Protein AF-A0A1Y2HUX6-F1 (afdb_monomer_lite)

Foldseek 3Di:
DDDDDDDDDDDDDDDDPDDPPDDPPDDDPPPPPDPDPPDPPQALVNVLVVCVVPDDPPFAEDALVRQCCCCQAVLFLWAQERNQFIFRCPVVLVVPPLHNVVSVLRRSAYCHCQARPDPDDADPPPPQDPQLVVLLVVLRSRDHDDPVVVVVRVVRGRHGYDADPPADPLAAGLSHWFKWWFRDKDWQFFPPAPWIKIKTKIAGSRDRPHHWDFKDFQFWKKKWKDAQDPVNLVVLCVVPVVLNVVQHPSRMDMDIFDWQIGTNRMTITMAIDDDSPSVSVVVVPDDSVVSDMIIMGDGFGAHQFQPPDDDDPRGSHQLEEEEAEEQSQCSSVSSVLCVFQQAQPAWWFFCPDDDPRHGRQTKGWHDDDPDQQKTWIAGPPDPRNPPTDIDGSLRTATRNGLRHAYEYEYEYAEPSSDPCNSVLRSSCVNRVPRGHYAYEHCDYDPDDDPPRYDHDGCALVNLVVVDVVPDDQARYAYEYTDPPVSQVRNCVSSVVPHDPVSYHYPPPPPSPPDPDDPPPDDDDPWDFDFDADPVRHTHDTDTPDDPPPPPPPDDDDDDDDDDDD

Organism: NCBI:txid765915

pLDDT: mean 80.01, std 22.62, range [27.91, 98.19]

Sequence (565 aa):
MSTLNRSSLARPATSVADKVVMDPQALPGIQTSASVCSSNAETPLQLQQSHNANQNPTIPSMSWADLDTAVRSSGECWVIGPGNAIIDIRQWITTHPGGQTILLDSIGTSIVRDVFPMPSPPVMSSGISAEEWLHISASRRESEHSTQALDKMRNMVIGYIKPSPGVLPGQFDPLEYRRYALVRKETTSGPGATRATFLIGLAELYPSGAGAPAFFLPGHVIEIRMRVSKSAMRRLATSNPQTHERIPSSGWISRYYTPISGSMSRFDITVKLVTNGAMSYLLQRLSPSEYPQVQVRGPFGTPLINPERPLPCSNGCWDHVVMLCAGSGSVAALQFASWMFLNSHFPGSLHRPVGTLQPGTPVLVHRSSNEPGQVTITAPGTLHERQPIQAPLTSITPWVGNCPRLTVLCAESDYASITGRNMFDSISSAYPSQFQVHYRTDSLPPTNRIPNITLGSMTPEYIQKTLMTRCDPASTHFVMCGPKRFVDECYSVLEEIVEASNITCLPPHTYLSRPMPPFLKDGADAKLSVRMDARGMQLWFVRSGEKATMAVAANEAVKQPSALA

InterPro domains:
  IPR001199 Cytochrome b5-like heme/steroid binding domain [PS50255] (59-162)
  IPR001834 NADH:cytochrome b5 reductase-like [PTHR19370] (252-497)
  IPR008333 Flavoprotein pyridine nucleotide cytochrome reductase-like, FAD-binding domain [PF00970] (253-302)
  IPR017927 FAD-binding domain, ferredoxin reductase-type [PS51384] (175-306)
  IPR017938 Riboflavin synthase-like beta-barrel [SSF63380] (215-304)
  IPR036400 Cytochrome b5-like heme/steroid binding domain superfamily [G3DSA:3.10.120.10] (53-165)
  IPR036400 Cytochrome b5-like heme/steroid binding domain superfamily [SSF55856] (59-116)
  IPR039261 Ferredoxin-NADP reductase (FNR), nucleotide-binding domain [G3DSA:3.40.50.80] (308-503)
  IPR039261 Ferredoxin-NADP reductase (FNR), nucleotide-binding domain [SSF52343] (399-498)

Structure (mmCIF, N/CA/C/O backbone):
data_AF-A0A1Y2HUX6-F1
#
_entry.id   AF-A0A1Y2HUX6-F1
#
loop_
_atom_site.group_PDB
_atom_site.id
_atom_site.type_symbol
_atom_site.label_atom_id
_atom_site.label_alt_id
_atom_site.label_comp_id
_atom_site.label_asym_id
_atom_site.label_entity_id
_atom_site.label_seq_id
_atom_site.pdbx_PDB_ins_code
_atom_site.Cartn_x
_atom_site.Cartn_y
_atom_site.Cartn_z
_atom_site.occupancy
_atom_site.B_iso_or_equiv
_atom_site.auth_seq_id
_atom_site.auth_comp_id
_atom_site.auth_asym_id
_atom_site.auth_atom_id
_atom_site.pdbx_PDB_model_num
ATOM 1 N N . MET A 1 1 ? 48.845 17.277 35.152 1.00 36.94 1 MET A N 1
ATOM 2 C CA . MET A 1 1 ? 48.983 16.314 34.035 1.00 36.94 1 MET A CA 1
ATOM 3 C C . MET A 1 1 ? 47.730 15.445 34.031 1.00 36.94 1 MET A C 1
ATOM 5 O O . MET A 1 1 ? 47.523 14.778 35.024 1.00 36.94 1 MET A O 1
ATOM 9 N N . SER A 1 2 ? 46.791 15.433 33.089 1.00 34.56 2 SER A N 1
ATOM 10 C CA . SER A 1 2 ? 46.559 16.140 31.827 1.00 34.56 2 SER A CA 1
ATOM 11 C C . SER A 1 2 ? 45.034 16.192 31.638 1.00 34.56 2 SER A C 1
ATOM 13 O O . SER A 1 2 ? 44.382 15.151 31.571 1.00 34.56 2 SER A O 1
ATOM 15 N N . THR A 1 3 ? 44.466 17.391 31.589 1.00 33.88 3 THR A N 1
ATOM 16 C CA . THR A 1 3 ? 43.052 17.656 31.308 1.00 33.88 3 THR A CA 1
ATOM 17 C C . THR A 1 3 ? 42.855 17.769 29.795 1.00 33.88 3 THR A C 1
ATOM 19 O O . THR A 1 3 ? 43.487 18.596 29.142 1.00 33.88 3 THR A O 1
ATOM 22 N N . LEU A 1 4 ? 41.996 16.926 29.216 1.00 37.78 4 LEU A N 1
ATOM 23 C CA . LEU A 1 4 ? 41.628 16.998 27.799 1.00 37.78 4 LEU A CA 1
ATOM 24 C C . LEU A 1 4 ? 40.440 17.949 27.619 1.00 37.78 4 LEU A C 1
ATOM 26 O O . LEU A 1 4 ? 39.288 17.599 27.867 1.00 37.78 4 LEU A O 1
ATOM 30 N N . ASN A 1 5 ? 40.766 19.163 27.176 1.00 32.78 5 ASN A N 1
ATOM 31 C CA . ASN A 1 5 ? 39.848 20.164 26.641 1.00 32.78 5 ASN A CA 1
ATOM 32 C C . ASN A 1 5 ? 39.130 19.629 25.391 1.00 32.78 5 ASN A C 1
ATOM 34 O O . ASN A 1 5 ? 39.776 19.280 24.403 1.00 32.78 5 ASN A O 1
ATOM 38 N N . ARG A 1 6 ? 37.792 19.640 25.395 1.00 34.62 6 ARG A N 1
ATOM 39 C CA . ARG A 1 6 ? 36.978 19.607 24.171 1.00 34.62 6 ARG A CA 1
ATOM 40 C C . ARG A 1 6 ? 36.602 21.038 23.805 1.00 34.62 6 ARG A C 1
ATOM 42 O O . ARG A 1 6 ? 35.726 21.630 24.425 1.00 34.62 6 ARG A O 1
ATOM 49 N N . SER A 1 7 ? 37.287 21.578 22.804 1.00 31.42 7 SER A N 1
ATOM 50 C CA . SER A 1 7 ? 36.929 22.824 22.139 1.00 31.42 7 SER A CA 1
ATOM 51 C C . SER A 1 7 ? 35.695 22.622 21.257 1.00 31.42 7 SER A C 1
ATOM 53 O O . SER A 1 7 ? 35.611 21.704 20.440 1.00 31.42 7 SER A O 1
ATOM 55 N N . SER A 1 8 ? 34.717 23.499 21.448 1.00 33.12 8 SER A N 1
ATOM 56 C CA . SER A 1 8 ? 33.551 23.679 20.598 1.00 33.12 8 SER A CA 1
ATOM 57 C C . SER A 1 8 ? 33.964 24.404 19.316 1.00 33.12 8 SER A C 1
ATOM 59 O O . SER A 1 8 ? 34.274 25.592 19.319 1.00 33.12 8 SER A O 1
ATOM 61 N N . LEU A 1 9 ? 33.951 23.693 18.190 1.00 32.03 9 LEU A N 1
ATOM 62 C CA . LEU A 1 9 ? 33.993 24.319 16.870 1.00 32.03 9 LEU A CA 1
ATOM 63 C C . LEU A 1 9 ? 32.577 24.761 16.492 1.00 32.03 9 LEU A C 1
ATOM 65 O O . LEU A 1 9 ? 31.770 23.980 15.986 1.00 32.03 9 LEU A O 1
ATOM 69 N N . ALA A 1 10 ? 32.285 26.030 16.773 1.00 33.62 10 ALA A N 1
ATOM 70 C CA . ALA A 1 10 ? 31.152 26.743 16.206 1.00 33.62 10 ALA A CA 1
ATOM 71 C C . ALA A 1 10 ? 31.321 26.830 14.679 1.00 33.62 10 ALA A C 1
ATOM 73 O O . ALA A 1 10 ? 32.339 27.312 14.182 1.00 33.62 10 ALA A O 1
ATOM 74 N N . ARG A 1 11 ? 30.324 26.353 13.928 1.00 32.06 11 ARG A N 1
ATOM 75 C CA . ARG A 1 11 ? 30.203 26.625 12.490 1.00 32.06 11 ARG A CA 1
ATOM 76 C C . ARG A 1 11 ? 29.502 27.974 12.302 1.00 32.06 11 ARG A C 1
ATOM 78 O O . ARG A 1 11 ? 28.479 28.187 12.952 1.00 32.06 11 ARG A O 1
ATOM 85 N N . PRO A 1 12 ? 29.988 28.862 11.420 1.00 32.03 12 PRO A N 1
ATOM 86 C CA . PRO A 1 12 ? 29.276 30.089 11.106 1.00 32.03 12 PRO A CA 1
ATOM 87 C C . PRO A 1 12 ? 28.038 29.764 10.265 1.00 32.03 12 PRO A C 1
ATOM 89 O O . PRO A 1 12 ? 28.115 29.056 9.260 1.00 32.03 12 PRO A O 1
ATOM 92 N N . ALA A 1 13 ? 26.890 30.284 10.693 1.00 34.94 13 ALA A N 1
ATOM 93 C CA . ALA A 1 13 ? 25.686 30.343 9.884 1.00 34.94 13 ALA A CA 1
ATOM 94 C C . ALA A 1 13 ? 25.866 31.453 8.843 1.00 34.94 13 ALA A C 1
ATOM 96 O O . ALA A 1 13 ? 25.859 32.635 9.177 1.00 34.94 13 ALA A O 1
ATOM 97 N N . THR A 1 14 ? 26.040 31.085 7.580 1.00 31.27 14 THR A N 1
ATOM 98 C CA . THR A 1 14 ? 25.890 32.017 6.462 1.00 31.27 14 THR A CA 1
ATOM 99 C C . THR A 1 14 ? 24.411 32.096 6.112 1.00 31.27 14 THR A C 1
ATOM 101 O O . THR A 1 14 ? 23.870 31.184 5.487 1.00 31.27 14 THR A O 1
ATOM 104 N N . SER A 1 15 ? 23.748 33.170 6.540 1.00 35.00 15 SER A N 1
ATOM 105 C CA . SER A 1 15 ? 22.448 33.559 6.002 1.00 35.00 15 SER A CA 1
ATOM 106 C C . SER A 1 15 ? 22.667 34.280 4.673 1.00 35.00 15 SER A C 1
ATOM 108 O O . SER A 1 15 ? 23.164 35.405 4.655 1.00 35.00 15 SER A O 1
ATOM 110 N N . VAL A 1 16 ? 22.284 33.648 3.569 1.00 32.09 16 VAL A N 1
ATOM 111 C CA . VAL A 1 16 ? 22.024 34.351 2.310 1.00 32.09 16 VAL A CA 1
ATOM 112 C C . VAL A 1 16 ? 20.513 34.375 2.160 1.00 32.09 16 VAL A C 1
ATOM 114 O O . VAL A 1 16 ? 19.889 33.380 1.803 1.00 32.09 16 VAL A O 1
ATOM 117 N N . ALA A 1 17 ? 19.924 35.498 2.557 1.00 36.06 17 ALA A N 1
ATOM 118 C CA . ALA A 1 17 ? 18.530 35.811 2.313 1.00 36.06 17 ALA A CA 1
ATOM 119 C C . ALA A 1 17 ? 18.458 36.650 1.035 1.00 36.06 17 ALA A C 1
ATOM 121 O O . ALA A 1 17 ? 18.357 37.870 1.108 1.00 36.06 17 ALA A O 1
ATOM 122 N N . ASP A 1 18 ? 18.497 35.989 -0.121 1.00 30.67 18 ASP A N 1
ATOM 123 C CA . ASP A 1 18 ? 18.031 36.600 -1.362 1.00 30.67 18 ASP A CA 1
ATOM 124 C C . ASP A 1 18 ? 16.548 36.271 -1.527 1.00 30.67 18 ASP A C 1
ATOM 126 O O . ASP A 1 18 ? 16.138 35.144 -1.810 1.00 30.67 18 ASP A O 1
ATOM 130 N N . LYS A 1 19 ? 15.723 37.291 -1.278 1.00 33.31 19 LYS A N 1
ATOM 131 C CA . LYS A 1 19 ? 14.299 37.297 -1.600 1.00 33.31 19 LYS A CA 1
ATOM 132 C C . LYS A 1 19 ? 14.146 37.298 -3.120 1.00 33.31 19 LYS A C 1
ATOM 134 O O . LYS A 1 19 ? 14.181 38.355 -3.741 1.00 33.31 19 LYS A O 1
ATOM 139 N N . VAL A 1 20 ? 13.892 36.133 -3.705 1.00 31.31 20 VAL A N 1
ATOM 140 C CA . VAL A 1 20 ? 13.199 36.056 -4.995 1.00 31.31 20 VAL A CA 1
ATOM 141 C C . VAL A 1 20 ? 11.704 36.091 -4.695 1.00 31.31 20 VAL A C 1
ATOM 143 O O . VAL A 1 20 ? 11.107 35.100 -4.282 1.00 31.31 20 VAL A O 1
ATOM 146 N N . VAL A 1 21 ? 11.109 37.272 -4.846 1.00 31.97 21 VAL A N 1
ATOM 147 C CA . VAL A 1 21 ? 9.655 37.424 -4.933 1.00 31.97 21 VAL A CA 1
ATOM 148 C C . VAL A 1 21 ? 9.252 36.872 -6.299 1.00 31.97 21 VAL A C 1
ATOM 150 O O . VAL A 1 21 ? 9.531 37.498 -7.317 1.00 31.97 21 VAL A O 1
ATOM 153 N N . MET A 1 22 ? 8.661 35.677 -6.331 1.00 32.62 22 MET A N 1
ATOM 154 C CA . MET A 1 22 ? 7.995 35.174 -7.530 1.00 32.62 22 MET A CA 1
ATOM 155 C C . MET A 1 22 ? 6.564 35.701 -7.564 1.00 32.62 22 MET A C 1
ATOM 157 O O . MET A 1 22 ? 5.768 35.438 -6.664 1.00 32.62 22 MET A O 1
ATOM 161 N N . ASP A 1 23 ? 6.286 36.477 -8.605 1.00 32.28 23 ASP A N 1
ATOM 162 C CA . ASP A 1 23 ? 4.974 36.989 -8.977 1.00 32.28 23 ASP A CA 1
ATOM 163 C C . ASP A 1 23 ? 4.084 35.830 -9.484 1.00 32.28 23 ASP A C 1
ATOM 165 O O . ASP A 1 23 ? 4.462 35.155 -10.447 1.00 32.28 23 ASP A O 1
ATOM 169 N N . PRO A 1 24 ? 2.929 35.536 -8.856 1.00 31.09 24 PRO A N 1
ATOM 170 C CA . PRO A 1 24 ? 2.081 34.411 -9.243 1.00 31.09 24 PRO A CA 1
ATOM 171 C C . PRO A 1 24 ? 1.132 34.698 -10.427 1.00 31.09 24 PRO A C 1
ATOM 173 O O . PRO A 1 24 ? 0.196 33.926 -10.633 1.00 31.09 24 PRO A O 1
ATOM 176 N N . GLN A 1 25 ? 1.337 35.754 -11.229 1.00 34.47 25 GLN A N 1
ATOM 177 C CA . GLN A 1 25 ? 0.450 36.083 -12.363 1.00 34.47 25 GLN A CA 1
ATOM 178 C C . GLN A 1 25 ? 1.128 36.280 -13.732 1.00 34.47 25 GLN A C 1
ATOM 180 O O . GLN A 1 25 ? 0.755 37.165 -14.498 1.00 34.47 25 GLN A O 1
ATOM 185 N N . ALA A 1 26 ? 2.045 35.391 -14.120 1.00 32.75 26 ALA A N 1
ATOM 186 C CA . ALA A 1 26 ? 2.485 35.308 -15.516 1.00 32.75 26 ALA A CA 1
ATOM 187 C C . ALA A 1 26 ? 2.609 33.853 -15.990 1.00 32.75 26 ALA A C 1
ATOM 189 O O . ALA A 1 26 ? 3.678 33.249 -15.948 1.00 32.75 26 ALA A O 1
ATOM 190 N N . LEU A 1 27 ? 1.501 33.285 -16.475 1.00 36.09 27 LEU A N 1
ATOM 191 C CA . LEU A 1 27 ? 1.555 32.138 -17.383 1.00 36.09 27 LEU A CA 1
ATOM 192 C C . LEU A 1 27 ? 2.004 32.658 -18.759 1.00 36.09 27 LEU A C 1
ATOM 194 O O . LEU A 1 27 ? 1.289 33.480 -19.338 1.00 36.09 27 LEU A O 1
ATOM 198 N N . PRO A 1 28 ? 3.147 32.220 -19.314 1.00 33.41 28 PRO A N 1
ATOM 199 C CA . PRO A 1 28 ? 3.482 32.553 -20.687 1.00 33.41 28 PRO A CA 1
ATOM 200 C C . PRO A 1 28 ? 2.502 31.828 -21.613 1.00 33.41 28 PRO A C 1
ATOM 202 O O . PRO A 1 28 ? 2.318 30.613 -21.524 1.00 33.41 28 PRO A O 1
ATOM 205 N N . GLY A 1 29 ? 1.858 32.590 -22.498 1.00 30.89 29 GLY A N 1
ATOM 206 C CA . GLY A 1 29 ? 1.037 32.046 -23.570 1.00 30.89 29 GLY A CA 1
ATOM 207 C C . GLY A 1 29 ? 1.870 31.097 -24.425 1.00 30.89 29 GLY A C 1
ATOM 208 O O . GLY A 1 29 ? 2.763 31.526 -25.153 1.00 30.89 29 GLY A O 1
ATOM 209 N N . ILE A 1 30 ? 1.575 29.804 -24.324 1.00 32.25 30 ILE A N 1
ATOM 210 C CA . ILE A 1 30 ? 2.120 28.773 -25.200 1.00 32.25 30 ILE A CA 1
ATOM 211 C C . ILE A 1 30 ? 1.494 29.000 -26.580 1.00 32.25 30 ILE A C 1
ATOM 213 O O . ILE A 1 30 ? 0.368 28.583 -26.841 1.00 32.25 30 ILE A O 1
ATOM 217 N N . GLN A 1 31 ? 2.210 29.694 -27.464 1.00 27.91 31 GLN A N 1
ATOM 218 C CA . GLN A 1 31 ? 1.919 29.657 -28.893 1.00 27.91 31 GLN A CA 1
ATOM 219 C C . GLN A 1 31 ? 2.431 28.323 -29.443 1.00 27.91 31 GLN A C 1
ATOM 221 O O . GLN A 1 31 ? 3.628 28.130 -29.644 1.00 27.91 31 GLN A O 1
ATOM 226 N N . THR A 1 32 ? 1.515 27.383 -29.660 1.00 31.73 32 THR A N 1
ATOM 227 C CA . THR A 1 32 ? 1.776 26.132 -30.371 1.00 31.73 32 THR A CA 1
ATOM 228 C C . THR A 1 32 ? 1.828 26.397 -31.876 1.00 31.73 32 THR A C 1
ATOM 230 O O . THR A 1 32 ? 0.825 26.311 -32.582 1.00 31.73 32 THR A O 1
ATOM 233 N N . SER A 1 33 ? 3.011 26.697 -32.410 1.00 32.22 33 SER A N 1
ATOM 234 C CA . SER A 1 33 ? 3.267 26.557 -33.846 1.00 32.22 33 SER A CA 1
ATOM 235 C C . SER A 1 33 ? 3.485 25.075 -34.175 1.00 32.22 33 SER A C 1
ATOM 237 O O . SER A 1 33 ? 4.604 24.570 -34.222 1.00 32.22 33 SER A O 1
ATOM 239 N N . ALA A 1 34 ? 2.385 24.348 -34.382 1.00 31.72 34 ALA A N 1
ATOM 240 C CA . ALA A 1 34 ? 2.426 22.988 -34.906 1.00 31.72 34 ALA A CA 1
ATOM 241 C C . ALA A 1 34 ? 2.828 23.022 -36.392 1.00 31.72 34 ALA A C 1
ATOM 243 O O . ALA A 1 34 ? 2.003 23.249 -37.275 1.00 31.72 34 ALA A O 1
ATOM 244 N N . SER A 1 35 ? 4.115 22.807 -36.665 1.00 33.66 35 SER A N 1
ATOM 245 C CA . SER A 1 35 ? 4.598 22.427 -37.992 1.00 33.66 35 SER A CA 1
ATOM 246 C C . SER A 1 35 ? 4.166 20.984 -38.263 1.00 33.66 35 SER A C 1
ATOM 248 O O . SER A 1 35 ? 4.665 20.046 -37.641 1.00 33.66 35 SER A O 1
ATOM 250 N N . VAL A 1 36 ? 3.192 20.806 -39.156 1.00 34.56 36 VAL A N 1
ATOM 251 C CA . VAL A 1 36 ? 2.695 19.493 -39.580 1.00 34.56 36 VAL A CA 1
ATOM 252 C C . VAL A 1 36 ? 3.707 18.873 -40.546 1.00 34.56 36 VAL A C 1
ATOM 254 O O . VAL A 1 36 ? 3.618 19.037 -41.761 1.00 34.56 36 VAL A O 1
ATOM 257 N N . CYS A 1 37 ? 4.677 18.133 -40.010 1.00 31.64 37 CYS A N 1
ATOM 258 C CA . CYS A 1 37 ? 5.401 17.128 -40.784 1.00 31.64 37 CYS A CA 1
ATOM 259 C C . CYS A 1 37 ? 4.476 15.919 -40.985 1.00 31.64 37 CYS A C 1
ATOM 261 O O . CYS A 1 37 ? 4.355 15.059 -40.117 1.00 31.64 37 CYS A O 1
ATOM 263 N N . SER A 1 38 ? 3.806 15.867 -42.137 1.00 35.12 38 SER A N 1
ATOM 264 C CA . SER A 1 38 ? 3.038 14.710 -42.610 1.00 35.12 38 SER A CA 1
ATOM 265 C C . SER A 1 38 ? 3.990 13.581 -43.036 1.00 35.12 38 SER A C 1
ATOM 267 O O . SER A 1 38 ? 4.233 13.379 -44.226 1.00 35.12 38 SER A O 1
ATOM 269 N N . SER A 1 39 ? 4.554 12.847 -42.079 1.00 44.28 39 SER A N 1
ATOM 270 C CA . SER A 1 39 ? 5.153 11.536 -42.340 1.00 44.28 39 SER A CA 1
ATOM 271 C C . SER A 1 39 ? 4.128 10.446 -42.009 1.00 44.28 39 SER A C 1
ATOM 273 O O . SER A 1 39 ? 3.463 10.497 -40.978 1.00 44.28 39 SER A O 1
ATOM 275 N N . ASN A 1 40 ? 3.978 9.464 -42.903 1.00 45.94 40 ASN A N 1
ATOM 276 C CA . ASN A 1 40 ? 3.130 8.277 -42.732 1.00 45.94 40 ASN A CA 1
ATOM 277 C C . ASN A 1 40 ? 3.693 7.344 -41.640 1.00 45.94 40 ASN A C 1
ATOM 279 O O . ASN A 1 40 ? 4.057 6.202 -41.919 1.00 45.94 40 ASN A O 1
ATOM 283 N N . ALA A 1 41 ? 3.850 7.832 -40.411 1.00 53.47 41 ALA A N 1
ATOM 284 C CA . ALA A 1 41 ? 4.274 7.010 -39.293 1.00 53.47 41 ALA A CA 1
ATOM 285 C C . ALA A 1 41 ? 3.147 6.023 -38.965 1.00 53.47 41 ALA A C 1
ATOM 287 O O . ALA A 1 41 ? 2.047 6.430 -38.585 1.00 53.47 41 ALA A O 1
ATOM 288 N N . GLU A 1 42 ? 3.413 4.728 -39.145 1.00 55.50 42 GLU A N 1
ATOM 289 C CA . GLU A 1 42 ? 2.511 3.676 -38.686 1.00 55.50 42 GLU A CA 1
ATOM 290 C C . GLU A 1 42 ? 2.200 3.901 -37.207 1.00 55.50 42 GLU A C 1
ATOM 292 O O . GLU A 1 42 ? 3.093 4.052 -36.370 1.00 55.50 42 GLU A O 1
ATOM 297 N N . THR A 1 43 ? 0.914 3.927 -36.875 1.00 59.59 43 THR A N 1
ATOM 298 C CA . THR A 1 43 ? 0.494 4.008 -35.478 1.00 59.59 43 THR A CA 1
ATOM 299 C C . THR A 1 43 ? 1.023 2.786 -34.710 1.00 59.59 43 THR A C 1
ATOM 301 O O . THR A 1 43 ? 1.147 1.703 -35.291 1.00 59.59 43 THR A O 1
ATOM 304 N N . PRO A 1 44 ? 1.279 2.884 -33.391 1.00 56.69 44 PRO A N 1
ATOM 305 C CA . PRO A 1 44 ? 1.681 1.732 -32.573 1.00 56.69 44 PRO A CA 1
ATOM 306 C C . PRO A 1 44 ? 0.747 0.519 -32.732 1.00 56.69 44 PRO A C 1
ATOM 308 O O . PRO A 1 44 ? 1.178 -0.629 -32.646 1.00 56.69 44 PRO A O 1
ATOM 311 N N . LEU A 1 45 ? -0.530 0.782 -33.026 1.00 58.03 45 LEU A N 1
ATOM 312 C CA . LEU A 1 45 ? -1.550 -0.223 -33.307 1.00 58.03 45 LEU A CA 1
ATOM 313 C C . LEU A 1 45 ? -1.348 -0.922 -34.664 1.00 58.03 45 LEU A C 1
ATOM 315 O O . LEU A 1 45 ? -1.523 -2.134 -34.756 1.00 58.03 45 LEU A O 1
ATOM 319 N N . GLN A 1 46 ? -0.946 -0.188 -35.704 1.00 64.62 46 GLN A N 1
ATOM 320 C CA . GLN A 1 46 ? -0.603 -0.756 -37.015 1.00 64.62 46 GLN A CA 1
ATOM 321 C C . GLN A 1 46 ? 0.675 -1.601 -36.943 1.00 64.62 46 GLN A C 1
ATOM 323 O O . GLN A 1 46 ? 0.695 -2.711 -37.472 1.00 64.62 46 GLN A O 1
ATOM 328 N N . LEU A 1 47 ? 1.689 -1.145 -36.198 1.00 63.88 47 LEU A N 1
ATOM 329 C CA . LEU A 1 47 ? 2.889 -1.931 -35.875 1.00 63.88 47 LEU A CA 1
ATOM 330 C C . LEU A 1 47 ? 2.547 -3.226 -35.121 1.00 63.88 47 LEU A C 1
ATOM 332 O O . LEU A 1 47 ? 3.115 -4.284 -35.384 1.00 63.88 47 LEU A O 1
ATOM 336 N N . GLN A 1 48 ? 1.589 -3.162 -34.196 1.00 61.97 48 GLN A N 1
ATOM 337 C CA . GLN A 1 48 ? 1.106 -4.336 -33.474 1.00 61.97 48 GLN A CA 1
ATOM 338 C C . GLN A 1 48 ? 0.365 -5.325 -34.392 1.00 61.97 48 GLN A C 1
ATOM 340 O O . GLN A 1 48 ? 0.547 -6.536 -34.265 1.00 61.97 48 GLN A O 1
ATOM 345 N N . GLN A 1 49 ? -0.447 -4.832 -35.330 1.00 63.28 49 GLN A N 1
ATOM 346 C CA . GLN A 1 49 ? -1.183 -5.672 -36.281 1.00 63.28 49 GLN A CA 1
ATOM 347 C C . GLN A 1 49 ? -0.263 -6.326 -37.319 1.00 63.28 49 GLN A C 1
ATOM 349 O O . GLN A 1 49 ? -0.400 -7.523 -37.577 1.00 63.28 49 GLN A O 1
ATOM 354 N N . SER A 1 50 ? 0.710 -5.589 -37.863 1.00 63.84 50 SER A N 1
ATOM 355 C CA . SER A 1 50 ? 1.687 -6.137 -38.812 1.00 63.84 50 SER A CA 1
ATOM 356 C C . SER A 1 50 ? 2.601 -7.182 -38.159 1.00 63.84 50 SER A C 1
ATOM 358 O O . SER A 1 50 ? 2.955 -8.176 -38.794 1.00 63.84 50 SER A O 1
ATOM 360 N N . HIS A 1 51 ? 2.920 -7.033 -36.867 1.00 63.94 51 HIS A N 1
ATOM 361 C CA . HIS A 1 51 ? 3.656 -8.048 -36.106 1.00 63.94 51 HIS A CA 1
ATOM 362 C C . HIS A 1 51 ? 2.868 -9.336 -35.869 1.00 63.94 51 HIS A C 1
ATOM 364 O O . HIS A 1 51 ? 3.458 -10.412 -35.932 1.00 63.94 51 HIS A O 1
ATOM 370 N N . ASN A 1 52 ? 1.554 -9.265 -35.658 1.00 62.84 52 ASN A N 1
ATOM 371 C CA . ASN A 1 52 ? 0.744 -10.472 -35.476 1.00 62.84 52 ASN A CA 1
ATOM 372 C C . ASN A 1 52 ? 0.625 -11.313 -36.759 1.00 62.84 52 ASN A C 1
ATOM 374 O O . ASN A 1 52 ? 0.540 -12.534 -36.670 1.00 62.84 52 ASN A O 1
ATOM 378 N N . ALA A 1 53 ? 0.667 -10.690 -37.942 1.00 59.41 53 ALA A N 1
ATOM 379 C CA . ALA A 1 53 ? 0.565 -11.393 -39.224 1.00 59.41 53 ALA A CA 1
ATOM 380 C C . ALA A 1 53 ? 1.844 -12.162 -39.624 1.00 59.41 53 ALA A C 1
ATOM 382 O O . ALA A 1 53 ? 1.765 -13.104 -40.407 1.00 59.41 53 ALA A O 1
ATOM 383 N N . ASN A 1 54 ? 3.003 -11.791 -39.067 1.00 58.78 54 ASN A N 1
ATOM 384 C CA . ASN A 1 54 ? 4.319 -12.365 -39.387 1.00 58.78 54 ASN A CA 1
ATOM 385 C C . ASN A 1 54 ? 4.915 -13.211 -38.249 1.00 58.78 54 ASN A C 1
ATOM 387 O O . ASN A 1 54 ? 6.127 -13.433 -38.211 1.00 58.78 54 ASN A O 1
ATOM 391 N N . GLN A 1 55 ? 4.098 -13.678 -37.301 1.00 62.88 55 GLN A N 1
ATOM 392 C CA . GLN A 1 55 ? 4.599 -14.520 -36.216 1.00 62.88 55 GLN A CA 1
ATOM 393 C C . GLN A 1 55 ? 5.125 -15.844 -36.781 1.00 62.88 55 GLN A C 1
ATOM 395 O O . GLN A 1 55 ? 4.368 -16.694 -37.247 1.00 62.88 55 GLN A O 1
ATOM 400 N N . ASN A 1 56 ? 6.447 -16.015 -36.735 1.00 70.44 56 ASN A N 1
ATOM 401 C CA . ASN A 1 56 ? 7.092 -17.283 -37.039 1.00 70.44 56 ASN A CA 1
ATOM 402 C C . ASN A 1 56 ? 6.630 -18.299 -35.975 1.00 70.44 56 ASN A C 1
ATOM 404 O O . ASN A 1 56 ? 6.866 -18.048 -34.788 1.00 70.44 56 ASN A O 1
ATOM 408 N N . PRO A 1 57 ? 5.979 -19.420 -36.344 1.00 71.38 57 PRO A N 1
ATOM 409 C CA . PRO A 1 57 ? 5.373 -20.362 -35.391 1.00 71.38 57 PRO A CA 1
ATOM 410 C C . PRO A 1 57 ? 6.368 -21.008 -34.410 1.00 71.38 57 PRO A C 1
ATOM 412 O O . PRO A 1 57 ? 5.969 -21.755 -33.522 1.00 71.38 57 PRO A O 1
ATOM 415 N N . THR A 1 58 ? 7.663 -20.733 -34.559 1.00 86.44 58 THR A N 1
ATOM 416 C CA . THR A 1 58 ? 8.749 -21.220 -33.707 1.00 86.44 58 THR A CA 1
ATOM 417 C C . THR A 1 58 ? 9.061 -20.328 -32.501 1.00 86.44 58 THR A C 1
ATOM 419 O O . THR A 1 58 ? 9.786 -20.773 -31.612 1.00 86.44 58 THR A O 1
ATOM 422 N N . ILE A 1 59 ? 8.547 -19.093 -32.430 1.00 89.50 59 ILE A N 1
ATOM 423 C CA . ILE A 1 59 ? 8.871 -18.167 -31.331 1.00 89.50 59 ILE A CA 1
ATOM 424 C C . ILE A 1 59 ? 8.028 -18.507 -30.084 1.00 89.50 59 ILE A C 1
ATOM 426 O O . ILE A 1 59 ? 6.801 -18.588 -30.180 1.00 89.50 59 ILE A O 1
ATOM 430 N N . PRO A 1 60 ? 8.639 -18.695 -28.896 1.00 95.56 60 PRO A N 1
ATOM 431 C CA . PRO A 1 60 ? 7.920 -19.132 -27.703 1.00 95.56 60 PRO A CA 1
ATOM 432 C C . PRO A 1 60 ? 6.957 -18.065 -27.166 1.00 95.56 60 PRO A C 1
ATOM 434 O O . PRO A 1 60 ? 7.258 -16.871 -27.125 1.00 95.56 60 PRO A O 1
ATOM 437 N N . SER A 1 61 ? 5.807 -18.521 -26.670 1.00 94.56 61 SER A N 1
ATOM 438 C CA . SER A 1 61 ? 4.889 -17.704 -25.876 1.00 94.56 61 SER A CA 1
ATOM 439 C C . SER A 1 61 ? 5.167 -17.907 -24.385 1.00 94.56 61 SER A C 1
ATOM 441 O O . SER A 1 61 ? 5.372 -19.036 -23.944 1.00 94.56 61 SER A O 1
ATOM 443 N N . MET A 1 62 ? 5.179 -16.822 -23.611 1.00 97.06 62 MET A N 1
ATOM 444 C CA . MET A 1 62 ? 5.479 -16.822 -22.176 1.00 97.06 62 MET A CA 1
ATOM 445 C C . MET A 1 62 ? 4.427 -16.027 -21.400 1.00 97.06 62 MET A C 1
ATOM 447 O O . MET A 1 62 ? 3.791 -15.122 -21.936 1.00 97.06 62 MET A O 1
ATOM 451 N N . SER A 1 63 ? 4.244 -16.336 -20.121 1.00 96.25 63 SER A N 1
ATOM 452 C CA . SER A 1 63 ? 3.407 -15.547 -19.213 1.00 96.25 63 SER A CA 1
ATOM 453 C C . SER A 1 63 ? 4.194 -14.416 -18.535 1.00 96.25 63 SER A C 1
ATOM 455 O O . SER A 1 63 ? 5.427 -14.412 -18.505 1.00 96.25 63 SER A O 1
ATOM 457 N N . TRP A 1 64 ? 3.487 -13.485 -17.887 1.00 95.62 64 TRP A N 1
ATOM 458 C CA . TRP A 1 64 ? 4.112 -12.501 -16.992 1.00 95.62 64 TRP A CA 1
ATOM 459 C C . TRP A 1 64 ? 4.887 -13.140 -15.830 1.00 95.62 64 TRP A C 1
ATOM 461 O O . TRP A 1 64 ? 5.884 -12.582 -15.368 1.00 95.62 64 TRP A O 1
ATOM 471 N N . ALA A 1 65 ? 4.457 -14.314 -15.358 1.00 94.19 65 ALA A N 1
ATOM 472 C CA . ALA A 1 65 ? 5.148 -15.047 -14.300 1.00 94.19 65 ALA A CA 1
ATOM 473 C C . ALA A 1 65 ? 6.480 -15.646 -14.785 1.00 94.19 65 ALA A C 1
ATOM 475 O O . ALA A 1 65 ? 7.463 -15.637 -14.034 1.00 94.19 65 ALA A O 1
ATOM 476 N N . ASP A 1 66 ? 6.532 -16.111 -16.037 1.00 96.50 66 ASP A N 1
ATOM 477 C CA . ASP A 1 66 ? 7.763 -16.600 -16.669 1.00 96.50 66 ASP A CA 1
ATOM 478 C C . ASP A 1 66 ? 8.762 -15.453 -16.849 1.00 96.50 66 ASP A C 1
ATOM 480 O O . ASP A 1 66 ? 9.921 -15.576 -16.448 1.00 96.50 66 ASP A O 1
ATOM 484 N N . LEU A 1 67 ? 8.292 -14.298 -17.343 1.00 97.00 67 LEU A N 1
ATOM 485 C CA . LEU A 1 67 ? 9.096 -13.076 -17.454 1.00 97.00 67 LEU A CA 1
ATOM 486 C C . LEU A 1 67 ? 9.660 -12.639 -16.093 1.00 97.00 67 LEU A C 1
ATOM 488 O O . LEU A 1 67 ? 10.855 -12.369 -15.974 1.00 97.00 67 LEU A O 1
ATOM 492 N N . ASP A 1 68 ? 8.820 -12.573 -15.054 1.00 95.88 68 ASP A N 1
ATOM 493 C CA . ASP A 1 68 ? 9.257 -12.192 -13.704 1.00 95.88 68 ASP A CA 1
ATOM 494 C C . ASP A 1 68 ? 10.298 -13.174 -13.150 1.00 95.88 68 ASP A C 1
ATOM 496 O O . ASP A 1 68 ? 11.290 -12.753 -12.554 1.00 95.88 68 ASP A O 1
ATOM 500 N N . THR A 1 69 ? 10.111 -14.474 -13.389 1.00 95.06 69 THR A N 1
ATOM 501 C CA . THR A 1 69 ? 11.062 -15.515 -12.975 1.00 95.06 69 THR A CA 1
ATOM 502 C C . THR A 1 69 ? 12.397 -15.363 -13.700 1.00 95.06 69 THR A C 1
ATOM 504 O O . THR A 1 69 ? 13.442 -15.360 -13.047 1.00 95.06 69 THR A O 1
ATOM 507 N N . ALA A 1 70 ? 12.388 -15.158 -15.016 1.00 96.56 70 ALA A N 1
ATOM 508 C CA . ALA A 1 70 ? 13.598 -14.938 -15.801 1.00 96.56 70 ALA A CA 1
ATOM 509 C C . ALA A 1 70 ? 14.379 -13.703 -15.316 1.00 96.56 70 ALA A C 1
ATOM 511 O O . ALA A 1 70 ? 15.578 -13.778 -15.040 1.00 96.56 70 ALA A O 1
ATOM 512 N N . VAL A 1 71 ? 13.692 -12.579 -15.106 1.00 95.94 71 VAL A N 1
ATOM 513 C CA . VAL A 1 71 ? 14.313 -11.335 -14.626 1.00 95.94 71 VAL A CA 1
ATOM 514 C C . VAL A 1 71 ? 14.857 -11.485 -13.203 1.00 95.94 71 VAL A C 1
ATOM 516 O O . VAL A 1 71 ? 16.001 -11.125 -12.920 1.00 95.94 71 VAL A O 1
ATOM 519 N N . ARG A 1 72 ? 14.055 -12.014 -12.274 1.00 93.31 72 ARG A N 1
ATOM 520 C CA . ARG A 1 72 ? 14.416 -12.038 -10.850 1.00 93.31 72 ARG A CA 1
ATOM 521 C C . ARG A 1 72 ? 15.334 -13.178 -10.461 1.00 93.31 72 ARG A C 1
ATOM 523 O O . ARG A 1 72 ? 16.160 -12.987 -9.572 1.00 93.31 72 ARG A O 1
ATOM 530 N N . SER A 1 73 ? 15.154 -14.361 -11.030 1.00 91.75 73 SER A N 1
ATOM 531 C CA . SER A 1 73 ? 15.923 -15.546 -10.648 1.00 91.75 73 SER A CA 1
ATOM 532 C C . SER A 1 73 ? 17.140 -15.720 -11.542 1.00 91.75 73 SER A C 1
ATOM 534 O O . SER A 1 73 ? 18.235 -15.911 -11.019 1.00 91.75 73 SER A O 1
ATOM 536 N N . SER A 1 74 ? 16.972 -15.579 -12.857 1.00 94.06 74 SER A N 1
ATOM 537 C CA . SER A 1 74 ? 18.060 -15.778 -13.823 1.00 94.06 74 SER A CA 1
ATOM 538 C C . SER A 1 74 ? 18.841 -14.496 -14.131 1.00 94.06 74 SER A C 1
ATOM 540 O O . SER A 1 74 ? 19.948 -14.561 -14.656 1.00 94.06 74 SER A O 1
ATOM 542 N N . GLY A 1 75 ? 18.312 -13.324 -13.757 1.00 94.44 75 GLY A N 1
ATOM 543 C CA . GLY A 1 75 ? 18.961 -12.040 -14.033 1.00 94.44 75 GLY A CA 1
ATOM 544 C C . GLY A 1 75 ? 18.867 -11.625 -15.498 1.00 94.44 75 GLY A C 1
ATOM 545 O O . GLY A 1 75 ? 19.720 -10.874 -15.971 1.00 94.44 75 GLY A O 1
ATOM 546 N N . GLU A 1 76 ? 17.854 -12.119 -16.209 1.00 96.69 76 GLU A N 1
ATOM 547 C CA . GLU A 1 76 ? 17.626 -11.775 -17.605 1.00 96.69 76 GLU A CA 1
ATOM 548 C C . GLU A 1 76 ? 17.302 -10.286 -17.780 1.00 96.69 76 GLU A C 1
ATOM 550 O O . GLU A 1 76 ? 16.598 -9.670 -16.975 1.00 96.69 76 GLU A O 1
ATOM 555 N N . CYS A 1 77 ? 17.818 -9.701 -18.861 1.00 96.94 77 CYS A N 1
ATOM 556 C CA . CYS A 1 77 ? 17.607 -8.301 -19.215 1.00 96.94 77 CYS A CA 1
ATOM 557 C C . CYS A 1 77 ? 16.506 -8.201 -20.274 1.00 96.94 77 CYS A C 1
ATOM 559 O O . CYS A 1 77 ? 16.765 -7.771 -21.394 1.00 96.94 77 CYS A O 1
ATOM 561 N N . TRP A 1 78 ? 15.296 -8.653 -19.948 1.00 97.56 78 TRP A N 1
ATOM 562 C CA . TRP A 1 78 ? 14.179 -8.682 -20.897 1.00 97.56 78 TRP A CA 1
ATOM 563 C C . TRP A 1 78 ? 13.232 -7.502 -20.687 1.00 97.56 78 TRP A C 1
ATOM 565 O O . TRP A 1 78 ? 12.978 -7.112 -19.548 1.00 97.56 78 TRP A O 1
ATOM 575 N N . VAL A 1 79 ? 12.693 -6.943 -21.768 1.00 96.62 79 VAL A N 1
ATOM 576 C CA . VAL A 1 79 ? 11.665 -5.882 -21.760 1.00 96.62 79 VAL A CA 1
ATOM 577 C C . VAL A 1 79 ? 10.525 -6.245 -22.706 1.00 96.62 79 VAL A C 1
ATOM 579 O O . VAL A 1 79 ? 10.715 -7.071 -23.599 1.00 96.62 79 VAL A O 1
ATOM 582 N N . ILE A 1 80 ? 9.354 -5.629 -22.525 1.00 95.62 80 ILE A N 1
ATOM 583 C CA . ILE A 1 80 ? 8.202 -5.850 -23.408 1.00 95.62 80 ILE A CA 1
ATOM 584 C C . ILE A 1 80 ? 8.069 -4.702 -24.408 1.00 95.62 80 ILE A C 1
ATOM 586 O O . ILE A 1 80 ? 7.876 -3.546 -24.028 1.00 95.62 80 ILE A O 1
ATOM 590 N N . GLY A 1 81 ? 8.197 -5.029 -25.691 1.00 93.31 81 GLY A N 1
ATOM 591 C CA . GLY A 1 81 ? 8.023 -4.121 -26.819 1.00 93.31 81 GLY A CA 1
ATOM 592 C C . GLY A 1 81 ? 6.637 -4.213 -27.473 1.00 93.31 81 GLY A C 1
ATOM 593 O O . GLY A 1 81 ? 5.726 -4.855 -26.938 1.00 93.31 81 GLY A O 1
ATOM 594 N N . PRO A 1 82 ? 6.457 -3.559 -28.638 1.00 89.31 82 PRO A N 1
ATOM 595 C CA . PRO A 1 82 ? 5.200 -3.571 -29.384 1.00 89.31 82 PRO A CA 1
ATOM 596 C C . PRO A 1 82 ? 4.719 -4.987 -29.703 1.00 89.31 82 PRO A C 1
ATOM 598 O O . PRO A 1 82 ? 5.519 -5.891 -29.939 1.00 89.31 82 PRO A O 1
ATOM 601 N N . GLY A 1 83 ? 3.399 -5.184 -29.702 1.00 88.69 83 GLY A N 1
ATOM 602 C CA . GLY A 1 83 ? 2.806 -6.502 -29.944 1.00 88.69 83 GLY A CA 1
ATOM 603 C C . GLY A 1 83 ? 3.148 -7.546 -28.882 1.00 88.69 83 GLY A C 1
ATOM 604 O O . GLY A 1 83 ? 3.172 -8.731 -29.189 1.00 88.69 83 GLY A O 1
ATOM 605 N N . ASN A 1 84 ? 3.411 -7.114 -27.642 1.00 92.88 84 ASN A N 1
ATOM 606 C CA . ASN A 1 84 ? 3.793 -7.975 -26.521 1.00 92.88 84 ASN A CA 1
ATOM 607 C C . ASN A 1 84 ? 5.098 -8.758 -26.754 1.00 92.88 84 ASN A C 1
ATOM 609 O O . ASN A 1 84 ? 5.322 -9.780 -26.106 1.00 92.88 84 ASN A O 1
ATOM 613 N N . ALA A 1 85 ? 5.965 -8.302 -27.660 1.00 94.44 85 ALA A N 1
ATOM 614 C CA . ALA A 1 85 ? 7.238 -8.955 -27.934 1.00 94.44 85 ALA A CA 1
ATOM 615 C C . ALA A 1 85 ? 8.180 -8.866 -26.723 1.00 94.44 85 ALA A C 1
ATOM 617 O O . ALA A 1 85 ? 8.374 -7.793 -26.156 1.00 94.44 85 ALA A O 1
ATOM 618 N N . ILE A 1 86 ? 8.795 -9.983 -26.347 1.00 96.75 86 ILE A N 1
ATOM 619 C CA . ILE A 1 86 ? 9.844 -10.053 -25.328 1.00 96.75 86 ILE A CA 1
ATOM 620 C C . ILE A 1 86 ? 11.175 -9.819 -26.030 1.00 96.75 86 ILE A C 1
ATOM 622 O O . ILE A 1 86 ? 11.536 -10.569 -26.935 1.00 96.75 86 ILE A O 1
ATOM 626 N N . ILE A 1 87 ? 11.897 -8.785 -25.613 1.00 96.31 87 ILE A N 1
ATOM 627 C CA . ILE A 1 87 ? 13.144 -8.342 -26.241 1.00 96.31 87 ILE A CA 1
ATOM 628 C C . ILE A 1 87 ? 14.289 -8.517 -25.241 1.00 96.31 87 ILE A C 1
ATOM 630 O O . ILE A 1 87 ? 14.232 -7.943 -24.150 1.00 96.31 87 ILE A O 1
ATOM 634 N N . ASP A 1 88 ? 15.341 -9.261 -25.602 1.00 97.12 88 ASP A N 1
ATOM 635 C CA . ASP A 1 88 ? 16.573 -9.327 -24.801 1.00 97.12 88 ASP A CA 1
ATOM 636 C C . ASP A 1 88 ? 17.476 -8.130 -25.116 1.00 97.12 88 ASP A C 1
ATOM 638 O O . ASP A 1 88 ? 18.105 -8.041 -26.169 1.00 97.12 88 ASP A O 1
ATOM 642 N N . ILE A 1 89 ? 17.565 -7.195 -24.171 1.00 95.88 89 ILE A N 1
ATOM 643 C CA . ILE A 1 89 ? 18.328 -5.956 -24.336 1.00 95.88 89 ILE A CA 1
ATOM 644 C C . ILE A 1 89 ? 19.769 -6.058 -23.820 1.00 95.88 89 ILE A C 1
ATOM 646 O O . ILE A 1 89 ? 20.464 -5.042 -23.769 1.00 95.88 89 ILE A O 1
ATOM 650 N N . ARG A 1 90 ? 20.269 -7.246 -23.447 1.00 95.38 90 ARG A N 1
ATOM 651 C CA . ARG A 1 90 ? 21.619 -7.414 -22.871 1.00 95.38 90 ARG A CA 1
ATOM 652 C C . ARG A 1 90 ? 22.729 -6.856 -23.763 1.00 95.38 90 ARG A C 1
ATOM 654 O O . ARG A 1 90 ? 23.652 -6.224 -23.255 1.00 95.38 90 ARG A O 1
ATOM 661 N N . GLN A 1 91 ? 22.639 -7.052 -25.077 1.00 90.75 91 GLN A N 1
ATOM 662 C CA . GLN A 1 91 ? 23.629 -6.526 -26.030 1.00 90.75 91 GLN A CA 1
ATOM 663 C C . GLN A 1 91 ? 23.451 -5.025 -26.301 1.00 90.75 91 GLN A C 1
ATOM 665 O O . GLN A 1 91 ? 24.390 -4.331 -26.694 1.00 90.75 91 GLN A O 1
ATOM 670 N N . TRP A 1 92 ? 22.242 -4.506 -26.097 1.00 89.81 92 TRP A N 1
ATOM 671 C CA . TRP A 1 92 ? 21.933 -3.109 -26.369 1.00 89.81 92 TRP A CA 1
ATOM 672 C C . TRP A 1 92 ? 22.228 -2.199 -25.180 1.00 89.81 92 TRP A C 1
ATOM 674 O O . TRP A 1 92 ? 22.590 -1.043 -25.374 1.00 89.81 92 TRP A O 1
ATOM 684 N N . ILE A 1 93 ? 22.154 -2.723 -23.956 1.00 90.94 93 ILE A N 1
ATOM 685 C CA . ILE A 1 93 ? 22.217 -1.919 -22.737 1.00 90.94 93 ILE A CA 1
ATOM 686 C C . ILE A 1 93 ? 23.486 -1.081 -22.613 1.00 90.94 93 ILE A C 1
ATOM 688 O O . ILE A 1 93 ? 23.421 0.058 -22.171 1.00 90.94 93 ILE A O 1
ATOM 692 N N . THR A 1 94 ? 24.633 -1.611 -23.042 1.00 91.06 94 THR A N 1
ATOM 693 C CA . THR A 1 94 ? 25.928 -0.920 -22.984 1.00 91.06 94 THR A CA 1
ATOM 694 C C . THR A 1 94 ? 26.168 0.021 -24.160 1.00 91.06 94 THR A C 1
ATOM 696 O O . THR A 1 94 ? 27.062 0.857 -24.082 1.00 91.06 94 THR A O 1
ATOM 699 N N . THR A 1 95 ? 25.378 -0.106 -25.230 1.00 89.44 95 THR A N 1
ATOM 700 C CA . THR A 1 95 ? 25.511 0.660 -26.479 1.00 89.44 95 THR A CA 1
ATOM 701 C C . THR A 1 95 ? 24.350 1.629 -26.704 1.00 89.44 95 THR A C 1
ATOM 703 O O . THR A 1 95 ? 24.266 2.253 -27.760 1.00 89.44 95 THR A O 1
ATOM 706 N N . HIS A 1 96 ? 23.432 1.754 -25.739 1.00 87.38 96 HIS A N 1
ATOM 707 C CA . HIS A 1 96 ? 22.264 2.620 -25.858 1.00 87.38 96 HIS A CA 1
ATOM 708 C C . HIS A 1 96 ? 22.660 4.101 -25.711 1.00 87.38 96 HIS A C 1
ATOM 710 O O . HIS A 1 96 ? 23.252 4.466 -24.692 1.00 87.38 96 HIS A O 1
ATOM 716 N N . PRO A 1 97 ? 22.338 4.963 -26.696 1.00 85.12 97 PRO A N 1
ATOM 717 C CA . PRO A 1 97 ? 22.774 6.363 -26.706 1.00 85.12 97 PRO A CA 1
ATOM 718 C C . PRO A 1 97 ? 22.102 7.224 -25.625 1.00 85.12 97 PRO A C 1
ATOM 720 O O . PRO A 1 97 ? 22.694 8.196 -25.172 1.00 85.12 97 PRO A O 1
ATOM 723 N N . GLY A 1 98 ? 20.903 6.850 -25.166 1.00 81.88 98 GLY A N 1
ATOM 724 C CA . GLY A 1 98 ? 20.196 7.491 -24.047 1.00 81.88 98 GLY A CA 1
ATOM 725 C C . GLY A 1 98 ? 20.694 7.053 -22.663 1.00 81.88 98 GLY A C 1
ATOM 726 O O . GLY A 1 98 ? 20.114 7.430 -21.645 1.00 81.88 98 GLY A O 1
ATOM 727 N N . GLY A 1 99 ? 21.771 6.263 -22.611 1.00 85.88 99 GLY A N 1
ATOM 728 C CA . GLY A 1 99 ? 22.393 5.781 -21.386 1.00 85.88 99 GLY A CA 1
ATOM 729 C C . GLY A 1 99 ? 21.807 4.465 -20.875 1.00 85.88 99 GLY A C 1
ATOM 730 O O . GLY A 1 99 ? 20.702 4.050 -21.205 1.00 85.88 99 GLY A O 1
ATOM 731 N N . GLN A 1 100 ? 22.566 3.781 -20.019 1.00 90.50 100 GLN A N 1
ATOM 732 C CA . GLN A 1 100 ? 22.180 2.448 -19.539 1.00 90.50 100 GLN A CA 1
ATOM 733 C C . GLN A 1 100 ? 20.985 2.507 -18.577 1.00 90.50 100 GLN A C 1
ATOM 735 O O . GLN A 1 100 ? 20.177 1.584 -18.530 1.00 90.50 100 GLN A O 1
ATOM 740 N N . THR A 1 101 ? 20.863 3.587 -17.800 1.00 86.75 101 THR A N 1
ATOM 741 C CA . THR A 1 101 ? 19.925 3.674 -16.672 1.00 86.75 101 THR A CA 1
ATOM 742 C C . THR A 1 101 ? 18.468 3.508 -17.099 1.00 86.75 101 THR A C 1
ATOM 744 O O . THR A 1 101 ? 17.740 2.768 -16.449 1.00 86.75 101 THR A O 1
ATOM 747 N N . ILE A 1 102 ? 18.046 4.119 -18.213 1.00 86.25 102 ILE A N 1
ATOM 748 C CA . ILE A 1 102 ? 16.664 3.999 -18.710 1.00 86.25 102 ILE A CA 1
ATOM 749 C C . ILE A 1 102 ? 16.293 2.549 -19.045 1.00 86.25 102 ILE A C 1
ATOM 751 O O . ILE A 1 102 ? 15.219 2.069 -18.683 1.00 86.25 102 ILE A O 1
ATOM 755 N N . LEU A 1 103 ? 17.214 1.819 -19.674 1.00 90.44 103 LEU A N 1
ATOM 756 C CA . LEU A 1 103 ? 17.020 0.419 -20.018 1.00 90.44 103 LEU A CA 1
ATOM 757 C C . LEU A 1 103 ? 17.051 -0.476 -18.777 1.00 90.44 103 LEU A C 1
ATOM 759 O O . LEU A 1 103 ? 16.225 -1.375 -18.660 1.00 90.44 103 LEU A O 1
ATOM 763 N N . LEU A 1 104 ? 17.958 -0.211 -17.827 1.00 92.31 104 LEU A N 1
ATOM 764 C CA . LEU A 1 104 ? 18.040 -0.952 -16.562 1.00 92.31 104 LEU A CA 1
ATOM 765 C C . LEU A 1 104 ? 16.749 -0.812 -15.735 1.00 92.31 104 LEU A C 1
ATOM 767 O O . LEU A 1 104 ? 16.327 -1.798 -15.130 1.00 92.31 104 LEU A O 1
ATOM 771 N N . ASP A 1 105 ? 16.133 0.374 -15.728 1.00 91.31 105 ASP A N 1
ATOM 772 C CA . ASP A 1 105 ? 14.877 0.656 -15.015 1.00 91.31 105 ASP A CA 1
ATOM 773 C C . ASP A 1 105 ? 13.661 0.009 -15.697 1.00 91.31 105 ASP A C 1
ATOM 775 O O . ASP A 1 105 ? 12.648 -0.262 -15.048 1.00 91.31 105 ASP A O 1
ATOM 779 N N . SER A 1 106 ? 13.777 -0.293 -16.992 1.00 93.75 106 SER A N 1
ATOM 780 C CA . SER A 1 106 ? 12.703 -0.869 -17.804 1.00 93.75 106 SER A CA 1
ATOM 781 C C . SER A 1 106 ? 12.659 -2.399 -17.796 1.00 93.75 106 SER A C 1
ATOM 783 O O . SER A 1 106 ? 11.649 -2.977 -18.203 1.00 93.75 106 SER A O 1
ATOM 785 N N . ILE A 1 107 ? 13.720 -3.067 -17.324 1.00 96.56 107 ILE A N 1
ATOM 786 C CA . ILE A 1 107 ? 13.805 -4.537 -17.276 1.00 96.56 107 ILE A CA 1
ATOM 787 C C . ILE A 1 107 ? 12.577 -5.124 -16.563 1.00 96.56 107 ILE A C 1
ATOM 789 O O . ILE A 1 107 ? 12.243 -4.753 -15.436 1.00 96.56 107 ILE A O 1
ATOM 793 N N . GLY A 1 108 ? 11.924 -6.072 -17.230 1.00 96.62 108 GLY A N 1
ATOM 794 C CA . GLY A 1 108 ? 10.734 -6.774 -16.771 1.00 96.62 108 GLY A CA 1
ATOM 795 C C . GLY A 1 108 ? 9.449 -5.949 -16.823 1.00 96.62 108 GLY A C 1
ATOM 796 O O . GLY A 1 108 ? 8.504 -6.314 -16.125 1.00 96.62 108 GLY A O 1
ATOM 797 N N . THR A 1 109 ? 9.423 -4.848 -17.582 1.00 95.81 109 THR A N 1
ATOM 798 C CA . THR A 1 109 ? 8.248 -3.985 -17.803 1.00 95.81 109 THR A CA 1
ATOM 799 C C . THR A 1 109 ? 8.054 -3.691 -19.291 1.00 95.81 109 THR A C 1
ATOM 801 O O . THR A 1 109 ? 8.932 -3.977 -20.113 1.00 95.81 109 THR A O 1
ATOM 804 N N . SER A 1 110 ? 6.900 -3.122 -19.642 1.00 93.31 110 SER A N 1
ATOM 805 C CA . SER A 1 110 ? 6.650 -2.608 -20.988 1.00 93.31 110 SER A CA 1
ATOM 806 C C . SER A 1 110 ? 7.367 -1.282 -21.233 1.00 93.31 110 SER A C 1
ATOM 808 O O . SER A 1 110 ? 7.226 -0.331 -20.456 1.00 93.31 110 SER A O 1
ATOM 810 N N . ILE A 1 111 ? 8.110 -1.231 -22.343 1.00 91.19 111 ILE A N 1
ATOM 811 C CA . ILE A 1 111 ? 8.765 -0.024 -22.866 1.00 91.19 111 ILE A CA 1
ATOM 812 C C . ILE A 1 111 ? 7.955 0.653 -23.966 1.00 91.19 111 ILE A C 1
ATOM 814 O O . ILE A 1 111 ? 8.351 1.702 -24.468 1.00 91.19 111 ILE A O 1
ATOM 818 N N . VAL A 1 112 ? 6.811 0.077 -24.355 1.00 87.12 112 VAL A N 1
ATOM 819 C CA . VAL A 1 112 ? 6.011 0.591 -25.474 1.00 87.12 112 VAL A CA 1
ATOM 820 C C . VAL A 1 112 ? 5.675 2.066 -25.271 1.00 87.12 112 VAL A C 1
ATOM 822 O O . VAL A 1 112 ? 5.799 2.859 -26.190 1.00 87.12 112 VAL A O 1
ATOM 825 N N . ARG A 1 113 ? 5.323 2.468 -24.050 1.00 78.56 113 ARG A N 1
ATOM 826 C CA . ARG A 1 113 ? 4.961 3.863 -23.778 1.00 78.56 113 ARG A CA 1
ATOM 827 C C . ARG A 1 113 ? 6.156 4.803 -23.589 1.00 78.56 113 ARG A C 1
ATOM 829 O O . ARG A 1 113 ? 5.963 6.001 -23.725 1.00 78.56 113 ARG A O 1
ATOM 836 N N . ASP A 1 114 ? 7.359 4.290 -23.312 1.00 73.12 114 ASP A N 1
ATOM 837 C CA . ASP A 1 114 ? 8.568 5.138 -23.270 1.00 73.12 114 ASP A CA 1
ATOM 838 C C . ASP A 1 114 ? 9.094 5.464 -24.655 1.00 73.12 114 ASP A C 1
ATOM 840 O O . ASP A 1 114 ? 9.673 6.523 -24.864 1.00 73.12 114 ASP A O 1
ATOM 844 N N . VAL A 1 115 ? 8.965 4.491 -25.557 1.00 70.75 115 VAL A N 1
ATOM 845 C CA . VAL A 1 115 ? 9.587 4.514 -26.881 1.00 70.75 115 VAL A CA 1
ATOM 846 C C . VAL A 1 115 ? 8.613 5.007 -27.946 1.00 70.75 115 VAL A C 1
ATOM 848 O O . VAL A 1 115 ? 9.026 5.598 -28.939 1.00 70.75 115 VAL A O 1
ATOM 851 N N . PHE A 1 116 ? 7.316 4.769 -27.744 1.00 70.69 116 PHE A N 1
ATOM 852 C CA . PHE A 1 116 ? 6.257 5.133 -28.677 1.00 70.69 116 PHE A CA 1
ATOM 853 C C . PHE A 1 116 ? 5.258 6.044 -27.954 1.00 70.69 116 PHE A C 1
ATOM 855 O O . PHE A 1 116 ? 4.214 5.567 -27.489 1.00 70.69 116 PHE A O 1
ATOM 862 N N . PRO A 1 117 ? 5.582 7.342 -27.797 1.00 65.25 117 PRO A N 1
ATOM 863 C CA . PRO A 1 117 ? 4.679 8.285 -27.158 1.00 65.25 117 PRO A CA 1
ATOM 864 C C . PRO A 1 117 ? 3.334 8.291 -27.889 1.00 65.25 117 PRO A C 1
ATOM 866 O O . PRO A 1 117 ? 3.256 8.340 -29.118 1.00 65.25 117 PRO A O 1
ATOM 869 N N . MET A 1 118 ? 2.253 8.194 -27.117 1.00 67.50 118 MET A N 1
ATOM 870 C CA . MET A 1 118 ? 0.905 8.279 -27.667 1.00 67.50 118 MET A CA 1
ATOM 871 C C . MET A 1 118 ? 0.634 9.733 -28.083 1.00 67.50 118 MET A C 1
ATOM 873 O O . MET A 1 118 ? 0.937 10.642 -27.310 1.00 67.50 118 MET A O 1
ATOM 877 N N . PRO A 1 119 ? 0.023 9.975 -29.256 1.00 62.56 119 PRO A N 1
ATOM 878 C CA . PRO A 1 119 ? -0.202 11.327 -29.775 1.00 62.56 119 PRO A CA 1
ATOM 879 C C . PRO A 1 119 ? -1.159 12.167 -28.916 1.00 62.56 119 PRO A C 1
ATOM 881 O O . PRO A 1 119 ? -1.203 13.387 -29.049 1.00 62.56 119 PRO A O 1
ATOM 884 N N . SER A 1 120 ? -1.927 11.536 -28.026 1.00 66.75 120 SER A N 1
ATOM 885 C CA . SER A 1 120 ? -2.778 12.224 -27.060 1.00 66.75 120 SER A CA 1
ATOM 886 C C . SER A 1 120 ? -2.108 12.254 -25.684 1.00 66.75 120 SER A C 1
ATOM 888 O O . SER A 1 120 ? -1.786 11.173 -25.168 1.00 66.75 120 S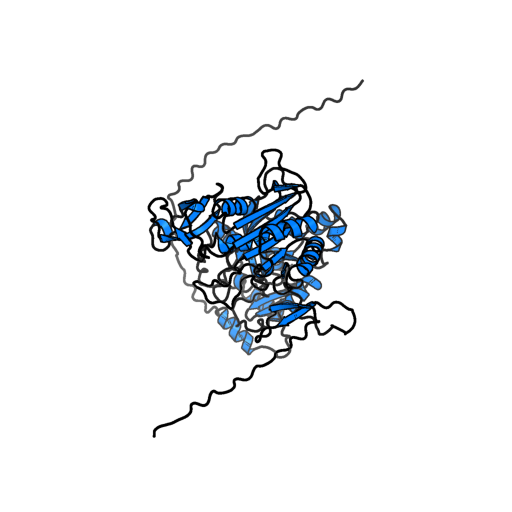ER A O 1
ATOM 890 N N . PRO A 1 121 ? -1.966 13.431 -25.042 1.00 65.12 121 PRO A N 1
ATOM 891 C CA . PRO A 1 121 ? -1.542 13.480 -23.655 1.00 65.12 121 PRO A CA 1
ATOM 892 C C . PRO A 1 121 ? -2.504 12.622 -22.820 1.00 65.12 121 PRO A C 1
ATOM 894 O O . PRO A 1 121 ? -3.719 12.667 -23.045 1.00 65.12 121 PRO A O 1
ATOM 897 N N . PRO A 1 122 ? -1.990 11.804 -21.890 1.00 64.69 122 PRO A N 1
ATOM 898 C CA . PRO A 1 122 ? -2.840 11.051 -20.978 1.00 64.69 122 PRO A CA 1
ATOM 899 C C . PRO A 1 122 ? -3.822 12.005 -20.297 1.00 64.69 122 PRO A C 1
ATOM 901 O O . PRO A 1 122 ? -3.419 13.030 -19.746 1.00 64.69 122 PRO A O 1
ATOM 904 N N . VAL A 1 123 ? -5.111 11.663 -20.345 1.00 66.88 123 VAL A N 1
ATOM 905 C CA . VAL A 1 123 ? -6.140 12.379 -19.587 1.00 66.88 123 VAL A CA 1
ATOM 906 C C . VAL A 1 123 ? -5.702 12.354 -18.128 1.00 66.88 123 VAL A C 1
ATOM 908 O O . VAL A 1 123 ? -5.487 11.272 -17.575 1.00 66.88 123 VAL A O 1
ATOM 911 N N . MET A 1 124 ? -5.512 13.532 -17.524 1.00 65.19 124 MET A N 1
ATOM 912 C CA . MET A 1 124 ? -5.174 13.622 -16.107 1.00 65.19 124 MET A CA 1
ATOM 913 C C . MET A 1 124 ? -6.253 12.880 -15.326 1.00 65.19 124 MET A C 1
ATOM 915 O O . MET A 1 124 ? -7.413 13.293 -15.309 1.00 65.19 124 MET A O 1
ATOM 919 N N . SER A 1 125 ? -5.883 11.756 -14.715 1.00 69.06 125 SER A N 1
ATOM 920 C CA . SER A 1 125 ? -6.811 11.024 -13.866 1.00 69.06 125 SER A CA 1
ATOM 921 C C . SER A 1 125 ? -7.207 11.927 -12.705 1.00 69.06 125 SER A C 1
ATOM 923 O O . SER A 1 125 ? -6.337 12.518 -12.057 1.00 69.06 125 SER A O 1
ATOM 925 N N . SER A 1 126 ? -8.506 12.010 -12.426 1.00 68.19 126 SER A N 1
ATOM 926 C CA . SER A 1 126 ? -9.034 12.665 -11.232 1.00 68.19 126 SER A CA 1
ATOM 927 C C . SER A 1 126 ? -8.297 12.126 -10.000 1.00 68.19 126 SER A C 1
ATOM 929 O O . SER A 1 126 ? -8.393 10.937 -9.704 1.00 68.19 126 SER A O 1
ATOM 931 N N . GLY A 1 127 ? -7.512 12.968 -9.323 1.00 81.31 127 GLY A N 1
ATOM 932 C CA . GLY A 1 127 ? -6.751 12.583 -8.125 1.00 81.31 127 GLY A CA 1
ATOM 933 C C . GLY A 1 127 ? -5.224 12.682 -8.221 1.00 81.31 127 GLY A C 1
ATOM 934 O O . GLY A 1 127 ? -4.558 12.351 -7.241 1.00 81.31 127 GLY A O 1
ATOM 935 N N . ILE A 1 128 ? -4.663 13.140 -9.346 1.00 89.94 128 ILE A N 1
ATOM 936 C CA . ILE A 1 128 ? -3.247 13.540 -9.439 1.00 89.94 128 ILE A CA 1
ATOM 937 C C . ILE A 1 128 ? -3.161 15.069 -9.392 1.00 89.94 128 ILE A C 1
ATOM 939 O O . ILE A 1 128 ? -3.776 15.750 -10.215 1.00 89.94 128 ILE A O 1
ATOM 943 N N . SER A 1 129 ? -2.419 15.615 -8.426 1.00 90.69 129 SER A N 1
ATOM 944 C CA . SER A 1 129 ? -2.208 17.063 -8.313 1.00 90.69 129 SER A CA 1
ATOM 945 C C . SER A 1 129 ? -1.261 17.589 -9.402 1.00 90.69 129 SER A C 1
ATOM 947 O O . SER A 1 129 ? -0.501 16.832 -10.006 1.00 90.69 129 SER A O 1
ATOM 949 N N . ALA A 1 130 ? -1.262 18.904 -9.644 1.00 91.12 130 ALA A N 1
ATOM 950 C CA . ALA A 1 130 ? -0.321 19.519 -10.584 1.00 91.12 130 ALA A CA 1
ATOM 951 C C . ALA A 1 130 ? 1.149 19.286 -10.177 1.00 91.12 130 ALA A C 1
ATOM 953 O O . ALA A 1 130 ? 1.993 19.027 -11.028 1.00 91.12 130 ALA A O 1
ATOM 954 N N . GLU A 1 131 ? 1.447 19.317 -8.877 1.00 93.44 131 GLU A N 1
ATOM 955 C CA . GLU A 1 131 ? 2.780 19.024 -8.337 1.00 93.44 131 GLU A CA 1
ATOM 956 C C . GLU A 1 131 ? 3.169 17.555 -8.558 1.00 93.44 131 GLU A C 1
ATOM 958 O O . GLU A 1 131 ? 4.257 17.258 -9.050 1.00 93.44 131 GLU A O 1
ATOM 963 N N . GLU A 1 132 ? 2.257 16.622 -8.278 1.00 94.81 132 GLU A N 1
ATOM 964 C CA . GLU A 1 132 ? 2.481 15.197 -8.538 1.00 94.81 132 GLU A CA 1
ATOM 965 C C . GLU A 1 132 ? 2.694 14.941 -10.037 1.00 94.81 132 GLU A C 1
ATOM 967 O O . GLU A 1 132 ? 3.541 14.130 -10.414 1.00 94.81 132 GLU A O 1
ATOM 972 N N . TRP A 1 133 ? 1.994 15.680 -10.905 1.00 92.62 133 TRP A N 1
ATOM 973 C CA . TRP A 1 133 ? 2.193 15.619 -12.350 1.00 92.62 133 TRP A CA 1
ATOM 974 C C . TRP A 1 133 ? 3.583 16.084 -12.789 1.00 92.62 133 TRP A C 1
ATOM 976 O O . TRP A 1 133 ? 4.162 15.483 -13.697 1.00 92.62 133 TRP A O 1
ATOM 986 N N . LEU A 1 134 ? 4.148 17.108 -12.141 1.00 93.50 134 LEU A N 1
ATOM 987 C CA . LEU A 1 134 ? 5.529 17.529 -12.389 1.00 93.50 134 LEU A CA 1
ATOM 988 C C . LEU A 1 134 ? 6.508 16.404 -12.042 1.00 93.50 134 LEU A C 1
ATOM 990 O O . LEU A 1 134 ? 7.392 16.104 -12.842 1.00 93.50 134 LEU A O 1
ATOM 994 N N . HIS A 1 135 ? 6.310 15.721 -10.910 1.00 94.69 135 HIS A N 1
ATOM 995 C CA . HIS A 1 135 ? 7.128 14.563 -10.542 1.00 94.69 135 HIS A CA 1
ATOM 996 C C . HIS A 1 135 ? 6.977 13.401 -11.526 1.00 94.69 135 HIS A C 1
ATOM 998 O O . HIS A 1 135 ? 7.981 12.786 -11.885 1.00 94.69 135 HIS A O 1
ATOM 1004 N N . ILE A 1 136 ? 5.758 13.105 -11.992 1.00 93.44 136 ILE A N 1
ATOM 1005 C CA . ILE A 1 136 ? 5.518 12.085 -13.024 1.00 93.44 136 ILE A CA 1
ATOM 1006 C C . ILE A 1 136 ? 6.266 12.457 -14.301 1.00 93.44 136 ILE A C 1
ATOM 1008 O O . ILE A 1 136 ? 7.045 11.651 -14.799 1.00 93.44 136 ILE A O 1
ATOM 1012 N N . SER A 1 137 ? 6.074 13.682 -14.789 1.00 91.44 137 SER A N 1
ATOM 1013 C CA . SER A 1 137 ? 6.670 14.170 -16.036 1.00 91.44 137 SER A CA 1
ATOM 1014 C C . SER A 1 137 ? 8.196 14.151 -15.973 1.00 91.44 137 SER A C 1
ATOM 1016 O O . SER A 1 137 ? 8.832 13.635 -16.880 1.00 91.44 137 SER A O 1
ATOM 1018 N N . ALA A 1 138 ? 8.791 14.616 -14.872 1.00 92.94 138 ALA A N 1
ATOM 1019 C CA . ALA A 1 138 ? 10.239 14.576 -14.668 1.00 92.94 138 ALA A CA 1
ATOM 1020 C C . ALA A 1 138 ? 10.784 13.150 -14.467 1.00 92.94 138 ALA A C 1
ATOM 1022 O O . ALA A 1 138 ? 11.937 12.868 -14.793 1.00 92.94 138 ALA A O 1
ATOM 1023 N N . SER A 1 139 ? 9.962 12.234 -13.946 1.00 93.19 139 SER A N 1
ATOM 1024 C CA . SER A 1 139 ? 10.328 10.820 -13.832 1.00 93.19 139 SER A CA 1
ATOM 1025 C C . SER A 1 139 ? 10.269 10.105 -15.177 1.00 93.19 139 SER A C 1
ATOM 1027 O O . SER A 1 139 ? 11.011 9.141 -15.362 1.00 93.19 139 SER A O 1
ATOM 1029 N N . ARG A 1 140 ? 9.419 10.537 -16.120 1.00 90.25 140 ARG A N 1
ATOM 1030 C CA . ARG A 1 140 ? 9.412 9.994 -17.481 1.00 90.25 140 ARG A CA 1
ATOM 1031 C C . ARG A 1 140 ? 10.707 10.407 -18.168 1.00 90.25 140 ARG A C 1
ATOM 1033 O O . ARG A 1 140 ? 10.945 11.568 -18.474 1.00 90.25 140 ARG A O 1
ATOM 1040 N N . ARG A 1 141 ? 11.575 9.432 -18.403 1.00 82.31 141 ARG A N 1
ATOM 1041 C CA . ARG A 1 141 ? 12.787 9.625 -19.199 1.00 82.31 141 ARG A CA 1
ATOM 1042 C C . ARG A 1 141 ? 12.429 9.376 -20.655 1.00 82.31 141 ARG A C 1
ATOM 1044 O O . ARG A 1 141 ? 12.847 8.373 -21.215 1.00 82.31 141 ARG A O 1
ATOM 1051 N N . GLU A 1 142 ? 11.562 10.212 -21.212 1.00 77.81 142 GLU A N 1
ATOM 1052 C CA . GLU A 1 142 ? 11.103 10.039 -22.591 1.00 77.81 142 GLU A CA 1
ATOM 1053 C C . GLU A 1 142 ? 12.301 10.188 -23.532 1.00 77.81 142 GLU A C 1
ATOM 1055 O O . GLU A 1 142 ? 13.117 11.102 -23.396 1.00 77.81 142 GLU A O 1
ATOM 1060 N N . SER A 1 143 ? 12.438 9.247 -24.461 1.00 73.25 143 SER A N 1
ATOM 1061 C CA . SER A 1 143 ? 13.456 9.306 -25.498 1.00 73.25 143 SER A CA 1
ATOM 1062 C C . SER A 1 143 ? 12.817 8.897 -26.810 1.00 73.25 143 SER A C 1
ATOM 1064 O O . SER A 1 143 ? 12.293 7.791 -26.909 1.00 73.25 143 SER A O 1
ATOM 1066 N N . GLU A 1 144 ? 12.880 9.764 -27.814 1.00 75.12 144 GLU A N 1
ATOM 1067 C CA . GLU A 1 144 ? 12.476 9.396 -29.165 1.00 75.12 144 GLU A CA 1
ATOM 1068 C C . GLU A 1 144 ? 13.546 8.486 -29.770 1.00 75.12 144 GLU A C 1
ATOM 1070 O O . GLU A 1 144 ? 14.724 8.846 -29.874 1.00 75.12 144 GLU A O 1
ATOM 1075 N N . HIS A 1 145 ? 13.148 7.276 -30.150 1.00 77.56 145 HIS A N 1
ATOM 1076 C CA . HIS A 1 145 ? 14.047 6.329 -30.799 1.00 77.56 145 HIS A CA 1
ATOM 1077 C C . HIS A 1 145 ? 13.985 6.486 -32.315 1.00 77.56 145 HIS A C 1
ATOM 1079 O O . HIS A 1 145 ? 12.915 6.608 -32.907 1.00 77.56 145 HIS A O 1
ATOM 1085 N N . SER A 1 146 ? 15.148 6.415 -32.964 1.00 82.88 146 SER A N 1
ATOM 1086 C CA . SER A 1 146 ? 15.223 6.363 -34.423 1.00 82.88 146 SER A CA 1
ATOM 1087 C C . SER A 1 146 ? 14.656 5.047 -34.966 1.00 82.88 146 SER A C 1
ATOM 1089 O O . SER A 1 146 ? 14.675 4.014 -34.293 1.00 82.88 146 SER A O 1
ATOM 1091 N N . THR A 1 147 ? 14.231 5.046 -36.229 1.00 83.25 147 THR A N 1
ATOM 1092 C CA . THR A 1 147 ? 13.799 3.831 -36.945 1.00 83.25 147 THR A CA 1
ATOM 1093 C C . THR A 1 147 ? 14.848 2.715 -36.891 1.00 83.25 147 THR A C 1
ATOM 1095 O O . THR A 1 147 ? 14.506 1.560 -36.662 1.00 83.25 147 THR A O 1
ATOM 1098 N N . GLN A 1 148 ? 16.138 3.059 -36.969 1.00 84.88 148 GLN A N 1
ATOM 1099 C CA . GLN A 1 148 ? 17.242 2.102 -36.825 1.00 84.88 148 GLN A CA 1
ATOM 1100 C C . GLN A 1 148 ? 17.258 1.406 -35.455 1.00 84.88 148 GLN A C 1
ATOM 1102 O O . GLN A 1 148 ? 17.566 0.217 -35.362 1.00 84.88 148 GLN A O 1
ATOM 1107 N N . ALA A 1 149 ? 16.933 2.127 -34.377 1.00 82.62 149 ALA A N 1
ATOM 1108 C CA . ALA A 1 149 ? 16.835 1.531 -33.049 1.00 82.62 149 ALA A CA 1
ATOM 1109 C C . ALA A 1 149 ? 15.643 0.565 -32.955 1.00 82.62 149 ALA A C 1
ATOM 1111 O O . ALA A 1 149 ? 15.761 -0.485 -32.320 1.00 82.62 149 ALA A O 1
ATOM 1112 N N . LEU A 1 150 ? 14.532 0.879 -33.631 1.00 83.56 150 LEU A N 1
ATOM 1113 C CA . LEU A 1 150 ? 13.378 -0.016 -33.739 1.00 83.56 150 LEU A CA 1
ATOM 1114 C C . LEU A 1 150 ? 13.729 -1.303 -34.496 1.00 83.56 150 LEU A C 1
ATOM 1116 O O . LEU A 1 150 ? 13.424 -2.395 -34.020 1.00 83.56 150 LEU A O 1
ATOM 1120 N N . ASP A 1 151 ? 14.436 -1.194 -35.621 1.00 86.25 151 ASP A N 1
ATOM 1121 C CA . ASP A 1 151 ? 14.878 -2.359 -36.394 1.00 86.25 151 ASP A CA 1
ATOM 1122 C C . ASP A 1 151 ? 15.865 -3.229 -35.611 1.00 86.25 151 ASP A C 1
ATOM 1124 O O . ASP A 1 151 ? 15.768 -4.458 -35.623 1.00 86.25 151 ASP A O 1
ATOM 1128 N N . LYS A 1 152 ? 16.766 -2.610 -34.839 1.00 87.56 152 LYS A N 1
ATOM 1129 C CA . LYS A 1 152 ? 17.655 -3.346 -33.933 1.00 87.56 152 LYS A CA 1
ATOM 1130 C C . LYS A 1 152 ? 16.867 -4.131 -32.880 1.00 87.56 152 LYS A C 1
ATOM 1132 O O . LYS A 1 152 ? 17.220 -5.273 -32.601 1.00 87.56 152 LYS A O 1
ATOM 1137 N N . MET A 1 153 ? 15.802 -3.554 -32.317 1.00 87.25 153 MET A N 1
ATOM 1138 C CA . MET A 1 153 ? 14.935 -4.243 -31.353 1.00 87.25 153 MET A CA 1
ATOM 1139 C C . MET A 1 153 ? 14.195 -5.438 -31.955 1.00 87.25 153 MET A C 1
ATOM 1141 O O . MET A 1 153 ? 14.077 -6.460 -31.283 1.00 87.25 153 MET A O 1
ATOM 1145 N N . ARG A 1 154 ? 13.757 -5.356 -33.218 1.00 87.81 154 ARG A N 1
ATOM 1146 C CA . ARG A 1 154 ? 13.087 -6.475 -33.908 1.00 87.81 154 ARG A CA 1
ATOM 1147 C C . ARG A 1 154 ? 13.964 -7.728 -33.972 1.00 87.81 154 ARG A C 1
ATOM 1149 O O . ARG A 1 154 ? 13.473 -8.827 -33.745 1.00 87.81 154 ARG A O 1
ATOM 1156 N N . ASN A 1 155 ? 15.268 -7.560 -34.184 1.00 91.12 155 ASN A N 1
ATOM 1157 C CA . ASN A 1 155 ? 16.226 -8.672 -34.227 1.00 91.12 155 ASN A CA 1
ATOM 1158 C C . ASN A 1 155 ? 16.571 -9.255 -32.843 1.00 91.12 155 ASN A C 1
ATOM 1160 O O . ASN A 1 155 ? 17.279 -10.255 -32.761 1.00 91.12 155 ASN A O 1
ATOM 1164 N N . MET A 1 156 ? 16.103 -8.630 -31.758 1.00 94.00 156 MET A N 1
ATOM 1165 C CA . MET A 1 156 ? 16.328 -9.062 -30.373 1.00 94.00 156 MET A CA 1
ATOM 1166 C C . MET A 1 156 ? 15.080 -9.710 -29.748 1.00 94.00 156 MET A C 1
ATOM 1168 O O . MET A 1 156 ? 15.066 -9.977 -28.545 1.00 94.00 156 MET A O 1
ATOM 1172 N N . VAL A 1 157 ? 14.025 -9.946 -30.538 1.00 95.12 157 VAL A N 1
ATOM 1173 C CA . VAL A 1 157 ? 12.801 -10.611 -30.074 1.00 95.12 157 VAL A CA 1
ATOM 1174 C C . VAL A 1 157 ? 13.079 -12.090 -29.813 1.00 95.12 157 VAL A C 1
ATOM 1176 O O . VAL A 1 157 ? 13.534 -12.813 -30.694 1.00 95.12 157 VAL A O 1
ATOM 1179 N N . ILE A 1 158 ? 12.769 -12.539 -28.599 1.00 96.69 158 ILE A N 1
ATOM 1180 C CA . ILE A 1 158 ? 12.982 -13.920 -28.140 1.00 96.69 158 ILE A CA 1
ATOM 1181 C C . ILE A 1 158 ? 11.680 -14.653 -27.802 1.00 96.69 158 ILE A C 1
ATOM 1183 O O . ILE A 1 158 ? 11.706 -15.848 -27.524 1.00 96.69 158 ILE A O 1
ATOM 1187 N N . GLY A 1 159 ? 10.549 -13.950 -27.776 1.00 96.31 159 GLY A N 1
ATOM 1188 C CA . GLY A 1 159 ? 9.275 -14.498 -27.326 1.00 96.31 159 GLY A CA 1
ATOM 1189 C C . GLY A 1 159 ? 8.140 -13.485 -27.402 1.00 96.31 159 GLY A C 1
ATOM 1190 O O . GLY A 1 159 ? 8.355 -12.331 -27.769 1.00 96.31 159 GLY A O 1
ATOM 1191 N N . TYR A 1 160 ? 6.944 -13.899 -26.989 1.00 95.62 160 TYR A N 1
ATOM 1192 C CA . TYR A 1 160 ? 5.784 -13.016 -26.838 1.00 95.62 160 TYR A CA 1
ATOM 1193 C C . TYR A 1 160 ? 5.060 -13.261 -25.516 1.00 95.62 160 TYR A C 1
ATOM 1195 O O . TYR A 1 160 ? 4.877 -14.409 -25.106 1.00 95.62 160 TYR A O 1
ATOM 1203 N N . ILE A 1 161 ? 4.595 -12.191 -24.872 1.00 96.06 161 ILE A N 1
ATOM 1204 C CA . ILE A 1 161 ? 3.755 -12.287 -23.679 1.00 96.06 161 ILE A CA 1
ATOM 1205 C C . ILE A 1 161 ? 2.329 -12.672 -24.063 1.00 96.06 161 ILE A C 1
ATOM 1207 O O . ILE A 1 161 ? 1.659 -11.995 -24.848 1.00 96.06 161 ILE A O 1
ATOM 1211 N N . LYS A 1 162 ? 1.846 -13.740 -23.432 1.00 94.75 162 LYS A N 1
ATOM 1212 C CA . LYS A 1 162 ? 0.437 -14.108 -23.394 1.00 94.75 162 LYS A CA 1
ATOM 1213 C C . LYS A 1 162 ? -0.258 -13.328 -22.269 1.00 94.75 162 LYS A C 1
ATOM 1215 O O . LYS A 1 162 ? 0.204 -13.420 -21.129 1.00 94.75 162 LYS A O 1
ATOM 1220 N N . PRO A 1 163 ? -1.357 -12.601 -22.552 1.00 91.00 163 PRO A N 1
ATOM 1221 C CA . PRO A 1 163 ? -2.167 -11.975 -21.510 1.00 91.00 163 PRO A CA 1
ATOM 1222 C C . PRO A 1 163 ? -2.624 -12.991 -20.459 1.00 91.00 163 PRO A C 1
ATOM 1224 O O . PRO A 1 163 ? -2.861 -14.162 -20.784 1.00 91.00 163 PRO A O 1
ATOM 1227 N N . SER A 1 164 ? -2.773 -12.546 -19.212 1.00 92.50 164 SER A N 1
ATOM 1228 C CA . SER A 1 164 ? -3.338 -13.387 -18.157 1.00 92.50 164 SER A CA 1
ATOM 1229 C C . SER A 1 164 ? -4.753 -13.872 -18.519 1.00 92.50 164 SER A C 1
ATOM 1231 O O . SER A 1 164 ? -5.481 -13.181 -19.239 1.00 92.50 164 SER A O 1
ATOM 1233 N N . PRO A 1 165 ? -5.187 -15.053 -18.033 1.00 91.25 165 PRO A N 1
ATOM 1234 C CA . PRO A 1 165 ? -6.545 -15.540 -18.266 1.00 91.25 165 PRO A CA 1
ATOM 1235 C C . PRO A 1 165 ? -7.601 -14.493 -17.881 1.00 91.25 165 PRO A C 1
ATOM 1237 O O . PRO A 1 165 ? -7.572 -13.957 -16.778 1.00 91.25 165 PRO A O 1
ATOM 1240 N N . GLY A 1 166 ? -8.526 -14.198 -18.798 1.00 89.69 166 GLY A N 1
ATOM 1241 C CA . GLY A 1 166 ? -9.584 -13.201 -18.592 1.00 89.69 166 GLY A CA 1
ATOM 1242 C C . GLY A 1 166 ? -9.179 -11.743 -18.848 1.00 89.69 166 GLY A C 1
ATOM 1243 O O . GLY A 1 166 ? -10.053 -10.881 -18.834 1.00 89.69 166 GLY A O 1
ATOM 1244 N N . VAL A 1 167 ? -7.904 -11.458 -19.130 1.00 88.50 167 VAL A N 1
ATOM 1245 C CA . VAL A 1 167 ? -7.424 -10.115 -19.488 1.00 88.50 167 VAL A CA 1
ATOM 1246 C C . VAL A 1 167 ? -7.348 -9.990 -21.008 1.00 88.50 167 VAL A C 1
ATOM 1248 O O . VAL A 1 167 ? -6.650 -10.762 -21.671 1.00 88.50 167 VAL A O 1
ATOM 1251 N N . LEU A 1 168 ? -8.062 -9.021 -21.587 1.00 88.19 168 LEU A N 1
ATOM 1252 C CA . LEU A 1 168 ? -7.973 -8.766 -23.027 1.00 88.19 168 LEU A CA 1
ATOM 1253 C C . LEU A 1 168 ? -6.661 -8.037 -23.375 1.00 88.19 168 LEU A C 1
ATOM 1255 O O . LEU A 1 168 ? -6.140 -7.274 -22.557 1.00 88.19 168 LEU A O 1
ATOM 1259 N N . PRO A 1 169 ? -6.122 -8.206 -24.597 1.00 84.12 169 PRO A N 1
ATOM 1260 C CA . PRO A 1 169 ? -4.957 -7.449 -25.045 1.00 84.12 169 PRO A CA 1
ATOM 1261 C C . PRO A 1 169 ? -5.141 -5.936 -24.853 1.00 84.12 169 PRO A C 1
ATOM 1263 O O . PRO A 1 169 ? -6.157 -5.369 -25.249 1.00 84.12 169 PRO A O 1
ATOM 1266 N N . GLY A 1 170 ? -4.149 -5.281 -24.247 1.00 81.88 170 GLY A N 1
ATOM 1267 C CA . GLY A 1 170 ? -4.173 -3.839 -23.974 1.00 81.88 170 GLY A CA 1
ATOM 1268 C C . GLY A 1 170 ? -4.950 -3.423 -22.718 1.00 81.88 170 GLY A C 1
ATOM 1269 O O . GLY A 1 170 ? -4.917 -2.243 -22.366 1.00 81.88 170 GLY A O 1
ATOM 1270 N N . GLN A 1 171 ? -5.612 -4.354 -22.024 1.00 88.62 171 GLN A N 1
ATOM 1271 C CA . GLN A 1 171 ? -6.194 -4.091 -20.709 1.00 88.62 171 GLN A CA 1
ATOM 1272 C C . GLN A 1 171 ? -5.149 -4.176 -19.596 1.00 88.62 171 GLN A C 1
ATOM 1274 O O . GLN A 1 171 ? -4.046 -4.694 -19.767 1.00 88.62 171 GLN A O 1
ATOM 1279 N N . PHE A 1 172 ? -5.522 -3.641 -18.437 1.00 90.94 172 PHE A N 1
ATOM 1280 C CA . PHE A 1 172 ? -4.769 -3.793 -17.206 1.00 90.94 172 PHE A CA 1
ATOM 1281 C C . PHE A 1 172 ? -4.609 -5.266 -16.806 1.00 90.94 172 PHE A C 1
ATOM 1283 O O . PHE A 1 172 ? -5.599 -5.965 -16.595 1.00 90.94 172 PHE A O 1
ATOM 1290 N N . ASP A 1 173 ? -3.362 -5.714 -16.662 1.00 93.62 173 ASP A N 1
ATOM 1291 C CA . ASP A 1 173 ? -3.018 -7.053 -16.188 1.00 93.62 173 ASP A CA 1
ATOM 1292 C C . ASP A 1 173 ? -2.370 -6.954 -14.795 1.00 93.62 173 ASP A C 1
ATOM 1294 O O . ASP A 1 173 ? -1.281 -6.388 -14.677 1.00 93.62 173 ASP A O 1
ATOM 1298 N N . PRO A 1 174 ? -2.980 -7.501 -13.728 1.00 93.62 174 PRO A N 1
ATOM 1299 C CA . PRO A 1 174 ? -2.411 -7.428 -12.383 1.00 93.62 174 PRO A CA 1
ATOM 1300 C C . PRO A 1 174 ? -1.031 -8.084 -12.236 1.00 93.62 174 PRO A C 1
ATOM 1302 O O . PRO A 1 174 ? -0.316 -7.778 -11.281 1.00 93.62 174 PRO A O 1
ATOM 1305 N N . LEU A 1 175 ? -0.639 -8.991 -13.142 1.00 94.62 175 LEU A N 1
ATOM 1306 C CA . LEU A 1 175 ? 0.673 -9.649 -13.114 1.00 94.62 175 LEU A CA 1
ATOM 1307 C C . LEU A 1 175 ? 1.776 -8.840 -13.816 1.00 94.62 175 LEU A C 1
ATOM 1309 O O . LEU A 1 175 ? 2.961 -9.139 -13.615 1.00 94.62 175 LEU A O 1
ATOM 1313 N N . GLU A 1 176 ? 1.408 -7.815 -14.587 1.00 94.69 176 GLU A N 1
ATOM 1314 C CA . GLU A 1 176 ? 2.328 -6.907 -15.272 1.00 94.69 176 GLU A CA 1
ATOM 1315 C C . GLU A 1 176 ? 2.972 -5.930 -14.282 1.00 94.69 176 GLU A C 1
ATOM 1317 O O . GLU A 1 176 ? 2.293 -5.169 -13.593 1.00 94.69 176 GLU A O 1
ATOM 1322 N N . TYR A 1 177 ? 4.307 -5.886 -14.263 1.00 96.12 177 TYR A N 1
ATOM 1323 C CA . TYR A 1 177 ? 5.013 -4.790 -13.606 1.00 96.12 177 TYR A CA 1
ATOM 1324 C C . TYR A 1 177 ? 4.965 -3.528 -14.458 1.00 96.12 177 TYR A C 1
ATOM 1326 O O . TYR A 1 177 ? 5.446 -3.492 -15.592 1.00 96.12 177 TYR A O 1
ATOM 1334 N N . ARG A 1 178 ? 4.462 -2.464 -13.847 1.00 95.12 178 ARG A N 1
ATOM 1335 C CA . ARG A 1 178 ? 4.405 -1.111 -14.394 1.00 95.12 178 ARG A CA 1
ATOM 1336 C C . ARG A 1 178 ? 5.328 -0.200 -13.617 1.00 95.12 178 ARG A C 1
ATOM 1338 O O . ARG A 1 178 ? 5.667 -0.476 -12.468 1.00 95.12 178 ARG A O 1
ATOM 1345 N N . ARG A 1 179 ? 5.764 0.885 -14.247 1.00 95.31 179 ARG A N 1
ATOM 1346 C CA . ARG A 1 179 ? 6.665 1.854 -13.621 1.00 95.31 179 ARG A CA 1
ATOM 1347 C C . ARG A 1 179 ? 5.869 2.997 -13.012 1.00 95.31 179 ARG A C 1
ATOM 1349 O O . ARG A 1 179 ? 4.942 3.521 -13.626 1.00 95.31 179 ARG A O 1
ATOM 1356 N N . TYR A 1 180 ? 6.261 3.364 -11.802 1.00 96.94 180 TYR A N 1
ATOM 1357 C CA . TYR A 1 180 ? 5.638 4.396 -10.990 1.00 96.94 180 TYR A CA 1
ATOM 1358 C C . TYR A 1 180 ? 6.673 5.442 -10.605 1.00 96.94 180 TYR A C 1
ATOM 1360 O O . TYR A 1 180 ? 7.794 5.093 -10.230 1.00 96.94 180 TYR A O 1
ATOM 1368 N N . ALA A 1 181 ? 6.276 6.709 -10.659 1.00 96.94 181 ALA A N 1
ATOM 1369 C CA . ALA A 1 181 ? 7.014 7.809 -10.063 1.00 96.94 181 ALA A CA 1
ATOM 1370 C C . ALA A 1 181 ? 6.789 7.837 -8.551 1.00 96.94 181 ALA A C 1
ATOM 1372 O O . ALA A 1 181 ? 5.664 7.660 -8.072 1.00 96.94 181 ALA A O 1
ATOM 1373 N N . LEU A 1 182 ? 7.851 8.136 -7.805 1.00 97.88 182 LEU A N 1
ATOM 1374 C CA . LEU A 1 182 ? 7.719 8.617 -6.437 1.00 97.88 182 LEU A CA 1
ATOM 1375 C C . LEU A 1 182 ? 7.284 10.083 -6.461 1.00 97.88 182 LEU A C 1
ATOM 1377 O O . LEU A 1 182 ? 8.097 10.965 -6.723 1.00 97.88 182 LEU A O 1
ATOM 1381 N N . VAL A 1 183 ? 6.016 10.336 -6.151 1.00 97.56 183 VAL A N 1
ATOM 1382 C CA . VAL A 1 183 ? 5.456 11.696 -6.174 1.00 97.56 183 VAL A CA 1
ATOM 1383 C C . VAL A 1 183 ? 5.396 12.335 -4.793 1.00 97.56 183 VAL A C 1
ATOM 1385 O O . VAL A 1 183 ? 5.303 13.550 -4.679 1.00 97.56 183 VAL A O 1
ATOM 1388 N N . ARG A 1 184 ? 5.461 11.529 -3.726 1.00 96.81 184 ARG A N 1
ATOM 1389 C CA . ARG A 1 184 ? 5.350 12.032 -2.356 1.00 96.81 184 ARG A CA 1
ATOM 1390 C C . ARG A 1 184 ? 6.070 11.149 -1.357 1.00 96.81 184 ARG A C 1
ATOM 1392 O O . ARG A 1 184 ? 6.059 9.924 -1.479 1.00 96.81 184 ARG A O 1
ATOM 1399 N N . LYS A 1 185 ? 6.652 11.769 -0.331 1.00 97.69 185 LYS A N 1
ATOM 1400 C CA . LYS A 1 185 ? 7.227 11.057 0.806 1.00 97.69 185 LYS A CA 1
ATOM 1401 C C . LYS A 1 185 ? 7.200 11.895 2.075 1.00 97.69 185 LYS A C 1
ATOM 1403 O O . LYS A 1 185 ? 7.783 12.971 2.117 1.00 97.69 185 LYS A O 1
ATOM 1408 N N . GLU A 1 186 ? 6.593 11.359 3.124 1.00 96.44 186 GLU A N 1
ATOM 1409 C CA . GLU A 1 186 ? 6.421 12.047 4.405 1.00 96.44 186 GLU A CA 1
ATOM 1410 C C . GLU A 1 186 ? 6.759 11.095 5.557 1.00 96.44 186 GLU A C 1
ATOM 1412 O O . GLU A 1 186 ? 6.470 9.903 5.489 1.00 96.44 186 GLU A O 1
ATOM 1417 N N . THR A 1 187 ? 7.378 11.595 6.627 1.00 96.56 187 THR A N 1
ATOM 1418 C CA . THR A 1 187 ? 7.589 10.793 7.844 1.00 96.56 187 THR A CA 1
ATOM 1419 C C . THR A 1 187 ? 6.329 10.860 8.701 1.00 96.56 187 THR A C 1
ATOM 1421 O O . THR A 1 187 ? 5.883 11.951 9.036 1.00 96.56 187 THR A O 1
ATOM 1424 N N . THR A 1 188 ? 5.759 9.711 9.065 1.00 96.00 188 THR A N 1
ATOM 1425 C CA . THR A 1 188 ? 4.505 9.622 9.837 1.00 96.00 188 THR A CA 1
ATOM 1426 C C . THR A 1 188 ? 4.688 9.103 11.260 1.00 96.00 188 THR A C 1
ATOM 1428 O O . THR A 1 188 ? 3.778 9.229 12.076 1.00 96.00 188 THR A O 1
ATOM 1431 N N . SER A 1 189 ? 5.849 8.530 11.586 1.00 95.56 189 SER A N 1
ATOM 1432 C CA . SER A 1 189 ? 6.182 8.151 12.963 1.00 95.56 189 SER A CA 1
ATOM 1433 C C . SER A 1 189 ? 6.322 9.379 13.864 1.00 95.56 189 SER A C 1
ATOM 1435 O O . SER A 1 189 ? 6.870 10.399 13.443 1.00 95.56 189 SER A O 1
ATOM 1437 N N . GLY A 1 190 ? 5.876 9.262 15.115 1.00 93.44 190 GLY A N 1
ATOM 1438 C CA . GLY A 1 190 ? 5.984 10.341 16.094 1.00 93.44 190 GLY A CA 1
ATOM 1439 C C . GLY A 1 190 ? 7.433 10.627 16.527 1.00 93.44 190 GLY A C 1
ATOM 1440 O O . GLY A 1 190 ? 8.322 9.793 16.327 1.00 93.44 190 GLY A O 1
ATOM 1441 N N . PRO A 1 191 ? 7.689 11.782 17.168 1.00 93.75 191 PRO A N 1
ATOM 1442 C CA . PRO A 1 191 ? 8.979 12.063 17.792 1.00 93.75 191 PRO A CA 1
ATOM 1443 C C . PRO A 1 191 ? 9.356 10.964 18.794 1.00 93.75 191 PRO A C 1
ATOM 1445 O O . PRO A 1 191 ? 8.527 10.552 19.603 1.00 93.75 191 PRO A O 1
ATOM 1448 N N . GLY A 1 192 ? 10.601 10.487 18.735 1.00 93.19 192 GLY A N 1
ATOM 1449 C CA . GLY A 1 192 ? 11.094 9.426 19.620 1.00 93.19 192 GLY A CA 1
ATOM 1450 C C . GLY A 1 192 ? 10.663 8.004 19.243 1.00 93.19 192 GLY A C 1
ATOM 1451 O O . GLY A 1 192 ? 10.933 7.085 20.008 1.00 93.19 192 GLY A O 1
ATOM 1452 N N . ALA A 1 193 ? 10.027 7.801 18.083 1.00 96.19 193 ALA A N 1
ATOM 1453 C CA . ALA A 1 193 ? 9.708 6.462 17.596 1.00 96.19 193 ALA A CA 1
ATOM 1454 C C . ALA A 1 193 ? 10.969 5.596 17.463 1.00 96.19 193 ALA A C 1
ATOM 1456 O O . ALA A 1 193 ? 11.926 5.981 16.786 1.00 96.19 193 ALA A O 1
ATOM 1457 N N . THR A 1 194 ? 10.941 4.388 18.034 1.00 95.94 194 THR A N 1
ATOM 1458 C CA . THR A 1 194 ? 12.013 3.390 17.864 1.00 95.94 194 THR A CA 1
ATOM 1459 C C . THR A 1 194 ? 12.221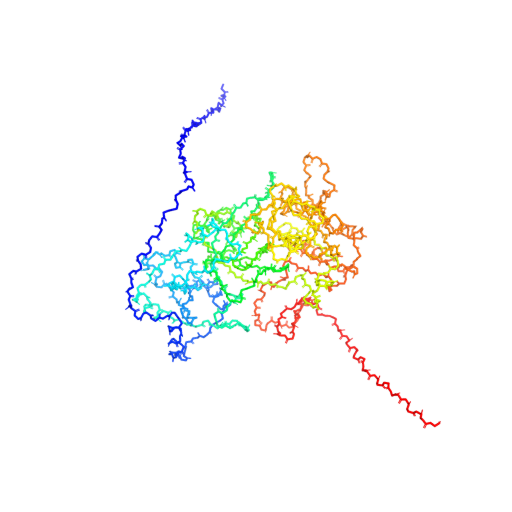 3.040 16.390 1.00 95.94 194 THR A C 1
ATOM 1461 O O . THR A 1 194 ? 13.333 2.721 15.965 1.00 95.94 194 THR A O 1
ATOM 1464 N N . ARG A 1 195 ? 11.149 3.081 15.586 1.00 94.94 195 ARG A N 1
ATOM 1465 C CA . ARG A 1 195 ? 11.195 2.784 14.152 1.00 94.94 195 ARG A CA 1
ATOM 1466 C C . ARG A 1 195 ? 10.495 3.864 13.345 1.00 94.94 195 ARG A C 1
ATOM 1468 O O . ARG A 1 195 ? 9.282 4.051 13.446 1.00 94.94 195 ARG A O 1
ATOM 1475 N N . ALA A 1 196 ? 11.266 4.505 12.471 1.00 96.75 196 ALA A N 1
ATOM 1476 C CA . ALA A 1 196 ? 10.737 5.464 11.518 1.00 96.75 196 ALA A CA 1
ATOM 1477 C C . ALA A 1 196 ? 9.717 4.803 10.581 1.00 96.75 196 ALA A C 1
ATOM 1479 O O . ALA A 1 196 ? 9.906 3.673 10.116 1.00 96.75 196 ALA A O 1
ATOM 1480 N N . THR A 1 197 ? 8.645 5.529 10.298 1.00 97.81 197 THR A N 1
ATOM 1481 C CA . THR A 1 197 ? 7.582 5.106 9.387 1.00 97.81 197 THR A CA 1
ATOM 1482 C C . THR A 1 197 ? 7.339 6.218 8.379 1.00 97.81 197 THR A C 1
ATOM 1484 O O . THR A 1 197 ? 7.314 7.390 8.754 1.00 97.81 197 THR A O 1
ATOM 1487 N N . PHE A 1 198 ? 7.199 5.858 7.105 1.00 97.69 198 PHE A N 1
ATOM 1488 C CA . PHE A 1 198 ? 7.060 6.800 5.999 1.00 97.69 198 PHE A CA 1
ATOM 1489 C C . PHE A 1 198 ? 5.775 6.534 5.227 1.00 97.69 198 PHE A C 1
ATOM 1491 O O . PHE A 1 198 ? 5.504 5.387 4.876 1.00 97.69 198 PHE A O 1
ATOM 1498 N N . LEU A 1 199 ? 5.030 7.585 4.908 1.00 97.56 199 LEU A N 1
ATOM 1499 C CA . LEU A 1 199 ? 4.015 7.565 3.865 1.00 97.56 199 LEU A CA 1
ATOM 1500 C C . LEU A 1 199 ? 4.710 7.804 2.524 1.00 97.56 199 LEU A C 1
ATOM 1502 O O . LEU A 1 199 ? 5.499 8.739 2.396 1.00 97.56 199 LEU A O 1
ATOM 1506 N N . ILE A 1 200 ? 4.435 6.957 1.541 1.00 98.06 200 ILE A N 1
ATOM 1507 C CA . ILE A 1 200 ? 5.003 7.033 0.196 1.00 98.06 200 ILE A CA 1
ATOM 1508 C C . ILE A 1 200 ? 3.848 7.085 -0.798 1.00 98.06 200 ILE A C 1
ATOM 1510 O O . ILE A 1 200 ? 3.039 6.160 -0.831 1.00 98.06 200 ILE A O 1
ATOM 1514 N N . GLY A 1 201 ? 3.799 8.144 -1.605 1.00 97.75 201 GLY A N 1
ATOM 1515 C CA . GLY A 1 201 ? 2.856 8.284 -2.711 1.00 97.75 201 GLY A CA 1
ATOM 1516 C C . GLY A 1 201 ? 3.499 7.866 -4.026 1.00 97.75 201 GLY A C 1
ATOM 1517 O O . GLY A 1 201 ? 4.574 8.360 -4.381 1.00 97.75 201 GLY A O 1
ATOM 1518 N N . LEU A 1 202 ? 2.838 6.959 -4.738 1.00 97.88 202 LEU A N 1
ATOM 1519 C CA . LEU A 1 202 ? 3.262 6.432 -6.031 1.00 97.88 202 LEU A CA 1
ATOM 1520 C C . LEU A 1 202 ? 2.199 6.741 -7.084 1.00 97.88 202 LEU A C 1
ATOM 1522 O O . LEU A 1 202 ? 1.008 6.558 -6.832 1.00 97.88 202 LEU A O 1
ATOM 1526 N N . ALA A 1 203 ? 2.629 7.169 -8.269 1.00 96.56 203 ALA A N 1
ATOM 1527 C CA . ALA A 1 203 ? 1.744 7.398 -9.409 1.00 96.56 203 ALA A CA 1
ATOM 1528 C C . ALA A 1 203 ? 2.282 6.709 -10.665 1.00 96.56 203 ALA A C 1
ATOM 1530 O O . ALA A 1 203 ? 3.485 6.745 -10.925 1.00 96.56 203 ALA A O 1
ATOM 1531 N N . GLU A 1 204 ? 1.402 6.050 -11.417 1.00 94.81 204 GLU A N 1
ATOM 1532 C CA . GLU A 1 204 ? 1.757 5.330 -12.641 1.00 94.81 204 GLU A CA 1
ATOM 1533 C C . GLU A 1 204 ? 2.364 6.323 -13.639 1.00 94.81 204 GLU A C 1
ATOM 1535 O O . GLU A 1 204 ? 1.786 7.380 -13.899 1.00 94.81 204 GLU A O 1
ATOM 1540 N N . LEU A 1 205 ? 3.531 5.997 -14.211 1.00 92.62 205 LEU A N 1
ATOM 1541 C CA . LEU A 1 205 ? 4.186 6.899 -15.162 1.00 92.62 205 LEU A CA 1
ATOM 1542 C C . LEU A 1 205 ? 3.283 7.175 -16.355 1.00 92.62 205 LEU A C 1
ATOM 1544 O O . LEU A 1 205 ? 3.172 8.317 -16.785 1.00 92.62 205 LEU A O 1
ATOM 1548 N N . TYR A 1 206 ? 2.601 6.147 -16.847 1.00 89.38 206 TYR A N 1
ATOM 1549 C CA . TYR A 1 206 ? 1.674 6.252 -17.960 1.00 89.38 206 TYR A CA 1
ATOM 1550 C C . TYR A 1 206 ? 0.326 5.683 -17.531 1.00 89.38 206 TYR A C 1
ATOM 1552 O O . TYR A 1 206 ? 0.105 4.489 -17.746 1.00 89.38 206 TYR A O 1
ATOM 1560 N N . PRO A 1 207 ? -0.564 6.502 -16.943 1.00 81.38 207 PRO A N 1
ATOM 1561 C CA . PRO A 1 207 ? -1.855 6.050 -16.450 1.00 81.38 207 PRO A CA 1
ATOM 1562 C C . PRO A 1 207 ? -2.588 5.195 -17.484 1.00 81.38 207 PRO A C 1
ATOM 1564 O O . PRO A 1 207 ? -2.736 5.557 -18.658 1.00 81.38 207 PRO A O 1
ATOM 1567 N N . SER A 1 208 ? -2.986 4.000 -17.078 1.00 72.19 208 SER A N 1
ATOM 1568 C CA . SER A 1 208 ? -3.756 3.099 -17.924 1.00 72.19 208 SER A CA 1
ATOM 1569 C C . SER A 1 208 ? -5.232 3.472 -17.896 1.00 72.19 208 SER A C 1
ATOM 1571 O O . SER A 1 208 ? -5.874 3.465 -16.854 1.00 72.19 208 SER A O 1
ATOM 1573 N N . GLY A 1 209 ? -5.779 3.824 -19.061 1.00 63.38 209 GLY A N 1
ATOM 1574 C CA . GLY A 1 209 ? -7.173 4.261 -19.165 1.00 63.38 209 GLY A CA 1
ATOM 1575 C C . GLY A 1 209 ? -8.207 3.129 -19.121 1.00 63.38 209 GLY A C 1
ATOM 1576 O O . GLY A 1 209 ? -9.367 3.403 -18.845 1.00 63.38 209 GLY A O 1
ATOM 1577 N N . ALA A 1 210 ? -7.827 1.871 -19.387 1.00 77.38 210 ALA A N 1
ATOM 1578 C CA . ALA A 1 210 ? -8.778 0.765 -19.528 1.00 77.38 210 ALA A CA 1
ATOM 1579 C C . ALA A 1 210 ? -8.463 -0.419 -18.596 1.00 77.38 210 ALA A C 1
ATOM 1581 O O . ALA A 1 210 ? -7.368 -0.981 -18.627 1.00 77.38 210 ALA A O 1
ATOM 1582 N N . GLY A 1 211 ? -9.459 -0.825 -17.802 1.00 83.75 211 GLY A N 1
ATOM 1583 C CA . GLY A 1 211 ? -9.456 -2.062 -17.007 1.00 83.75 211 GLY A CA 1
ATOM 1584 C C . GLY A 1 211 ? -8.754 -1.993 -15.647 1.00 83.75 211 GLY A C 1
ATOM 1585 O O . GLY A 1 211 ? -8.887 -2.928 -14.862 1.00 83.75 211 GLY A O 1
ATOM 1586 N N . ALA A 1 212 ? -8.029 -0.913 -15.340 1.00 89.25 212 ALA A N 1
ATOM 1587 C CA . ALA A 1 212 ? -7.404 -0.752 -14.032 1.00 89.25 212 ALA A CA 1
ATOM 1588 C C . ALA A 1 212 ? -8.474 -0.570 -12.936 1.00 89.25 212 ALA A C 1
ATOM 1590 O O . ALA A 1 212 ? -9.430 0.183 -13.147 1.00 89.25 212 ALA A O 1
ATOM 1591 N N . PRO A 1 213 ? -8.334 -1.215 -11.762 1.00 89.75 213 PRO A N 1
ATOM 1592 C CA . PRO A 1 213 ? -9.260 -1.013 -10.654 1.00 89.75 213 PRO A CA 1
ATOM 1593 C C . PRO A 1 213 ? -9.327 0.459 -10.240 1.00 89.75 213 PRO A C 1
ATOM 1595 O O . PRO A 1 213 ? -8.297 1.083 -9.971 1.00 89.75 213 PRO A O 1
ATOM 1598 N N . ALA A 1 214 ? -10.548 0.993 -10.155 1.00 87.88 214 ALA A N 1
ATOM 1599 C CA . ALA A 1 214 ? -10.795 2.389 -9.798 1.00 87.88 214 ALA A CA 1
ATOM 1600 C C . ALA A 1 214 ? -10.389 2.721 -8.353 1.00 87.88 214 ALA A C 1
ATOM 1602 O O . ALA A 1 214 ? -10.146 3.880 -8.043 1.00 87.88 214 ALA A O 1
ATOM 1603 N N . PHE A 1 215 ? -10.295 1.715 -7.482 1.00 90.94 215 PHE A N 1
ATOM 1604 C CA . PHE A 1 215 ? -9.866 1.857 -6.096 1.00 90.94 215 PHE A CA 1
ATOM 1605 C C . PHE A 1 215 ? -9.310 0.537 -5.545 1.00 90.94 215 PHE A C 1
ATOM 1607 O O . PHE A 1 215 ? -9.577 -0.543 -6.080 1.00 90.94 215 PHE A O 1
ATOM 1614 N N . PHE A 1 216 ? -8.559 0.612 -4.446 1.00 92.56 216 PHE A N 1
ATOM 1615 C CA . PHE A 1 216 ? -8.196 -0.564 -3.653 1.00 92.56 216 PHE A CA 1
ATOM 1616 C C . PHE A 1 216 ? -9.291 -0.920 -2.651 1.00 92.56 216 PHE A C 1
ATOM 1618 O O . PHE A 1 216 ? -9.830 -0.047 -1.975 1.00 92.56 216 PHE A O 1
ATOM 1625 N N . LEU A 1 217 ? -9.576 -2.214 -2.527 1.00 91.62 217 LEU A N 1
ATOM 1626 C CA . LEU A 1 217 ? -10.442 -2.756 -1.489 1.00 91.62 217 LEU A CA 1
ATOM 1627 C C . LEU A 1 217 ? -9.607 -3.151 -0.265 1.00 91.62 217 LEU A C 1
ATOM 1629 O O . LEU A 1 217 ? -8.447 -3.541 -0.435 1.00 91.62 217 LEU A O 1
ATOM 1633 N N . PRO A 1 218 ? -10.171 -3.110 0.957 1.00 92.88 218 PRO A N 1
ATOM 1634 C CA . PRO A 1 218 ? -9.523 -3.696 2.125 1.00 92.88 218 PRO A CA 1
ATOM 1635 C C . PRO A 1 218 ? -9.090 -5.133 1.835 1.00 92.88 218 PRO A C 1
ATOM 1637 O O . PRO A 1 218 ? -9.865 -5.887 1.262 1.00 92.88 218 PRO A O 1
ATOM 1640 N N . GLY A 1 219 ? -7.864 -5.511 2.187 1.00 90.69 219 GLY A N 1
ATOM 1641 C CA . GLY A 1 219 ? -7.274 -6.811 1.842 1.00 90.69 219 GLY A CA 1
ATOM 1642 C C . GLY A 1 219 ? -6.424 -6.808 0.578 1.00 90.69 219 GLY A C 1
ATOM 1643 O O . GLY A 1 219 ? -5.541 -7.657 0.448 1.00 90.69 219 GLY A O 1
ATOM 1644 N N . HIS A 1 220 ? -6.620 -5.840 -0.325 1.00 93.38 220 HIS A N 1
ATOM 1645 C CA . HIS A 1 220 ? -5.754 -5.721 -1.488 1.00 93.38 220 HIS A CA 1
ATOM 1646 C C . HIS A 1 220 ? -4.332 -5.336 -1.083 1.00 93.38 220 HIS A C 1
ATOM 1648 O O . HIS A 1 220 ? -4.102 -4.459 -0.244 1.00 93.38 220 HIS A O 1
ATOM 1654 N N . VAL A 1 221 ? -3.371 -5.946 -1.767 1.00 95.00 221 VAL A N 1
ATOM 1655 C CA . VAL A 1 221 ? -1.953 -5.602 -1.705 1.00 95.00 221 VAL A CA 1
ATOM 1656 C C . VAL A 1 221 ? -1.401 -5.370 -3.103 1.00 95.00 221 VAL A C 1
ATOM 1658 O O . VAL A 1 221 ? -1.979 -5.784 -4.100 1.00 95.00 221 VAL A O 1
ATOM 1661 N N . ILE A 1 222 ? -0.247 -4.733 -3.179 1.00 96.81 222 ILE A N 1
ATOM 1662 C CA . ILE A 1 222 ? 0.566 -4.617 -4.388 1.00 96.81 222 ILE A CA 1
ATOM 1663 C C . ILE A 1 222 ? 1.916 -5.282 -4.152 1.00 96.81 222 ILE A C 1
ATOM 1665 O O . ILE A 1 222 ? 2.338 -5.424 -3.005 1.00 96.81 222 ILE A O 1
ATOM 1669 N N . GLU A 1 223 ? 2.627 -5.642 -5.214 1.00 96.69 223 GLU A N 1
ATOM 1670 C CA . GLU A 1 223 ? 4.032 -6.041 -5.129 1.00 96.69 223 GLU A CA 1
ATOM 1671 C C . GLU A 1 223 ? 4.916 -4.951 -5.725 1.00 96.69 223 GLU A C 1
ATOM 1673 O O . GLU A 1 223 ? 4.760 -4.578 -6.885 1.00 96.69 223 GLU A O 1
ATOM 1678 N N . ILE A 1 224 ? 5.869 -4.462 -4.932 1.00 97.75 224 ILE A N 1
ATOM 1679 C CA . ILE A 1 224 ? 6.896 -3.525 -5.385 1.00 97.75 224 ILE A CA 1
ATOM 1680 C C . ILE A 1 224 ? 8.162 -4.312 -5.670 1.00 97.75 224 ILE A C 1
ATOM 1682 O O . ILE A 1 224 ? 8.615 -5.076 -4.815 1.00 97.75 224 ILE A O 1
ATOM 1686 N N . ARG A 1 225 ? 8.760 -4.087 -6.838 1.00 96.56 225 ARG A N 1
ATOM 1687 C CA . ARG A 1 225 ? 10.045 -4.639 -7.263 1.00 96.56 225 ARG A CA 1
ATOM 1688 C C . ARG A 1 225 ? 11.050 -3.511 -7.479 1.00 96.56 225 ARG A C 1
ATOM 1690 O O . ARG A 1 225 ? 10.756 -2.491 -8.099 1.00 96.56 225 ARG A O 1
ATOM 1697 N N . MET A 1 226 ? 12.253 -3.700 -6.946 1.00 96.00 226 MET A N 1
ATOM 1698 C CA . MET A 1 226 ? 13.359 -2.755 -7.067 1.00 96.00 226 MET A CA 1
ATOM 1699 C C . MET A 1 226 ? 14.661 -3.495 -7.327 1.00 96.00 226 MET A C 1
ATOM 1701 O O . MET A 1 226 ? 14.898 -4.587 -6.798 1.00 96.00 226 MET A O 1
ATOM 1705 N N . ARG A 1 227 ? 15.537 -2.861 -8.103 1.00 94.00 227 ARG A N 1
ATOM 1706 C CA . ARG A 1 227 ? 16.897 -3.336 -8.304 1.00 94.00 227 ARG A CA 1
ATOM 1707 C C . ARG A 1 227 ? 17.825 -2.764 -7.243 1.00 94.00 227 ARG A C 1
ATOM 1709 O O . ARG A 1 227 ? 17.894 -1.557 -7.027 1.00 94.00 227 ARG A O 1
ATOM 1716 N N . VAL A 1 228 ? 18.602 -3.634 -6.621 1.00 91.69 228 VAL A N 1
ATOM 1717 C CA . VAL A 1 228 ? 19.679 -3.277 -5.709 1.00 91.69 228 VAL A CA 1
ATOM 1718 C C . VAL A 1 228 ? 20.956 -3.117 -6.524 1.00 91.69 228 VAL A C 1
ATOM 1720 O O . VAL A 1 228 ? 21.464 -4.066 -7.121 1.00 91.69 228 VAL A O 1
ATOM 1723 N N . SER A 1 229 ? 21.496 -1.900 -6.568 1.00 89.69 229 SER A N 1
ATOM 1724 C CA . SER A 1 229 ? 22.775 -1.665 -7.240 1.00 89.69 229 SER A CA 1
ATOM 1725 C C . SER A 1 229 ? 23.898 -2.457 -6.562 1.00 89.69 229 SER A C 1
ATOM 1727 O O . SER A 1 229 ? 23.866 -2.689 -5.353 1.00 89.69 229 SER A O 1
ATOM 1729 N N . LYS A 1 230 ? 24.948 -2.830 -7.308 1.00 88.44 230 LYS A N 1
ATOM 1730 C CA . LYS A 1 230 ? 26.113 -3.535 -6.734 1.00 88.44 230 LYS A CA 1
ATOM 1731 C C . LYS A 1 230 ? 26.732 -2.772 -5.558 1.00 88.44 230 LYS A C 1
ATOM 1733 O O . LYS A 1 230 ? 27.147 -3.384 -4.579 1.00 88.44 230 LYS A O 1
ATOM 1738 N N . SER A 1 231 ? 26.758 -1.440 -5.621 1.00 87.31 231 SER A N 1
ATOM 1739 C CA . SER A 1 231 ? 27.242 -0.597 -4.523 1.00 87.31 231 SER A CA 1
ATOM 1740 C C . SER A 1 231 ? 26.302 -0.613 -3.314 1.00 87.31 231 SER A C 1
ATOM 1742 O O . SER A 1 231 ? 26.775 -0.670 -2.180 1.00 87.31 231 SER A O 1
ATOM 1744 N N . ALA A 1 232 ? 24.981 -0.612 -3.524 1.00 86.19 232 ALA A N 1
ATOM 1745 C CA . ALA A 1 232 ? 24.014 -0.788 -2.445 1.00 86.19 232 ALA A CA 1
ATOM 1746 C C . ALA A 1 232 ? 24.106 -2.187 -1.817 1.00 86.19 232 ALA A C 1
ATOM 1748 O O . ALA A 1 232 ? 24.113 -2.274 -0.594 1.00 86.19 232 ALA A O 1
ATOM 1749 N N . MET A 1 233 ? 24.2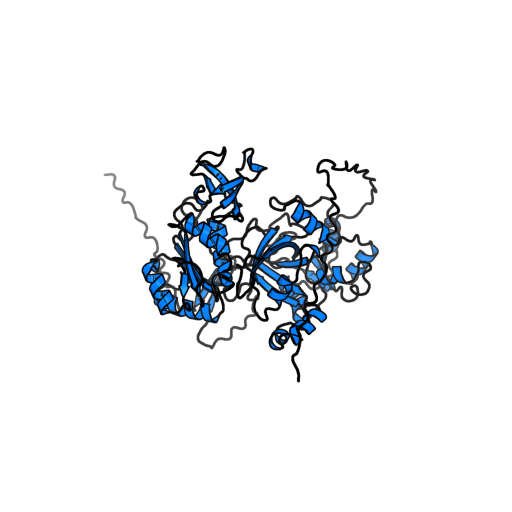76 -3.246 -2.617 1.00 84.00 233 MET A N 1
ATOM 1750 C CA . MET A 1 233 ? 24.486 -4.611 -2.120 1.00 84.00 233 MET A CA 1
ATOM 1751 C C . MET A 1 233 ? 25.730 -4.706 -1.233 1.00 84.00 233 MET A C 1
ATOM 1753 O O . MET A 1 233 ? 25.632 -5.211 -0.120 1.00 84.00 233 MET A O 1
ATOM 1757 N N . ARG A 1 234 ? 26.872 -4.144 -1.664 1.00 85.88 234 ARG A N 1
ATOM 1758 C CA . ARG A 1 234 ? 28.102 -4.110 -0.846 1.00 85.88 234 ARG A CA 1
ATOM 1759 C C . ARG A 1 234 ? 27.893 -3.381 0.482 1.00 85.88 234 ARG A C 1
ATOM 1761 O O . ARG A 1 234 ? 28.315 -3.881 1.515 1.00 85.88 234 ARG A O 1
ATOM 1768 N N . ARG A 1 235 ? 27.211 -2.229 0.469 1.00 83.88 235 ARG A N 1
ATOM 1769 C CA . ARG A 1 235 ? 26.904 -1.475 1.699 1.00 83.88 235 ARG A CA 1
ATOM 1770 C C . ARG A 1 235 ? 25.984 -2.252 2.639 1.00 83.88 235 ARG A C 1
ATOM 1772 O O . ARG A 1 235 ? 26.234 -2.284 3.841 1.00 83.88 235 ARG A O 1
ATOM 1779 N N . LEU A 1 236 ? 24.949 -2.891 2.092 1.00 80.69 236 LEU A N 1
ATOM 1780 C CA . LEU A 1 236 ? 24.046 -3.741 2.866 1.00 80.69 236 LEU A CA 1
ATOM 1781 C C . LEU A 1 236 ? 24.811 -4.914 3.492 1.00 80.69 236 LEU A C 1
ATOM 1783 O O . LEU A 1 236 ? 24.638 -5.167 4.683 1.00 80.69 236 LEU A O 1
ATOM 1787 N N . ALA A 1 237 ? 25.726 -5.535 2.739 1.00 81.69 237 ALA A N 1
ATOM 1788 C CA . ALA A 1 237 ? 26.592 -6.608 3.225 1.00 81.69 237 ALA A CA 1
ATOM 1789 C C . ALA A 1 237 ? 27.476 -6.174 4.398 1.00 81.69 237 ALA A C 1
ATOM 1791 O O . ALA A 1 237 ? 27.561 -6.887 5.392 1.00 81.69 237 ALA A O 1
ATOM 1792 N N . THR A 1 238 ? 28.087 -4.987 4.313 1.00 83.19 238 THR A N 1
ATOM 1793 C CA . THR A 1 238 ? 28.934 -4.463 5.395 1.00 83.19 238 THR A CA 1
ATOM 1794 C C . THR A 1 238 ? 28.135 -4.080 6.636 1.00 83.19 238 THR A C 1
ATOM 1796 O O . THR A 1 238 ? 28.621 -4.253 7.746 1.00 83.19 238 THR A O 1
ATOM 1799 N N . SER A 1 239 ? 26.917 -3.555 6.464 1.00 79.69 239 SER A N 1
ATOM 1800 C CA . SER A 1 239 ? 26.091 -3.125 7.598 1.00 79.69 239 SER A CA 1
ATOM 1801 C C . SER A 1 239 ? 25.461 -4.295 8.348 1.00 79.69 239 SER A C 1
ATOM 1803 O O . SER A 1 239 ? 25.276 -4.209 9.558 1.00 79.69 239 SER A O 1
ATOM 1805 N N . ASN A 1 240 ? 25.125 -5.379 7.642 1.00 73.94 240 ASN A N 1
ATOM 1806 C CA . ASN A 1 240 ? 24.610 -6.591 8.253 1.00 73.94 240 ASN A CA 1
ATOM 1807 C C . ASN A 1 240 ? 24.762 -7.799 7.297 1.00 73.94 240 ASN A C 1
ATOM 1809 O O . ASN A 1 240 ? 23.998 -7.904 6.326 1.00 73.94 240 ASN A O 1
ATOM 1813 N N . PRO A 1 241 ? 25.668 -8.746 7.613 1.00 75.56 241 PRO A N 1
ATOM 1814 C CA . PRO A 1 241 ? 25.931 -9.927 6.790 1.00 75.56 241 PRO A CA 1
ATOM 1815 C C . PRO A 1 241 ? 24.700 -10.803 6.507 1.00 75.56 241 PRO A C 1
ATOM 1817 O O . PRO A 1 241 ? 24.536 -11.271 5.383 1.00 75.56 241 PRO A O 1
ATOM 1820 N N . GLN A 1 242 ? 23.778 -10.962 7.466 1.00 74.25 242 GLN A N 1
ATOM 1821 C CA . GLN A 1 242 ? 22.579 -11.805 7.303 1.00 74.25 242 GLN A CA 1
ATOM 1822 C C . GLN A 1 242 ? 21.608 -11.259 6.249 1.00 74.25 242 GLN A C 1
ATOM 1824 O O . GLN A 1 242 ? 20.827 -11.995 5.646 1.00 74.25 242 GLN A O 1
ATOM 1829 N N . THR A 1 243 ? 21.633 -9.949 6.011 1.00 67.44 243 THR A N 1
ATOM 1830 C CA . THR A 1 243 ? 20.798 -9.317 4.982 1.00 67.44 243 THR A CA 1
ATOM 1831 C C . THR A 1 243 ? 21.267 -9.643 3.576 1.00 67.44 243 THR A C 1
ATOM 1833 O O . THR A 1 243 ? 20.449 -9.717 2.659 1.00 67.44 243 THR A O 1
ATOM 1836 N N . HIS A 1 244 ? 22.578 -9.812 3.406 1.00 62.78 244 HIS A N 1
ATOM 1837 C CA . HIS A 1 244 ? 23.192 -10.066 2.110 1.00 62.78 244 HIS A CA 1
ATOM 1838 C C . HIS A 1 244 ? 22.774 -11.425 1.546 1.00 62.78 244 HIS A C 1
ATOM 1840 O O . HIS A 1 244 ? 22.464 -11.514 0.363 1.00 62.78 244 HIS A O 1
ATOM 1846 N N . GLU A 1 245 ? 22.647 -12.444 2.401 1.00 62.00 245 GLU A N 1
ATOM 1847 C CA . GLU A 1 245 ? 22.190 -13.789 2.012 1.00 62.00 245 GLU A CA 1
ATOM 1848 C C . GLU A 1 245 ? 20.781 -13.803 1.401 1.00 62.00 245 GLU A C 1
ATOM 1850 O O . GLU A 1 245 ? 20.398 -14.752 0.724 1.00 62.00 245 GLU A O 1
ATOM 1855 N N . ARG A 1 246 ? 19.994 -12.741 1.614 1.00 74.44 246 ARG A N 1
ATOM 1856 C CA . ARG A 1 246 ? 18.601 -12.655 1.160 1.00 74.44 246 ARG A CA 1
ATOM 1857 C C . ARG A 1 246 ? 18.411 -11.885 -0.145 1.00 74.44 246 ARG A C 1
ATOM 1859 O O . ARG A 1 246 ? 17.271 -11.792 -0.607 1.00 74.44 246 ARG A O 1
ATOM 1866 N N . ILE A 1 247 ? 19.465 -11.297 -0.718 1.00 84.25 247 ILE A N 1
ATOM 1867 C CA . ILE A 1 247 ? 19.378 -10.583 -1.999 1.00 84.25 247 ILE A CA 1
ATOM 1868 C C . ILE A 1 247 ? 19.763 -11.556 -3.121 1.00 84.25 247 ILE A C 1
ATOM 1870 O O . ILE A 1 247 ? 20.888 -12.051 -3.119 1.00 84.25 247 ILE A O 1
ATOM 1874 N N . PRO A 1 248 ? 18.867 -11.833 -4.088 1.00 88.44 248 PRO A N 1
ATOM 1875 C CA . PRO A 1 248 ? 19.201 -12.675 -5.233 1.00 88.44 248 PRO A CA 1
ATOM 1876 C C . PRO A 1 248 ? 20.403 -12.129 -6.010 1.00 88.44 248 PRO A C 1
ATOM 1878 O O . PRO A 1 248 ? 20.586 -10.915 -6.105 1.00 88.44 248 PRO A O 1
ATOM 1881 N N . SER A 1 249 ? 21.185 -13.011 -6.635 1.00 88.69 249 SER A N 1
ATOM 1882 C CA . SER A 1 249 ? 22.345 -12.636 -7.465 1.00 88.69 249 SER A CA 1
ATOM 1883 C C . SER A 1 249 ? 21.983 -11.716 -8.638 1.00 88.69 249 SER A C 1
ATOM 1885 O O . SER A 1 249 ? 22.804 -10.903 -9.063 1.00 88.69 249 SER A O 1
ATOM 1887 N N . SER A 1 250 ? 20.737 -11.788 -9.116 1.00 90.81 250 SER A N 1
ATOM 1888 C CA . SER A 1 250 ? 20.166 -10.868 -10.107 1.00 90.81 250 SER A CA 1
ATOM 1889 C C . SER A 1 250 ? 20.115 -9.409 -9.627 1.00 90.81 250 SER A C 1
ATOM 1891 O O . SER A 1 250 ? 20.012 -8.484 -10.432 1.00 90.81 250 SER A O 1
ATOM 1893 N N . GLY A 1 251 ? 20.178 -9.188 -8.311 1.00 92.31 251 GLY A N 1
ATOM 1894 C CA . GLY A 1 251 ? 20.020 -7.891 -7.668 1.00 92.31 251 GLY A CA 1
ATOM 1895 C C . GLY A 1 251 ? 18.569 -7.421 -7.580 1.00 92.31 251 GLY A C 1
ATOM 1896 O O . GLY A 1 251 ? 18.342 -6.306 -7.124 1.00 92.31 251 GLY A O 1
ATOM 1897 N N . TRP A 1 252 ? 17.576 -8.213 -7.988 1.00 94.25 252 TRP A N 1
ATOM 1898 C CA . TRP A 1 252 ? 16.165 -7.830 -7.889 1.00 94.25 252 TRP A CA 1
ATOM 1899 C C . TRP A 1 252 ? 15.544 -8.314 -6.584 1.00 94.25 252 TRP A C 1
ATOM 1901 O O . TRP A 1 252 ? 15.568 -9.502 -6.266 1.00 94.25 252 TRP A O 1
ATOM 1911 N N . ILE A 1 253 ? 14.927 -7.394 -5.847 1.00 93.88 253 ILE A N 1
ATOM 1912 C CA . ILE A 1 253 ? 14.117 -7.720 -4.675 1.00 93.88 253 ILE A CA 1
ATOM 1913 C C . ILE A 1 253 ? 12.682 -7.267 -4.903 1.00 93.88 253 ILE A C 1
ATOM 1915 O O . ILE A 1 253 ? 12.441 -6.241 -5.537 1.00 93.88 253 ILE A O 1
ATOM 1919 N N . SER A 1 254 ? 11.728 -8.009 -4.352 1.00 94.88 254 SER A N 1
ATOM 1920 C CA . SER A 1 254 ? 10.325 -7.611 -4.359 1.00 94.88 254 SER A CA 1
ATOM 1921 C C . SER A 1 254 ? 9.657 -7.865 -3.014 1.00 94.88 254 SER A C 1
ATOM 1923 O O . SER A 1 254 ? 10.064 -8.772 -2.281 1.00 94.88 254 SER A O 1
ATOM 1925 N N . ARG A 1 255 ? 8.669 -7.050 -2.646 1.00 95.25 255 ARG A N 1
ATOM 1926 C CA . ARG A 1 255 ? 7.887 -7.203 -1.411 1.00 95.25 255 ARG A CA 1
ATOM 1927 C C . ARG A 1 255 ? 6.461 -6.712 -1.621 1.00 95.25 255 ARG A C 1
ATOM 1929 O O . ARG A 1 255 ? 6.241 -5.778 -2.389 1.00 95.25 255 ARG A O 1
ATOM 1936 N N . TYR A 1 256 ? 5.530 -7.322 -0.893 1.00 95.94 256 TYR A N 1
ATOM 1937 C CA . TYR A 1 256 ? 4.142 -6.884 -0.866 1.00 95.94 256 TYR A CA 1
ATOM 1938 C C . TYR A 1 256 ? 3.943 -5.718 0.096 1.00 95.94 256 TYR A C 1
ATOM 1940 O O . TYR A 1 256 ? 4.532 -5.699 1.179 1.00 95.94 256 TYR A O 1
ATOM 1948 N N . TYR A 1 257 ? 3.087 -4.782 -0.297 1.00 97.25 257 TYR A N 1
ATOM 1949 C CA . TYR A 1 257 ? 2.663 -3.638 0.502 1.00 97.25 257 TYR A CA 1
ATOM 1950 C C . TYR A 1 257 ? 1.154 -3.460 0.383 1.00 97.25 257 TYR A C 1
ATOM 1952 O O . TYR A 1 257 ? 0.584 -3.721 -0.671 1.00 97.25 257 TYR A O 1
ATOM 1960 N N . THR A 1 258 ? 0.516 -2.998 1.452 1.00 97.38 258 THR A N 1
ATOM 1961 C CA . THR A 1 258 ? -0.914 -2.682 1.468 1.00 97.38 258 THR A CA 1
ATOM 1962 C C . THR A 1 258 ? -1.107 -1.202 1.113 1.00 97.38 258 THR A C 1
ATOM 1964 O O . THR A 1 258 ? -0.646 -0.347 1.877 1.00 97.38 258 THR A O 1
ATOM 1967 N N . PRO A 1 259 ? -1.750 -0.872 -0.022 1.00 97.25 259 PRO A N 1
ATOM 1968 C CA . PRO A 1 259 ? -2.172 0.493 -0.327 1.00 97.25 259 PRO A CA 1
ATOM 1969 C C . PRO A 1 259 ? -3.207 0.971 0.687 1.00 97.25 259 PRO A C 1
ATOM 1971 O O . PRO A 1 259 ? -4.131 0.235 1.013 1.00 97.25 259 PRO A O 1
ATOM 1974 N N . ILE A 1 260 ? -3.073 2.196 1.181 1.00 95.44 260 ILE A N 1
ATOM 1975 C CA . ILE A 1 260 ? -3.991 2.764 2.180 1.00 95.44 260 ILE A CA 1
ATOM 1976 C C . ILE A 1 260 ? -5.206 3.401 1.502 1.00 95.44 260 ILE A C 1
ATOM 1978 O O . ILE A 1 260 ? -6.318 3.319 2.017 1.00 95.44 260 ILE A O 1
ATOM 1982 N N . SER A 1 261 ? -4.991 4.020 0.344 1.00 91.69 261 SER A N 1
ATOM 1983 C CA . SER A 1 261 ? -6.004 4.730 -0.436 1.00 91.69 261 SER A CA 1
ATOM 1984 C C . SER A 1 261 ? -5.578 4.838 -1.904 1.00 91.69 261 SER A C 1
ATOM 1986 O O . SER A 1 261 ? -4.430 4.550 -2.252 1.00 91.69 261 SER A O 1
ATOM 1988 N N . GLY A 1 262 ? -6.502 5.276 -2.761 1.00 93.38 262 GLY A N 1
ATOM 1989 C CA . GLY A 1 262 ? -6.258 5.512 -4.185 1.00 93.38 262 GLY A CA 1
ATOM 1990 C C . GLY A 1 262 ? -6.604 4.321 -5.078 1.00 93.38 262 GLY A C 1
ATOM 1991 O O . GLY A 1 262 ? -7.417 3.473 -4.710 1.00 93.38 262 GLY A O 1
ATOM 1992 N N . SER A 1 263 ? -5.985 4.284 -6.254 1.00 93.44 263 SER A N 1
ATOM 1993 C CA . SER A 1 263 ? -6.208 3.338 -7.352 1.00 93.44 263 SER A CA 1
ATOM 1994 C C . SER A 1 263 ? -4.876 2.884 -7.949 1.00 93.44 263 SER A C 1
ATOM 1996 O O . SER A 1 263 ? -3.827 3.409 -7.584 1.00 93.44 263 SER A O 1
ATOM 1998 N N . MET A 1 264 ? -4.877 1.961 -8.915 1.00 94.19 264 MET A N 1
ATOM 1999 C CA . MET A 1 264 ? -3.625 1.583 -9.589 1.00 94.19 264 MET A CA 1
ATOM 2000 C C . MET A 1 264 ? -2.962 2.745 -10.349 1.00 94.19 264 MET A C 1
ATOM 2002 O O . MET A 1 264 ? -1.770 2.661 -10.617 1.00 94.19 264 MET A O 1
ATOM 2006 N N . SER A 1 265 ? -3.660 3.846 -10.639 1.00 93.38 265 SER A N 1
ATOM 2007 C CA . SER A 1 265 ? -3.052 5.027 -11.276 1.00 93.38 265 SER A CA 1
ATOM 2008 C C . SER A 1 265 ? -2.302 5.919 -10.284 1.00 93.38 265 SER A C 1
ATOM 2010 O O . SER A 1 265 ? -1.290 6.520 -10.638 1.00 93.38 265 SER A O 1
ATOM 2012 N N . ARG A 1 266 ? -2.777 6.011 -9.037 1.00 95.06 266 ARG A N 1
ATOM 2013 C CA . ARG A 1 266 ? -2.136 6.752 -7.942 1.00 95.06 266 ARG A CA 1
ATOM 2014 C C . ARG A 1 266 ? -2.582 6.182 -6.611 1.00 95.06 266 ARG A C 1
ATOM 2016 O O . ARG A 1 266 ? -3.783 6.065 -6.372 1.00 95.06 266 ARG A O 1
ATOM 2023 N N . PHE A 1 267 ? -1.641 5.940 -5.707 1.00 96.56 267 PHE A N 1
ATOM 2024 C CA . PHE A 1 267 ? -1.946 5.455 -4.366 1.00 96.56 267 PHE A CA 1
ATOM 2025 C C . PHE A 1 267 ? -0.856 5.776 -3.358 1.00 96.56 267 PHE A C 1
ATOM 2027 O O . PHE A 1 267 ? 0.270 6.124 -3.716 1.00 96.56 267 PHE A O 1
ATOM 2034 N N . ASP A 1 268 ? -1.201 5.620 -2.084 1.00 97.44 268 ASP A N 1
ATOM 2035 C CA . ASP A 1 268 ? -0.261 5.761 -0.983 1.00 97.44 268 ASP A CA 1
ATOM 2036 C C . ASP A 1 268 ? -0.048 4.426 -0.271 1.00 97.44 268 ASP A C 1
ATOM 2038 O O . ASP A 1 268 ? -0.983 3.659 -0.038 1.00 97.44 268 ASP A O 1
ATOM 2042 N N . ILE A 1 269 ? 1.191 4.166 0.129 1.00 98.00 269 ILE A N 1
ATOM 2043 C CA . ILE A 1 269 ? 1.560 3.068 1.026 1.00 98.00 269 ILE A CA 1
ATOM 2044 C C . ILE A 1 269 ? 2.230 3.637 2.264 1.00 98.00 269 ILE A C 1
ATOM 2046 O O . ILE A 1 269 ? 2.839 4.706 2.226 1.00 98.00 269 ILE A O 1
ATOM 2050 N N . THR A 1 270 ? 2.200 2.876 3.353 1.00 97.69 270 THR A N 1
ATOM 2051 C CA . THR A 1 270 ? 3.068 3.153 4.494 1.00 97.69 270 THR A CA 1
ATOM 2052 C C . THR A 1 270 ? 4.170 2.110 4.611 1.00 97.69 270 THR A C 1
ATOM 2054 O O . THR A 1 270 ? 3.928 0.904 4.565 1.00 97.69 270 THR A O 1
ATOM 2057 N N . VAL A 1 271 ? 5.401 2.589 4.776 1.00 97.75 271 VAL A N 1
ATOM 2058 C CA . VAL A 1 271 ? 6.608 1.779 4.897 1.00 97.75 271 VAL A CA 1
ATOM 2059 C C . VAL A 1 271 ? 7.233 2.017 6.258 1.00 97.75 271 VAL A C 1
ATOM 2061 O O . VAL A 1 271 ? 7.752 3.094 6.550 1.00 97.75 271 VAL A O 1
ATOM 2064 N N . LYS A 1 272 ? 7.227 0.974 7.081 1.00 97.56 272 LYS A N 1
ATOM 2065 C CA . LYS A 1 272 ? 7.954 0.952 8.345 1.00 97.56 272 LYS A CA 1
ATOM 2066 C C . LYS A 1 272 ? 9.386 0.490 8.117 1.00 97.56 272 LYS A C 1
ATOM 2068 O O . LYS A 1 272 ? 9.614 -0.519 7.446 1.00 97.56 272 LYS A O 1
ATOM 2073 N N . LEU A 1 273 ? 10.353 1.210 8.679 1.00 95.62 273 LEU A N 1
ATOM 2074 C CA . LEU A 1 273 ? 11.749 0.812 8.593 1.00 95.62 273 LEU A CA 1
ATOM 2075 C C . LEU A 1 273 ? 11.984 -0.421 9.466 1.00 95.62 273 LEU A C 1
ATOM 2077 O O . LEU A 1 273 ? 11.908 -0.368 10.694 1.00 95.62 273 LEU A O 1
ATOM 2081 N N . VAL A 1 274 ? 12.266 -1.544 8.813 1.00 91.31 274 VAL A N 1
ATOM 2082 C CA . VAL A 1 274 ? 12.613 -2.791 9.488 1.00 91.31 274 VAL A CA 1
ATOM 2083 C C . VAL A 1 274 ? 14.126 -2.864 9.611 1.00 91.31 274 VAL A C 1
ATOM 2085 O O . VAL A 1 274 ? 14.848 -2.623 8.640 1.00 91.31 274 VAL A O 1
ATOM 2088 N N . THR A 1 275 ? 14.616 -3.224 10.796 1.00 87.06 275 THR A N 1
ATOM 2089 C CA . THR A 1 275 ? 16.035 -3.510 11.014 1.00 87.06 275 THR A CA 1
ATOM 2090 C C . THR A 1 275 ? 16.471 -4.594 10.032 1.00 87.06 275 THR A C 1
ATOM 2092 O O . THR A 1 275 ? 15.887 -5.676 10.001 1.00 87.06 275 THR A O 1
ATOM 2095 N N . ASN A 1 276 ? 17.474 -4.299 9.203 1.00 84.56 276 ASN A N 1
ATOM 2096 C CA . ASN A 1 276 ? 17.953 -5.203 8.147 1.00 84.56 276 ASN A CA 1
ATOM 2097 C C . ASN A 1 276 ? 16.897 -5.496 7.060 1.00 84.56 276 ASN A C 1
ATOM 2099 O O . ASN A 1 276 ? 16.963 -6.491 6.345 1.00 84.56 276 ASN A O 1
ATOM 2103 N N . GLY A 1 277 ? 15.883 -4.650 6.906 1.00 90.00 277 GLY A N 1
ATOM 2104 C CA . GLY A 1 277 ? 14.936 -4.757 5.804 1.00 90.00 277 GLY A CA 1
ATOM 2105 C C . GLY A 1 277 ? 15.512 -4.130 4.537 1.00 90.00 277 GLY A C 1
ATOM 2106 O O . GLY A 1 277 ? 15.484 -2.908 4.401 1.00 90.00 277 GLY A O 1
ATOM 2107 N N . ALA A 1 278 ? 15.988 -4.945 3.588 1.00 90.88 278 ALA A N 1
ATOM 2108 C CA . ALA A 1 278 ? 16.561 -4.444 2.332 1.00 90.88 278 ALA A CA 1
ATOM 2109 C C . ALA A 1 278 ? 15.586 -3.524 1.570 1.00 90.88 278 ALA A C 1
ATOM 2111 O O . ALA A 1 278 ? 15.941 -2.398 1.236 1.00 90.88 278 ALA A O 1
ATOM 2112 N N . MET A 1 279 ? 14.337 -3.961 1.361 1.00 94.69 279 MET A N 1
ATOM 2113 C CA . MET A 1 279 ? 13.336 -3.158 0.644 1.00 94.69 279 MET A CA 1
ATOM 2114 C C . MET A 1 279 ? 12.952 -1.881 1.403 1.00 94.69 279 MET A C 1
ATOM 2116 O O . MET A 1 279 ? 12.951 -0.804 0.815 1.00 94.69 279 MET A O 1
ATOM 2120 N N . SER A 1 280 ? 12.683 -1.965 2.713 1.00 94.62 280 SER A N 1
ATOM 2121 C CA . SER A 1 280 ? 12.339 -0.777 3.508 1.00 94.62 280 SER A CA 1
ATOM 2122 C C . SER A 1 280 ? 13.469 0.255 3.520 1.00 94.62 280 SER A C 1
ATOM 2124 O O . SER A 1 280 ? 13.195 1.449 3.484 1.00 94.62 280 SER A O 1
ATOM 2126 N N . TYR A 1 281 ? 14.729 -0.190 3.510 1.00 93.31 281 TYR A N 1
ATOM 2127 C CA . TYR A 1 281 ? 15.889 0.695 3.424 1.00 93.31 281 TYR A CA 1
ATOM 2128 C C . TYR A 1 281 ? 16.027 1.350 2.041 1.00 93.31 281 TYR A C 1
ATOM 2130 O O . TYR A 1 281 ? 16.325 2.540 1.955 1.00 93.31 281 TYR A O 1
ATOM 2138 N N . LEU A 1 282 ? 15.780 0.616 0.948 1.00 94.44 282 LEU A N 1
ATOM 2139 C CA . LEU A 1 282 ? 15.775 1.209 -0.396 1.00 94.44 282 LEU A CA 1
ATOM 2140 C C . LEU A 1 282 ? 14.690 2.280 -0.523 1.00 94.44 282 LEU A C 1
ATOM 2142 O O . LEU A 1 282 ? 14.996 3.398 -0.924 1.00 94.44 282 LEU A O 1
ATOM 2146 N N . LEU A 1 283 ? 13.461 1.977 -0.099 1.00 96.38 283 LEU A N 1
ATOM 2147 C CA . LEU A 1 283 ? 12.344 2.927 -0.112 1.00 96.38 283 LEU A CA 1
ATOM 2148 C C . LEU A 1 283 ? 12.607 4.140 0.800 1.00 96.38 283 LEU A C 1
ATOM 2150 O O . LEU A 1 283 ? 12.310 5.280 0.435 1.00 96.38 283 LEU A O 1
ATOM 2154 N N . GLN A 1 284 ? 13.250 3.938 1.956 1.00 95.75 284 GLN A N 1
ATOM 2155 C CA . GLN A 1 284 ? 13.700 5.029 2.829 1.00 95.75 284 GLN A CA 1
ATOM 2156 C C . GLN A 1 284 ? 14.722 5.950 2.145 1.00 95.75 284 GLN A C 1
ATOM 2158 O O . GLN A 1 284 ? 14.787 7.131 2.478 1.00 95.75 284 GLN A O 1
ATOM 2163 N N . ARG A 1 285 ? 15.502 5.468 1.183 1.00 95.38 285 ARG A N 1
ATOM 2164 C CA . ARG A 1 285 ? 16.513 6.293 0.513 1.00 95.38 285 ARG A CA 1
ATOM 2165 C C . ARG A 1 285 ? 16.005 7.070 -0.686 1.00 95.38 285 ARG A C 1
ATOM 2167 O O . ARG A 1 285 ? 16.675 8.009 -1.089 1.00 95.38 285 ARG A O 1
ATOM 2174 N N . LEU A 1 286 ? 14.862 6.688 -1.244 1.00 96.06 286 LEU A N 1
ATOM 2175 C CA . LEU A 1 286 ? 14.287 7.416 -2.368 1.00 96.06 286 LEU A CA 1
ATOM 2176 C C . LEU A 1 286 ? 13.905 8.843 -1.952 1.00 96.06 286 LEU A C 1
ATOM 2178 O O . LEU A 1 286 ? 13.342 9.038 -0.871 1.00 96.06 286 LEU A O 1
ATOM 2182 N N . SER A 1 287 ? 14.165 9.817 -2.818 1.00 97.19 287 SER A N 1
ATOM 2183 C CA . SER A 1 287 ? 13.712 11.201 -2.659 1.00 97.19 287 SER A CA 1
ATOM 2184 C C . SER A 1 287 ? 12.848 11.602 -3.856 1.00 97.19 287 SER A C 1
ATOM 2186 O O . SER A 1 287 ? 13.297 11.385 -4.979 1.00 97.19 287 SER A O 1
ATOM 2188 N N . PRO A 1 288 ? 11.659 12.211 -3.673 1.00 96.75 288 PRO A N 1
ATOM 2189 C CA . PRO A 1 288 ? 10.857 12.712 -4.795 1.00 96.75 288 PRO A CA 1
ATOM 2190 C C . PRO A 1 288 ? 11.621 13.688 -5.709 1.00 96.75 288 PRO A C 1
ATOM 2192 O O . PRO A 1 288 ? 11.383 13.721 -6.913 1.00 96.75 288 PRO A O 1
ATOM 2195 N N . SER A 1 289 ? 12.588 14.434 -5.159 1.00 96.62 289 SER A N 1
ATOM 2196 C CA . SER A 1 289 ? 13.440 15.377 -5.901 1.00 96.62 289 SER A CA 1
ATOM 2197 C C . SER A 1 289 ? 14.431 14.713 -6.865 1.00 96.62 289 SER A C 1
ATOM 2199 O O . SER A 1 289 ? 14.999 15.387 -7.716 1.00 96.62 289 SER A O 1
ATOM 2201 N N . GLU A 1 290 ? 14.685 13.412 -6.706 1.00 96.00 290 GLU A N 1
ATOM 2202 C CA . GLU A 1 290 ? 15.556 12.623 -7.591 1.00 96.00 290 GLU A CA 1
ATOM 2203 C C . GLU A 1 290 ? 14.757 11.906 -8.692 1.00 96.00 290 GLU A C 1
ATOM 2205 O O . GLU A 1 290 ? 15.329 11.133 -9.462 1.00 96.00 290 GLU A O 1
ATOM 2210 N N . TYR A 1 291 ? 13.437 12.127 -8.739 1.00 95.19 291 TYR A N 1
ATOM 2211 C CA . TYR A 1 291 ? 12.503 11.522 -9.693 1.00 95.19 291 TYR A CA 1
ATOM 2212 C C . TYR A 1 291 ? 12.683 9.996 -9.856 1.00 95.19 291 TYR A C 1
ATOM 2214 O O . TYR A 1 291 ? 12.819 9.492 -10.979 1.00 95.19 291 TYR A O 1
ATOM 2222 N N . PRO A 1 292 ? 12.761 9.223 -8.750 1.00 95.19 292 PRO A N 1
ATOM 2223 C CA . PRO A 1 292 ? 13.036 7.804 -8.836 1.00 95.19 292 PRO A CA 1
ATOM 2224 C C . PRO A 1 292 ? 11.814 7.055 -9.358 1.00 95.19 292 PRO A C 1
ATOM 2226 O O . PRO A 1 292 ? 10.667 7.376 -9.034 1.00 95.19 292 PRO A O 1
ATOM 2229 N N . GLN A 1 293 ? 12.090 5.995 -10.111 1.00 95.12 293 GLN A N 1
ATOM 2230 C CA . GLN A 1 293 ? 11.080 5.061 -10.582 1.00 95.12 293 GLN A CA 1
ATOM 2231 C C . GLN A 1 293 ? 11.097 3.788 -9.733 1.00 95.12 293 GLN A C 1
ATOM 2233 O O . GLN A 1 293 ? 12.158 3.294 -9.340 1.00 95.12 293 GLN A O 1
ATOM 2238 N N . VAL A 1 294 ? 9.919 3.228 -9.480 1.00 96.56 294 VAL A N 1
ATOM 2239 C CA . VAL A 1 294 ? 9.754 1.896 -8.886 1.00 96.56 294 VAL A CA 1
ATOM 2240 C C . VAL A 1 294 ? 8.842 1.050 -9.759 1.00 96.56 294 VAL A C 1
ATOM 2242 O O . VAL A 1 294 ? 7.998 1.579 -10.477 1.00 96.56 294 VAL A O 1
ATOM 2245 N N . GLN A 1 295 ? 9.010 -0.269 -9.711 1.00 97.44 295 GLN A N 1
ATOM 2246 C CA . GLN A 1 295 ? 8.154 -1.182 -10.457 1.00 97.44 295 GLN A CA 1
ATOM 2247 C C . GLN A 1 295 ? 7.085 -1.747 -9.527 1.00 97.44 295 GLN A C 1
ATOM 2249 O O . GLN A 1 295 ? 7.412 -2.250 -8.453 1.00 97.44 295 GLN A O 1
ATOM 2254 N N . VAL A 1 296 ? 5.821 -1.674 -9.930 1.00 97.38 296 VAL A N 1
ATOM 2255 C CA . VAL A 1 296 ? 4.678 -2.139 -9.140 1.00 97.38 296 VAL A CA 1
ATOM 2256 C C . VAL A 1 296 ? 3.763 -2.999 -9.998 1.00 97.38 296 VAL A C 1
ATOM 2258 O O . VAL A 1 296 ? 3.562 -2.703 -11.173 1.00 97.38 296 VAL A O 1
ATOM 2261 N N . ARG A 1 297 ? 3.198 -4.045 -9.398 1.00 96.19 297 ARG A N 1
ATOM 2262 C CA . ARG A 1 297 ? 2.095 -4.836 -9.955 1.00 96.19 297 ARG A CA 1
ATOM 2263 C C . ARG A 1 297 ? 1.035 -5.128 -8.887 1.00 96.19 297 ARG A C 1
ATOM 2265 O O . ARG A 1 297 ? 1.298 -4.936 -7.696 1.00 96.19 297 ARG A O 1
ATOM 2272 N N . GLY A 1 298 ? -0.139 -5.591 -9.296 1.00 94.75 298 GLY A N 1
ATOM 2273 C CA . GLY A 1 298 ? -1.303 -5.825 -8.435 1.00 94.75 298 GLY A CA 1
ATOM 2274 C C . GLY A 1 298 ? -2.579 -5.194 -9.010 1.00 94.75 298 GLY A C 1
ATOM 2275 O O . GLY A 1 298 ? -2.593 -4.883 -10.192 1.00 94.75 298 GLY A O 1
ATOM 2276 N N . PRO A 1 299 ? -3.639 -4.986 -8.209 1.00 94.00 299 PRO A N 1
ATOM 2277 C CA . PRO A 1 299 ? -3.773 -5.479 -6.845 1.00 94.00 299 PRO A CA 1
ATOM 2278 C C . PRO A 1 299 ? -3.822 -7.010 -6.797 1.00 94.00 299 PRO A C 1
ATOM 2280 O O . PRO A 1 299 ? -4.260 -7.667 -7.738 1.00 94.00 299 PRO A O 1
ATOM 2283 N N . PHE A 1 300 ? -3.394 -7.564 -5.671 1.00 91.94 300 PHE A N 1
ATOM 2284 C CA . PHE A 1 300 ? -3.525 -8.971 -5.312 1.00 91.94 300 PHE A CA 1
ATOM 2285 C C . PHE A 1 300 ? -4.295 -9.120 -4.009 1.00 91.94 300 PHE A C 1
ATOM 2287 O O . PHE A 1 300 ? -4.457 -8.156 -3.262 1.00 91.94 300 PHE A O 1
ATOM 2294 N N . GLY A 1 301 ? -4.665 -10.359 -3.702 1.00 86.44 301 GLY A N 1
ATOM 2295 C CA . GLY A 1 301 ? -5.374 -10.717 -2.483 1.00 86.44 301 GLY A CA 1
ATOM 2296 C C . GLY A 1 301 ? -6.886 -10.707 -2.658 1.00 86.44 301 GLY A C 1
ATOM 2297 O O . GLY A 1 301 ? -7.432 -10.055 -3.545 1.00 86.44 301 GLY A O 1
ATOM 2298 N N . THR A 1 302 ? -7.551 -11.462 -1.792 1.00 82.81 302 THR A N 1
ATOM 2299 C CA . THR A 1 302 ? -9.007 -11.465 -1.675 1.00 82.81 302 THR A CA 1
ATOM 2300 C C . THR A 1 302 ? -9.426 -10.240 -0.860 1.00 82.81 302 THR A C 1
ATOM 2302 O O . THR A 1 302 ? -8.877 -10.031 0.228 1.00 82.81 302 THR A O 1
ATOM 2305 N N . PRO A 1 303 ? -10.384 -9.428 -1.337 1.00 84.81 303 PRO A N 1
ATOM 2306 C CA . PRO A 1 303 ? -10.977 -8.379 -0.524 1.00 84.81 303 PRO A CA 1
ATOM 2307 C C . PRO A 1 303 ? -11.501 -8.907 0.820 1.00 84.81 303 PRO A C 1
ATOM 2309 O O . PRO A 1 303 ? -12.171 -9.932 0.879 1.00 84.81 303 PRO A O 1
ATOM 2312 N N . LEU A 1 304 ? -11.257 -8.158 1.892 1.00 83.81 304 LEU A N 1
ATOM 2313 C CA . LEU A 1 304 ? -11.813 -8.346 3.238 1.00 83.81 304 LEU A CA 1
ATOM 2314 C C . LEU A 1 304 ? -13.204 -7.720 3.366 1.00 83.81 304 LEU A C 1
ATOM 2316 O O . LEU A 1 304 ? -13.608 -7.265 4.428 1.00 83.81 304 LEU A O 1
ATOM 2320 N N . ILE A 1 305 ? -13.912 -7.610 2.255 1.00 81.56 305 ILE A N 1
ATOM 2321 C CA . ILE A 1 305 ? -15.306 -7.203 2.231 1.00 81.56 305 ILE A CA 1
ATOM 2322 C C . ILE A 1 305 ? -16.050 -8.286 1.464 1.00 81.56 305 ILE A C 1
ATOM 2324 O O . ILE A 1 305 ? -15.558 -8.789 0.457 1.00 81.56 305 ILE A O 1
ATOM 2328 N N . ASN A 1 306 ? -17.209 -8.682 1.969 1.00 64.50 306 ASN A N 1
ATOM 2329 C CA . ASN A 1 306 ? -18.082 -9.675 1.369 1.00 64.50 306 ASN A CA 1
ATOM 2330 C C . ASN A 1 306 ? -18.668 -9.134 0.047 1.00 64.50 306 ASN A C 1
ATOM 2332 O O . ASN A 1 306 ? -19.473 -8.199 0.074 1.00 64.50 306 ASN A O 1
ATOM 2336 N N . PRO A 1 307 ? -18.308 -9.723 -1.108 1.00 51.88 307 PRO A N 1
ATOM 2337 C CA . PRO A 1 307 ? -18.801 -9.280 -2.408 1.00 51.88 307 PRO A CA 1
ATOM 2338 C C . PRO A 1 307 ? -20.230 -9.761 -2.720 1.00 51.88 307 PRO A C 1
ATOM 2340 O O . PRO A 1 307 ? -20.821 -9.294 -3.689 1.00 51.88 307 PRO A O 1
ATOM 2343 N N . GLU A 1 308 ? -20.790 -10.693 -1.940 1.00 48.12 308 GLU A N 1
ATOM 2344 C CA . GLU A 1 308 ? -22.071 -11.358 -2.230 1.00 48.12 308 GLU A CA 1
ATOM 2345 C C . GLU A 1 308 ? -23.301 -10.619 -1.678 1.00 48.12 308 GLU A C 1
ATOM 2347 O O . GLU A 1 308 ? -24.431 -11.007 -1.973 1.00 48.12 308 GLU A O 1
ATOM 2352 N N . ARG A 1 309 ? -23.127 -9.543 -0.897 1.00 52.34 309 ARG A N 1
ATOM 2353 C CA . ARG A 1 309 ? -24.253 -8.734 -0.400 1.00 52.34 309 ARG A CA 1
ATOM 2354 C C . ARG A 1 309 ? -24.367 -7.425 -1.196 1.00 52.34 309 ARG A C 1
ATOM 2356 O O . ARG A 1 309 ? -23.440 -6.616 -1.134 1.00 52.34 309 ARG A O 1
ATOM 2363 N N . PRO A 1 310 ? -25.468 -7.184 -1.935 1.00 37.66 310 PRO A N 1
ATOM 2364 C CA . PRO A 1 310 ? -25.629 -5.955 -2.706 1.00 37.66 310 PRO A CA 1
ATOM 2365 C C . PRO A 1 310 ? -25.767 -4.725 -1.790 1.00 37.66 310 PRO A C 1
ATOM 2367 O O . PRO A 1 310 ? -26.407 -4.775 -0.739 1.00 37.66 310 PRO A O 1
ATOM 2370 N N . LEU A 1 311 ? -25.161 -3.610 -2.206 1.00 43.12 311 LEU A N 1
ATOM 2371 C CA . LEU A 1 311 ? -25.347 -2.272 -1.626 1.00 43.12 311 LEU A CA 1
ATOM 2372 C C . LEU A 1 311 ? -26.621 -1.652 -2.237 1.00 43.12 311 LEU A C 1
ATOM 2374 O O . LEU A 1 311 ? -26.768 -1.771 -3.456 1.00 43.12 311 LEU A O 1
ATOM 2378 N N . PRO A 1 312 ? -27.523 -0.979 -1.484 1.00 48.53 312 PRO A N 1
ATOM 2379 C CA . PRO A 1 312 ? -27.355 -0.360 -0.163 1.00 48.53 312 PRO A CA 1
ATOM 2380 C C . PRO A 1 312 ? -28.274 -0.942 0.943 1.00 48.53 312 PRO A C 1
ATOM 2382 O O . PRO A 1 312 ? -29.301 -1.550 0.665 1.00 48.53 312 PRO A O 1
ATOM 2385 N N . CYS A 1 313 ? -27.898 -0.699 2.207 1.00 36.34 313 CYS A N 1
ATOM 2386 C CA . CYS A 1 313 ? -28.546 -1.091 3.481 1.00 36.34 313 CYS A CA 1
ATOM 2387 C C . CYS A 1 313 ? -28.149 -2.458 4.090 1.00 36.34 313 CYS A C 1
ATOM 2389 O O . CYS A 1 313 ? -28.482 -2.708 5.245 1.00 36.34 313 CYS A O 1
ATOM 2391 N N . SER A 1 314 ? -27.336 -3.277 3.411 1.00 43.03 314 SER A N 1
ATOM 2392 C CA . SER A 1 314 ? -26.763 -4.545 3.921 1.00 43.03 314 SER A CA 1
ATOM 2393 C C . SER A 1 314 ? -25.316 -4.745 3.428 1.00 43.03 314 SER A C 1
ATOM 2395 O O . SER A 1 314 ? -25.011 -5.669 2.680 1.00 43.03 314 SER A O 1
ATOM 2397 N N . ASN A 1 315 ? -24.435 -3.815 3.800 1.00 49.00 315 ASN A N 1
ATOM 2398 C CA . ASN A 1 315 ? -23.295 -3.311 3.018 1.00 49.00 315 ASN A CA 1
ATOM 2399 C C . ASN A 1 315 ? -22.081 -4.222 2.723 1.00 49.00 315 ASN A C 1
ATOM 2401 O O . ASN A 1 315 ? -20.984 -3.688 2.592 1.00 49.00 315 ASN A O 1
ATOM 2405 N N . GLY A 1 316 ? -22.188 -5.550 2.635 1.00 53.38 316 GLY A N 1
ATOM 2406 C CA . GLY A 1 316 ? -21.031 -6.414 2.314 1.00 53.38 316 GLY A CA 1
ATOM 2407 C C . GLY A 1 316 ? -19.856 -6.325 3.307 1.00 53.38 316 GLY A C 1
ATOM 2408 O O . GLY A 1 316 ? -18.908 -7.088 3.235 1.00 53.38 316 GLY A O 1
ATOM 2409 N N . CYS A 1 317 ? -19.896 -5.439 4.290 1.00 61.91 317 CYS A N 1
ATOM 2410 C CA . CYS A 1 317 ? -19.002 -5.431 5.424 1.00 61.91 317 CYS A CA 1
ATOM 2411 C C . CYS A 1 317 ? -19.603 -6.344 6.485 1.00 61.91 317 CYS A C 1
ATOM 2413 O O . CYS A 1 317 ? -20.820 -6.365 6.683 1.00 61.91 317 CYS A O 1
ATOM 2415 N N . TRP A 1 318 ? -18.747 -7.096 7.164 1.00 80.50 318 TRP A N 1
ATOM 2416 C CA . TRP A 1 318 ? -19.138 -7.770 8.392 1.00 80.50 318 TRP A CA 1
ATOM 2417 C C . TRP A 1 318 ? -19.654 -6.736 9.403 1.00 80.50 318 TRP A C 1
ATOM 2419 O O . TRP A 1 318 ? -19.157 -5.606 9.440 1.00 80.50 318 TRP A O 1
ATOM 2429 N N . ASP A 1 319 ? -20.645 -7.116 10.212 1.00 87.31 319 ASP A N 1
ATOM 2430 C CA . ASP A 1 319 ? -21.255 -6.204 11.188 1.00 87.31 319 ASP A CA 1
ATOM 2431 C C . ASP A 1 319 ? -20.220 -5.724 12.211 1.00 87.31 319 ASP A C 1
ATOM 2433 O O . ASP A 1 319 ? -20.193 -4.548 12.584 1.00 87.31 319 ASP A O 1
ATOM 2437 N N . HIS A 1 320 ? -19.314 -6.622 12.606 1.00 93.00 320 HIS A N 1
ATOM 2438 C CA . HIS A 1 320 ? -18.167 -6.312 13.445 1.00 93.00 320 HIS A CA 1
ATOM 2439 C C . HIS A 1 320 ? -16.909 -7.005 12.918 1.00 93.00 320 HIS A C 1
ATOM 2441 O O . HIS A 1 320 ? -16.869 -8.222 12.751 1.00 93.00 320 HIS A O 1
ATOM 2447 N N . VAL A 1 321 ? -15.865 -6.215 12.679 1.00 94.31 321 VAL A N 1
ATOM 2448 C CA . VAL A 1 321 ? -14.515 -6.689 12.364 1.00 94.31 321 VAL A CA 1
ATOM 2449 C C . VAL A 1 321 ? -13.582 -6.403 13.527 1.00 94.31 321 VAL A C 1
ATOM 2451 O O . VAL A 1 321 ? -13.510 -5.269 14.006 1.00 94.31 321 VAL A O 1
ATOM 2454 N N . VAL A 1 322 ? -12.812 -7.401 13.948 1.00 96.75 322 VAL A N 1
ATOM 2455 C CA . VAL A 1 322 ? -11.722 -7.234 14.912 1.00 96.75 322 VAL A CA 1
ATOM 2456 C C . VAL A 1 322 ? -10.389 -7.476 14.215 1.00 96.75 322 VAL A C 1
ATOM 2458 O O . VAL A 1 322 ? -10.148 -8.549 13.673 1.00 96.75 322 VAL A O 1
ATOM 2461 N N . MET A 1 323 ? -9.498 -6.486 14.247 1.00 97.69 323 MET A N 1
ATOM 2462 C CA . MET A 1 323 ? -8.180 -6.558 13.621 1.00 97.69 323 MET A CA 1
ATOM 2463 C C . MET A 1 323 ? -7.067 -6.660 14.664 1.00 97.69 323 MET A C 1
ATOM 2465 O O . MET A 1 323 ? -6.772 -5.687 15.357 1.00 97.69 323 MET A O 1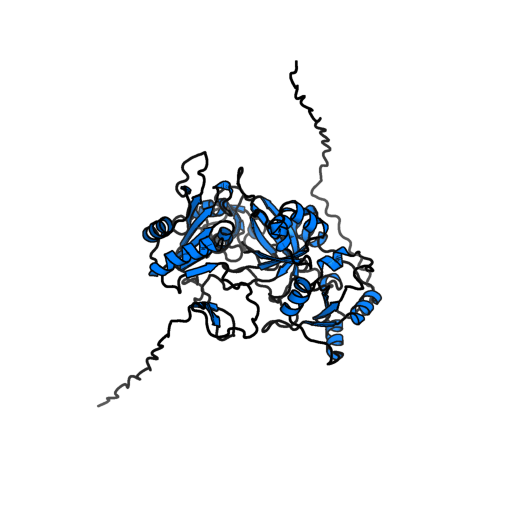
ATOM 2469 N N . LEU A 1 324 ? -6.416 -7.822 14.742 1.00 97.88 324 LEU A N 1
ATOM 2470 C CA . LEU A 1 324 ? -5.241 -8.088 15.572 1.00 97.88 324 LEU A CA 1
ATOM 2471 C C . LEU A 1 324 ? -3.972 -7.769 14.778 1.00 97.88 324 LEU A C 1
ATOM 2473 O O . LEU A 1 324 ? -3.603 -8.479 13.846 1.00 97.88 324 LEU A O 1
ATOM 2477 N N . CYS A 1 325 ? -3.296 -6.682 15.119 1.00 97.88 325 CYS A N 1
ATOM 2478 C CA . CYS A 1 325 ? -2.182 -6.157 14.342 1.00 97.88 325 CYS A CA 1
ATOM 2479 C C . CYS A 1 325 ? -0.897 -6.092 15.162 1.00 97.88 325 CYS A C 1
ATOM 2481 O O . CYS A 1 325 ? -0.925 -5.714 16.330 1.00 97.88 325 CYS A O 1
ATOM 2483 N N . ALA A 1 326 ? 0.246 -6.350 14.529 1.00 97.12 326 ALA A N 1
ATOM 2484 C CA . ALA A 1 326 ? 1.556 -6.099 15.124 1.00 97.12 326 ALA A CA 1
ATOM 2485 C C . ALA A 1 326 ? 2.521 -5.462 14.120 1.00 97.12 326 ALA A C 1
ATOM 2487 O O . ALA A 1 326 ? 2.638 -5.908 12.971 1.00 97.12 326 ALA A O 1
ATOM 2488 N N . GLY A 1 327 ? 3.262 -4.437 14.545 1.00 96.25 327 GLY A N 1
ATOM 2489 C CA . GLY A 1 327 ? 4.254 -3.808 13.678 1.00 96.25 327 GLY A CA 1
ATOM 2490 C C . GLY A 1 327 ? 3.620 -3.146 12.449 1.00 96.25 327 GLY A C 1
ATOM 2491 O O . GLY A 1 327 ? 2.594 -2.468 12.518 1.00 96.25 327 GLY A O 1
ATOM 2492 N N . SER A 1 328 ? 4.207 -3.412 11.279 1.00 96.12 328 SER A N 1
ATOM 2493 C CA . SER A 1 328 ? 3.669 -2.987 9.979 1.00 96.12 328 SER A CA 1
ATOM 2494 C C . SER A 1 328 ? 2.355 -3.676 9.591 1.00 96.12 328 SER A C 1
ATOM 2496 O O . SER A 1 328 ? 1.727 -3.251 8.628 1.00 96.12 328 SER A O 1
ATOM 2498 N N . GLY A 1 329 ? 1.919 -4.718 10.310 1.00 96.38 329 GLY A N 1
ATOM 2499 C CA . GLY A 1 329 ? 0.628 -5.364 10.054 1.00 96.38 329 GLY A CA 1
ATOM 2500 C C . GLY A 1 329 ? -0.575 -4.451 10.317 1.00 96.38 329 GLY A C 1
ATOM 2501 O O . GLY A 1 329 ? -1.630 -4.621 9.713 1.00 96.38 329 GLY A O 1
ATOM 2502 N N . SER A 1 330 ? -0.387 -3.404 11.126 1.00 97.19 330 SER A N 1
ATOM 2503 C CA . SER A 1 330 ? -1.385 -2.350 11.360 1.00 97.19 330 SER A CA 1
ATOM 2504 C C . SER A 1 330 ? -1.799 -1.589 10.095 1.00 97.19 330 SER A C 1
ATOM 2506 O O . SER A 1 330 ? -2.878 -1.002 10.072 1.00 97.19 330 SER A O 1
ATOM 2508 N N . VAL A 1 331 ? -1.011 -1.638 9.012 1.00 97.38 331 VAL A N 1
ATOM 2509 C CA . VAL A 1 331 ? -1.375 -1.005 7.731 1.00 97.38 331 VAL A CA 1
ATOM 2510 C C . VAL A 1 331 ? -2.625 -1.647 7.115 1.00 97.38 331 VAL A C 1
ATOM 2512 O O . VAL A 1 331 ? -3.409 -0.941 6.489 1.00 97.38 331 VAL A O 1
ATOM 2515 N N . ALA A 1 332 ? -2.875 -2.942 7.339 1.00 96.12 332 ALA A N 1
ATOM 2516 C CA . ALA A 1 332 ? -4.123 -3.575 6.904 1.00 96.12 332 ALA A CA 1
ATOM 2517 C C . ALA A 1 332 ? -5.343 -2.965 7.614 1.00 96.12 332 ALA A C 1
ATOM 2519 O O . ALA A 1 332 ? -6.345 -2.655 6.974 1.00 96.12 332 ALA A O 1
ATOM 2520 N N . ALA A 1 333 ? -5.231 -2.713 8.923 1.00 97.44 333 ALA A N 1
ATOM 2521 C CA . ALA A 1 333 ? -6.266 -2.010 9.676 1.00 97.44 333 ALA A CA 1
ATOM 2522 C C . ALA A 1 333 ? -6.408 -0.548 9.256 1.00 97.44 333 ALA A C 1
ATOM 2524 O O . ALA A 1 333 ? -7.518 -0.025 9.209 1.00 97.44 333 ALA A O 1
ATOM 2525 N N . LEU A 1 334 ? -5.302 0.098 8.889 1.00 97.25 334 LEU A N 1
ATOM 2526 C CA . LEU A 1 334 ? -5.312 1.459 8.371 1.00 97.25 334 LEU A CA 1
ATOM 2527 C C . LEU A 1 334 ? -6.032 1.557 7.020 1.00 97.25 334 LEU A C 1
ATOM 2529 O O . LEU A 1 334 ? -6.812 2.485 6.823 1.00 97.25 334 LEU A O 1
ATOM 2533 N N . GLN A 1 335 ? -5.812 0.597 6.117 1.00 96.75 335 GLN A N 1
ATOM 2534 C CA . GLN A 1 335 ? -6.540 0.485 4.850 1.00 96.75 335 GLN A CA 1
ATOM 2535 C C . GLN A 1 335 ? -8.039 0.285 5.101 1.00 96.75 335 GLN A C 1
ATOM 2537 O O . GLN A 1 335 ? -8.854 0.986 4.508 1.00 96.75 335 GLN A O 1
ATOM 2542 N N . PHE A 1 336 ? -8.410 -0.616 6.016 1.00 95.69 336 PHE A N 1
ATOM 2543 C CA . PHE A 1 336 ? -9.812 -0.871 6.360 1.00 95.69 336 PHE A CA 1
ATOM 2544 C C . PHE A 1 336 ? -10.491 0.372 6.961 1.00 95.69 336 PHE A C 1
ATOM 2546 O O . PHE A 1 336 ? -11.568 0.772 6.523 1.00 95.69 336 PHE A O 1
ATOM 2553 N N . ALA A 1 337 ? -9.836 1.035 7.917 1.00 96.69 337 ALA A N 1
ATOM 2554 C CA . ALA A 1 337 ? -10.341 2.257 8.536 1.00 96.69 337 ALA A CA 1
ATOM 2555 C C . ALA A 1 337 ? -10.462 3.408 7.520 1.00 96.69 337 ALA A C 1
ATOM 2557 O O . ALA A 1 337 ? -11.481 4.096 7.484 1.00 96.69 337 ALA A O 1
ATOM 2558 N N . SER A 1 338 ? -9.464 3.580 6.647 1.00 95.56 338 SER A N 1
ATOM 2559 C CA . SER A 1 338 ? -9.515 4.577 5.568 1.00 95.56 338 SER A CA 1
ATOM 2560 C C . SER A 1 338 ? -10.672 4.295 4.615 1.00 95.56 338 SER A C 1
ATOM 2562 O O . SER A 1 338 ? -11.428 5.200 4.276 1.00 95.56 338 SER A O 1
ATOM 2564 N N . TRP A 1 339 ? -10.860 3.028 4.239 1.00 93.69 339 TRP A N 1
ATOM 2565 C CA . TRP A 1 339 ? -11.956 2.606 3.379 1.00 93.69 339 TRP A CA 1
ATOM 2566 C C . TRP A 1 339 ? -13.323 2.898 3.988 1.00 93.69 339 TRP A C 1
ATOM 2568 O O . TRP A 1 339 ? -14.192 3.364 3.265 1.00 93.69 339 TRP A O 1
ATOM 2578 N N . MET A 1 340 ? -13.527 2.653 5.284 1.00 93.19 340 MET A N 1
ATOM 2579 C CA . MET A 1 340 ? -14.820 2.869 5.943 1.00 93.19 340 MET A CA 1
ATOM 2580 C C . MET A 1 340 ? -15.122 4.347 6.206 1.00 93.19 340 MET A C 1
ATOM 2582 O O . MET A 1 340 ? -16.238 4.799 5.959 1.00 93.19 340 MET A O 1
ATOM 2586 N N . PHE A 1 341 ? -14.143 5.097 6.715 1.00 95.19 341 PHE A N 1
ATOM 2587 C CA . PHE A 1 341 ? -14.388 6.413 7.314 1.00 95.19 341 PHE A CA 1
ATOM 2588 C C . PHE A 1 341 ? -13.844 7.584 6.491 1.00 95.19 341 PHE A C 1
ATOM 2590 O O . PHE A 1 341 ? -14.307 8.706 6.667 1.00 95.19 341 PHE A O 1
ATOM 2597 N N . LEU A 1 342 ? -12.882 7.345 5.594 1.00 94.62 342 LEU A N 1
ATOM 2598 C CA . LEU A 1 342 ? -12.154 8.385 4.853 1.00 94.62 342 LEU A CA 1
ATOM 2599 C C . LEU A 1 342 ? -12.112 8.099 3.341 1.00 94.62 342 LEU A C 1
ATOM 2601 O O . LEU A 1 342 ? -11.113 8.370 2.677 1.00 94.62 342 LEU A O 1
ATOM 2605 N N . ASN A 1 343 ? -13.171 7.498 2.796 1.00 90.44 343 ASN A N 1
ATOM 2606 C CA . ASN A 1 343 ? -13.206 7.120 1.389 1.00 90.44 343 ASN A CA 1
ATOM 2607 C C . ASN A 1 343 ? -13.392 8.343 0.479 1.00 90.44 343 ASN A C 1
ATOM 2609 O O . ASN A 1 343 ? -14.333 9.118 0.647 1.00 90.44 343 ASN A O 1
ATOM 2613 N N . SER A 1 344 ? -12.524 8.472 -0.523 1.00 90.25 344 SER A N 1
ATOM 2614 C CA . SER A 1 344 ? -12.567 9.558 -1.505 1.00 90.25 344 SER A CA 1
ATOM 2615 C C . SER A 1 344 ? -13.429 9.256 -2.734 1.00 90.25 344 SER A C 1
ATOM 2617 O O . SER A 1 344 ? -13.593 10.130 -3.579 1.00 90.25 344 SER A O 1
ATOM 2619 N N . HIS A 1 345 ? -13.945 8.031 -2.870 1.00 88.06 345 HIS A N 1
ATOM 2620 C CA . HIS A 1 345 ? -14.720 7.581 -4.034 1.00 88.06 345 HIS A CA 1
ATOM 2621 C C . HIS A 1 345 ? -16.219 7.501 -3.745 1.00 88.06 345 HIS A C 1
ATOM 2623 O O . HIS A 1 345 ? -17.027 7.713 -4.647 1.00 88.06 345 HIS A O 1
ATOM 2629 N N . PHE A 1 346 ? -16.594 7.214 -2.496 1.00 90.19 346 PHE A N 1
ATOM 2630 C CA . PHE A 1 346 ? -17.990 7.118 -2.076 1.00 90.19 346 PHE A CA 1
ATOM 2631 C C . PHE A 1 346 ? -18.342 8.289 -1.161 1.00 90.19 346 PHE A C 1
ATOM 2633 O O . PHE A 1 346 ? -17.662 8.489 -0.151 1.00 90.19 346 PHE A O 1
ATOM 2640 N N . PRO A 1 347 ? -19.382 9.073 -1.491 1.00 92.81 347 PRO A N 1
ATOM 2641 C CA . PRO A 1 347 ? -19.750 10.221 -0.684 1.00 92.81 347 PRO A CA 1
ATOM 2642 C C . PRO A 1 347 ? -20.313 9.779 0.667 1.00 92.81 347 PRO A C 1
ATOM 2644 O O . PRO A 1 347 ? -21.218 8.948 0.744 1.00 92.81 347 PRO A O 1
ATOM 2647 N N . GLY A 1 348 ? -19.790 10.378 1.735 1.00 94.56 348 GLY A N 1
ATOM 2648 C CA . GLY A 1 348 ? -20.489 10.462 3.011 1.00 94.56 348 GLY A CA 1
ATOM 2649 C C . GLY A 1 348 ? -21.550 11.562 2.968 1.00 94.56 348 GLY A C 1
ATOM 2650 O O . GLY A 1 348 ? -21.832 12.150 1.920 1.00 94.56 348 GLY A O 1
ATOM 2651 N N . SER A 1 349 ? -22.134 11.887 4.115 1.00 96.62 349 SER A N 1
ATOM 2652 C CA . SER A 1 349 ? -23.100 12.988 4.223 1.00 96.62 349 SER A CA 1
ATOM 2653 C C . SER A 1 349 ? -22.815 13.838 5.447 1.00 96.62 349 SER A C 1
ATOM 2655 O O . SER A 1 349 ? -22.491 13.313 6.508 1.00 96.62 349 SER A O 1
ATOM 2657 N N . LEU A 1 350 ? -22.943 15.156 5.331 1.00 97.38 350 LEU A N 1
ATOM 2658 C CA . LEU A 1 350 ? -22.876 16.024 6.504 1.00 97.38 350 LEU A CA 1
ATOM 2659 C C . LEU A 1 350 ? -24.091 15.788 7.400 1.00 97.38 350 LEU A C 1
ATOM 2661 O O . LEU A 1 350 ? -25.215 15.766 6.916 1.00 97.38 350 LEU A O 1
ATOM 2665 N N . HIS A 1 351 ? -23.899 15.677 8.708 1.00 97.00 351 HIS A N 1
ATOM 2666 C CA . HIS A 1 351 ? -25.011 15.718 9.671 1.00 97.00 351 HIS A CA 1
ATOM 2667 C C . HIS A 1 351 ? -24.987 16.992 10.528 1.00 97.00 351 HIS A C 1
ATOM 2669 O O . HIS A 1 351 ? -25.918 17.255 11.288 1.00 97.00 351 HIS A O 1
ATOM 2675 N N . ARG A 1 352 ? -23.934 17.805 10.387 1.00 95.75 352 ARG A N 1
ATOM 2676 C CA . ARG A 1 352 ? -23.803 19.154 10.949 1.00 95.75 352 ARG A CA 1
ATOM 2677 C C . ARG A 1 352 ? -23.353 20.116 9.850 1.00 95.75 352 ARG A C 1
ATOM 2679 O O . ARG A 1 352 ? -22.641 19.684 8.943 1.00 95.75 352 ARG A O 1
ATOM 2686 N N . PRO A 1 353 ? -23.743 21.398 9.913 1.00 96.81 353 PRO A N 1
ATOM 2687 C CA . PRO A 1 353 ? -23.287 22.378 8.939 1.00 96.81 353 PRO A CA 1
ATOM 2688 C C . PRO A 1 353 ? -21.766 22.575 9.015 1.00 96.81 353 PRO A C 1
ATOM 2690 O O . PRO A 1 353 ? -21.179 22.552 10.100 1.00 96.81 353 PRO A O 1
ATOM 2693 N N . VAL A 1 354 ? -21.136 22.791 7.859 1.00 96.69 354 VAL A N 1
ATOM 2694 C CA . VAL A 1 354 ? -19.702 23.102 7.733 1.00 96.69 354 VAL A CA 1
ATOM 2695 C C . VAL A 1 354 ? -19.542 24.249 6.742 1.00 96.69 354 VAL A C 1
ATOM 2697 O O . VAL A 1 354 ? -19.774 24.088 5.543 1.00 96.69 354 VAL A O 1
ATOM 2700 N N . GLY A 1 355 ? -19.162 25.427 7.238 1.00 94.06 355 GLY A N 1
ATOM 2701 C CA . GLY A 1 355 ? -19.154 26.641 6.422 1.00 94.06 355 GLY A CA 1
ATOM 2702 C C . GLY A 1 355 ? -20.552 26.933 5.872 1.00 94.06 355 GLY A C 1
ATOM 2703 O O . GLY A 1 355 ? -21.494 27.116 6.638 1.00 94.06 355 GLY A O 1
ATOM 2704 N N . THR A 1 356 ? -20.691 26.952 4.544 1.00 94.19 356 THR A N 1
ATOM 2705 C CA . THR A 1 356 ? -21.981 27.146 3.857 1.00 94.19 356 THR A CA 1
ATOM 2706 C C . THR A 1 356 ? -22.714 25.843 3.530 1.00 94.19 356 THR A C 1
ATOM 2708 O O . THR A 1 356 ? -23.854 25.889 3.065 1.00 94.19 356 THR A O 1
ATOM 2711 N N . LEU A 1 357 ? -22.089 24.684 3.763 1.00 95.94 357 LEU A N 1
ATOM 2712 C CA . LEU A 1 357 ? -22.687 23.381 3.485 1.00 95.94 357 LEU A CA 1
ATOM 2713 C C . LEU A 1 357 ? -23.683 22.999 4.584 1.00 95.94 357 LEU A C 1
ATOM 2715 O O . LEU A 1 357 ? -23.372 23.084 5.773 1.00 95.94 357 LEU A O 1
ATOM 2719 N N . GLN A 1 358 ? -24.867 22.546 4.175 1.00 96.81 358 GLN A N 1
ATOM 2720 C CA . GLN A 1 358 ? -25.953 22.163 5.079 1.00 96.81 358 GLN A CA 1
ATOM 2721 C C . GLN A 1 358 ? -25.902 20.666 5.428 1.00 96.81 358 GLN A C 1
ATOM 2723 O O . GLN A 1 358 ? -25.341 19.876 4.658 1.00 96.81 358 GLN A O 1
ATOM 2728 N N . PRO A 1 359 ? -26.510 20.233 6.549 1.00 97.75 359 PRO A N 1
ATOM 2729 C CA . PRO A 1 359 ? -26.764 18.816 6.801 1.00 97.75 359 PRO A CA 1
ATOM 2730 C C . PRO A 1 359 ? -27.468 18.143 5.609 1.00 97.75 359 PRO A C 1
ATOM 2732 O O . PRO A 1 359 ? -28.297 18.752 4.940 1.00 97.75 359 PRO A O 1
ATOM 2735 N N . GLY A 1 360 ? -27.116 16.893 5.326 1.00 96.00 360 GLY A N 1
ATOM 2736 C CA . GLY A 1 360 ? -27.545 16.126 4.156 1.00 96.00 360 GLY A CA 1
ATOM 2737 C C . GLY A 1 360 ? -26.671 16.319 2.913 1.00 96.00 360 GLY A C 1
ATOM 2738 O O . GLY A 1 360 ? -26.771 15.518 1.988 1.00 96.00 360 GLY A O 1
ATOM 2739 N N . THR A 1 361 ? -25.787 17.326 2.879 1.00 96.56 361 THR A N 1
ATOM 2740 C CA . THR A 1 361 ? -24.907 17.546 1.718 1.00 96.56 361 THR A CA 1
ATOM 2741 C C . THR A 1 361 ? -23.958 16.352 1.528 1.00 96.56 361 THR A C 1
ATOM 2743 O O . THR A 1 361 ? -23.252 16.002 2.484 1.00 96.56 361 THR A O 1
ATOM 2746 N N . PRO A 1 362 ? -23.893 15.741 0.326 1.00 96.06 362 PRO A N 1
ATOM 2747 C CA . PRO A 1 362 ? -22.938 14.681 0.033 1.00 96.06 362 PRO A CA 1
ATOM 2748 C C . PRO A 1 362 ? -21.515 15.241 -0.033 1.00 96.06 362 PRO A C 1
ATOM 2750 O O . PRO A 1 362 ? -21.267 16.265 -0.674 1.00 96.06 362 PRO A O 1
ATOM 2753 N N . VAL A 1 363 ? -20.569 14.568 0.621 1.00 96.19 363 VAL A N 1
ATOM 2754 C CA . VAL A 1 363 ? -19.169 15.013 0.698 1.00 96.19 363 VAL A CA 1
ATOM 2755 C C . VAL A 1 363 ? -18.207 13.857 0.456 1.00 96.19 363 VAL A C 1
ATOM 2757 O O . VAL A 1 363 ? -18.404 12.758 0.969 1.00 96.19 363 VAL A O 1
ATOM 2760 N N . LEU A 1 364 ? -17.149 14.107 -0.314 1.00 93.62 364 LEU A N 1
ATOM 2761 C CA . LEU A 1 364 ? -16.027 13.184 -0.492 1.00 93.62 364 LEU A CA 1
ATOM 2762 C C . LEU A 1 364 ? -14.916 13.563 0.483 1.00 93.62 364 LEU A C 1
ATOM 2764 O O . LEU A 1 364 ? -14.547 14.736 0.572 1.00 93.62 364 LEU A O 1
ATOM 2768 N N . VAL A 1 365 ? -14.384 12.574 1.200 1.00 94.19 365 VAL A N 1
ATOM 2769 C CA . VAL A 1 365 ? -13.301 12.769 2.168 1.00 94.19 365 VAL A CA 1
ATOM 2770 C C . VAL A 1 365 ? -11.975 12.431 1.494 1.00 94.19 365 VAL A C 1
ATOM 2772 O O . VAL A 1 365 ? -11.787 11.314 1.030 1.00 94.19 365 VAL A O 1
ATOM 2775 N N . HIS A 1 366 ? -11.050 13.390 1.423 1.00 89.25 366 HIS A N 1
ATOM 2776 C CA . HIS A 1 366 ? -9.789 13.214 0.684 1.00 89.25 366 HIS A CA 1
ATOM 2777 C C . HIS A 1 366 ? -8.638 12.744 1.564 1.00 89.25 366 HIS A C 1
ATOM 2779 O O . HIS A 1 366 ? -7.940 11.787 1.241 1.00 89.25 366 HIS A O 1
ATOM 2785 N N . ARG A 1 367 ? -8.394 13.453 2.669 1.00 83.88 367 ARG A N 1
ATOM 2786 C CA . ARG A 1 367 ? -7.284 13.167 3.585 1.00 83.88 367 ARG A CA 1
ATOM 2787 C C . ARG A 1 367 ? -7.591 13.657 4.988 1.00 83.88 367 ARG A C 1
ATOM 2789 O O . ARG A 1 367 ? -8.294 14.652 5.163 1.00 83.88 367 ARG A O 1
ATOM 2796 N N . SER A 1 368 ? -6.961 13.011 5.965 1.00 82.94 368 SER A N 1
ATOM 2797 C CA . SER A 1 368 ? -6.758 13.624 7.276 1.00 82.94 368 SER A CA 1
ATOM 2798 C C . SER A 1 368 ? -5.948 14.906 7.103 1.00 82.94 368 SER A C 1
ATOM 2800 O O . SER A 1 368 ? -4.963 14.944 6.351 1.00 82.94 368 SER A O 1
ATOM 2802 N N . SER A 1 369 ? -6.366 15.955 7.798 1.00 85.69 369 SER A N 1
ATOM 2803 C CA . SER A 1 369 ? -5.546 17.146 7.961 1.00 85.69 369 SER A CA 1
ATOM 2804 C C . SER A 1 369 ? -4.425 16.861 8.979 1.00 85.69 369 SER A C 1
ATOM 2806 O O . SER A 1 369 ? -4.369 15.782 9.582 1.00 85.69 369 SER A O 1
ATOM 2808 N N . ASN A 1 370 ? -3.497 17.808 9.136 1.00 83.44 370 ASN A N 1
ATOM 2809 C CA . ASN A 1 370 ? -2.458 17.730 10.169 1.00 83.44 370 ASN A CA 1
ATOM 2810 C C . ASN A 1 370 ? -3.033 17.944 11.581 1.00 83.44 370 ASN A C 1
ATOM 2812 O O . ASN A 1 370 ? -2.386 17.596 12.567 1.00 83.44 370 ASN A O 1
ATOM 2816 N N . GLU A 1 371 ? -4.233 18.516 11.675 1.00 89.56 371 GLU A N 1
ATOM 2817 C CA . GLU A 1 371 ? -4.952 18.713 12.924 1.00 89.56 371 GLU A CA 1
ATOM 2818 C C . GLU A 1 371 ? -5.773 17.456 13.256 1.00 89.56 371 GLU A C 1
ATOM 2820 O O . GLU A 1 371 ? -6.581 17.010 12.434 1.00 89.56 371 GLU A O 1
ATOM 2825 N N . PRO A 1 372 ? -5.595 16.864 14.451 1.00 91.19 372 PRO A N 1
ATOM 2826 C CA . PRO A 1 372 ? -6.364 15.696 14.865 1.00 91.19 372 PRO A CA 1
ATOM 2827 C C . PRO A 1 372 ? -7.876 15.929 14.761 1.00 91.19 372 PRO A C 1
ATOM 2829 O O . PRO A 1 372 ? -8.395 16.943 15.225 1.00 91.19 372 PRO A O 1
ATOM 2832 N N . GLY A 1 373 ? -8.590 14.971 14.169 1.00 94.44 373 GLY A N 1
ATOM 2833 C CA . GLY A 1 373 ? -10.043 15.037 13.999 1.00 94.44 373 GLY A CA 1
ATOM 2834 C C . GLY A 1 373 ? -10.539 15.972 12.890 1.00 94.44 373 GLY A C 1
ATOM 2835 O O . GLY A 1 373 ? -11.751 16.091 12.730 1.00 94.44 373 GLY A O 1
ATOM 2836 N N . GLN A 1 374 ? -9.655 16.608 12.116 1.00 97.00 374 GLN A N 1
ATOM 2837 C CA . GLN A 1 374 ? -10.020 17.411 10.946 1.00 97.00 374 GLN A CA 1
ATOM 2838 C C . GLN A 1 374 ? -9.706 16.660 9.647 1.00 97.00 374 GLN A C 1
ATOM 2840 O O . GLN A 1 374 ? -8.704 15.947 9.534 1.00 97.00 374 GLN A O 1
ATOM 2845 N N . VAL A 1 375 ? -10.554 16.841 8.639 1.00 96.56 375 VAL A N 1
ATOM 2846 C CA . VAL A 1 375 ? -10.396 16.253 7.307 1.00 96.56 375 VAL A CA 1
ATOM 2847 C C . VAL A 1 375 ? -10.624 17.283 6.212 1.00 96.56 375 VAL A C 1
ATOM 2849 O O . VAL A 1 375 ? -11.419 18.209 6.355 1.00 96.56 375 VAL A O 1
ATOM 2852 N N . THR A 1 376 ? -9.954 17.082 5.081 1.00 95.19 376 THR A N 1
ATOM 2853 C CA . THR A 1 376 ? -10.234 17.827 3.854 1.00 95.19 376 THR A CA 1
ATOM 2854 C C . THR A 1 376 ? -11.384 17.161 3.101 1.00 95.19 376 THR A C 1
ATOM 2856 O O . THR A 1 376 ? -11.283 15.980 2.755 1.00 95.19 376 THR A O 1
ATOM 2859 N N . ILE A 1 377 ? -12.433 17.923 2.791 1.00 95.81 377 ILE A N 1
ATOM 2860 C CA . ILE A 1 377 ? -13.598 17.454 2.032 1.00 95.81 377 ILE A CA 1
ATOM 2861 C C . ILE A 1 377 ? -13.853 18.283 0.772 1.00 95.81 377 ILE A C 1
ATOM 2863 O O . ILE A 1 377 ? -13.496 19.458 0.706 1.00 95.81 377 ILE A O 1
ATOM 2867 N N . THR A 1 378 ? -14.527 17.680 -0.205 1.00 94.50 378 THR A N 1
ATOM 2868 C CA . THR A 1 378 ? -15.177 18.386 -1.326 1.00 94.50 378 THR A CA 1
ATOM 2869 C C . THR A 1 378 ? -16.644 17.991 -1.396 1.00 94.50 378 THR A C 1
ATOM 2871 O O . THR A 1 378 ? -16.983 16.847 -1.096 1.00 94.50 378 THR A O 1
ATOM 2874 N N . ALA A 1 379 ? -17.505 18.899 -1.848 1.00 93.25 379 ALA A N 1
ATOM 2875 C CA . ALA A 1 379 ? -18.924 18.624 -2.067 1.00 93.25 379 ALA A CA 1
ATOM 2876 C C . ALA A 1 379 ? -19.224 18.625 -3.579 1.00 93.25 379 ALA A C 1
ATOM 2878 O O . ALA A 1 379 ? -19.240 19.706 -4.179 1.00 93.25 379 ALA A O 1
ATOM 2879 N N . PRO A 1 380 ? -19.418 17.448 -4.210 1.00 88.19 380 PRO A N 1
ATOM 2880 C CA . PRO A 1 380 ? -19.708 17.351 -5.642 1.00 88.19 380 PRO A CA 1
ATOM 2881 C C . PRO A 1 380 ? -20.951 18.156 -6.036 1.00 88.19 380 PRO A C 1
ATOM 2883 O O . PRO A 1 380 ? -21.938 18.163 -5.300 1.00 88.19 380 PRO A O 1
ATOM 2886 N N . GLY A 1 381 ? -20.918 18.832 -7.188 1.00 84.69 381 GLY A N 1
ATOM 2887 C CA . GLY A 1 381 ? -22.042 19.639 -7.670 1.00 84.69 381 GLY A CA 1
ATOM 2888 C C . GLY A 1 381 ? -22.215 20.981 -6.950 1.00 84.69 381 GLY A C 1
ATOM 2889 O O . GLY A 1 381 ? -23.235 21.645 -7.123 1.00 84.69 381 GLY A O 1
ATOM 2890 N N . THR A 1 382 ? -21.233 21.401 -6.147 1.00 79.50 382 THR A N 1
ATOM 2891 C CA . THR A 1 382 ? -21.235 22.700 -5.455 1.00 79.50 382 THR A CA 1
ATOM 2892 C C . THR A 1 382 ? -20.014 23.536 -5.842 1.00 79.50 382 THR A C 1
ATOM 2894 O O . THR A 1 382 ? -19.055 23.032 -6.423 1.00 79.50 382 THR A O 1
ATOM 2897 N N . LEU A 1 383 ? -19.995 24.820 -5.462 1.00 66.00 383 LEU A N 1
ATOM 2898 C CA . LEU A 1 383 ? -18.807 25.676 -5.618 1.00 66.00 383 LEU A CA 1
ATOM 2899 C C . LEU A 1 383 ? -17.550 25.082 -4.943 1.00 66.00 383 LEU A C 1
ATOM 2901 O O . LEU A 1 383 ? -16.433 25.322 -5.398 1.00 66.00 383 LEU A O 1
ATOM 2905 N N . HIS A 1 384 ? -17.735 24.257 -3.907 1.00 72.50 384 HIS A N 1
ATOM 2906 C CA . HIS A 1 384 ? -16.667 23.575 -3.166 1.00 72.50 384 HIS A CA 1
ATOM 2907 C C . HIS A 1 384 ? -16.172 22.288 -3.840 1.00 72.50 384 HIS A C 1
ATOM 2909 O O . HIS A 1 384 ? -15.327 21.587 -3.289 1.00 72.50 384 HIS A O 1
ATOM 2915 N N . GLU A 1 385 ? -16.661 21.951 -5.035 1.00 80.69 385 GLU A N 1
ATOM 2916 C CA . GLU A 1 385 ? -16.101 20.852 -5.829 1.00 80.69 385 GLU A CA 1
ATOM 2917 C C . GLU A 1 385 ? -14.654 21.154 -6.252 1.00 80.69 385 GLU A C 1
ATOM 2919 O O . GLU A 1 385 ? -13.814 20.259 -6.301 1.00 80.69 385 GLU A O 1
ATOM 2924 N N . ARG A 1 386 ? -14.340 22.434 -6.499 1.00 77.94 386 ARG A N 1
ATOM 2925 C CA . ARG A 1 386 ? -13.006 22.884 -6.932 1.00 77.94 386 ARG A CA 1
ATOM 2926 C C . ARG A 1 386 ? -12.112 23.376 -5.798 1.00 77.94 386 ARG A C 1
ATOM 2928 O O . ARG A 1 386 ? -10.911 23.530 -6.003 1.00 77.94 386 ARG A O 1
ATOM 2935 N N . GLN A 1 387 ? -12.681 23.652 -4.629 1.00 86.56 387 GLN A N 1
ATOM 2936 C CA . GLN A 1 387 ? -11.957 24.184 -3.478 1.00 86.56 387 GLN A CA 1
ATOM 2937 C C . GLN A 1 387 ? -12.222 23.297 -2.264 1.00 86.56 387 GLN A C 1
ATOM 2939 O O . GLN A 1 387 ? -13.278 23.415 -1.643 1.00 86.56 387 GLN A O 1
ATOM 2944 N N . PRO A 1 388 ? -11.286 22.395 -1.929 1.00 90.38 388 PRO A N 1
ATOM 2945 C CA . PRO A 1 388 ? -11.425 21.565 -0.749 1.00 90.38 388 PRO A CA 1
ATOM 2946 C C . PRO A 1 388 ? -11.474 22.419 0.523 1.00 90.38 388 PRO A C 1
ATOM 2948 O O . PRO A 1 388 ? -10.667 23.335 0.689 1.00 90.38 388 PRO A O 1
ATOM 2951 N N . ILE A 1 389 ? -12.382 22.091 1.440 1.00 94.31 389 ILE A N 1
ATOM 2952 C CA . ILE A 1 389 ? -12.528 22.776 2.732 1.00 94.31 389 ILE A CA 1
ATOM 2953 C C . ILE A 1 389 ? -12.143 21.846 3.884 1.00 94.31 389 ILE A C 1
ATOM 2955 O O . ILE A 1 389 ? -12.206 20.623 3.755 1.00 94.31 389 ILE A O 1
ATOM 2959 N N . GLN A 1 390 ? -11.734 22.422 5.016 1.00 96.56 390 GLN A N 1
ATOM 2960 C CA . GLN A 1 390 ? -11.510 21.665 6.249 1.00 96.56 390 GLN A CA 1
ATOM 2961 C C . GLN A 1 390 ? -12.833 21.463 6.989 1.00 96.56 390 GLN A C 1
ATOM 2963 O O . GLN A 1 390 ? -13.635 22.392 7.105 1.00 96.56 390 GLN A O 1
ATOM 2968 N N . ALA A 1 391 ? -13.049 20.254 7.493 1.00 96.88 391 ALA A N 1
ATOM 2969 C CA . ALA A 1 391 ? -14.232 19.883 8.247 1.00 96.88 391 ALA A CA 1
ATOM 2970 C C . ALA A 1 391 ? -13.860 18.986 9.435 1.00 96.88 391 ALA A C 1
ATOM 2972 O O . ALA A 1 391 ? -13.027 18.088 9.277 1.00 96.88 391 ALA A O 1
ATOM 2973 N N . PRO A 1 392 ? -14.522 19.139 10.596 1.00 97.62 392 PRO A N 1
ATOM 2974 C CA . PRO A 1 392 ? -14.425 18.151 11.656 1.00 97.62 392 PRO A CA 1
ATOM 2975 C C . PRO A 1 392 ? -14.947 16.805 11.151 1.00 97.62 392 PRO A C 1
ATOM 2977 O O . PRO A 1 392 ? -16.048 16.726 10.603 1.00 97.62 392 PRO A O 1
ATOM 2980 N N . LEU A 1 393 ? -14.196 15.732 11.385 1.00 97.38 393 LEU A N 1
ATOM 2981 C CA . LEU A 1 393 ? -14.625 14.375 11.045 1.00 97.38 393 LEU A CA 1
ATOM 2982 C C . LEU A 1 393 ? -15.941 14.018 11.761 1.00 97.38 393 LEU A C 1
ATOM 2984 O O . LEU A 1 393 ? -16.821 13.388 11.184 1.00 97.38 393 LEU A O 1
ATOM 2988 N N . THR A 1 394 ? -16.135 14.547 12.973 1.00 97.50 394 THR A N 1
ATOM 2989 C CA . THR A 1 394 ? -17.379 14.459 13.758 1.00 97.50 394 THR A CA 1
ATOM 2990 C C . THR A 1 394 ? -18.594 15.126 13.118 1.00 97.50 394 THR A C 1
ATOM 2992 O O . THR A 1 394 ? -19.672 14.999 13.680 1.00 97.50 394 THR A O 1
ATOM 2995 N N . SER A 1 395 ? -18.465 15.841 11.996 1.00 97.88 395 SER A N 1
ATOM 2996 C CA . SER A 1 395 ? -19.593 16.437 11.260 1.00 97.88 395 SER A CA 1
ATOM 2997 C C . SER A 1 395 ? -20.066 15.580 10.081 1.00 97.88 395 SER A C 1
ATOM 2999 O O . SER A 1 395 ? -21.060 15.922 9.436 1.00 97.88 395 SER A O 1
ATOM 3001 N N . ILE A 1 396 ? -19.376 14.472 9.792 1.00 97.69 396 ILE A N 1
ATOM 3002 C CA . ILE A 1 396 ? -19.593 13.635 8.608 1.00 97.69 396 ILE A CA 1
ATOM 3003 C C . ILE A 1 396 ? -20.125 12.273 9.046 1.00 97.69 396 ILE A C 1
ATOM 3005 O O . ILE A 1 396 ? -19.534 11.611 9.891 1.00 97.69 396 ILE A O 1
ATOM 3009 N N . THR A 1 397 ? -21.232 11.835 8.461 1.00 96.81 397 THR A N 1
ATOM 3010 C CA . THR A 1 397 ? -21.674 10.439 8.492 1.00 96.81 397 THR A CA 1
ATOM 3011 C C . THR A 1 397 ? -20.895 9.663 7.426 1.00 96.81 397 THR A C 1
ATOM 3013 O O . THR A 1 397 ? -20.930 10.064 6.255 1.00 96.81 397 THR A O 1
ATOM 3016 N N . PRO A 1 398 ? -20.174 8.587 7.794 1.00 95.00 398 PRO A N 1
ATOM 3017 C CA . PRO A 1 398 ? -19.362 7.833 6.846 1.00 95.00 398 PRO A CA 1
ATOM 3018 C C . PRO A 1 398 ? -20.251 7.124 5.817 1.00 95.00 398 PRO A C 1
ATOM 3020 O O . PRO A 1 398 ? -21.388 6.753 6.111 1.00 95.00 398 PRO A O 1
ATOM 3023 N N . TRP A 1 3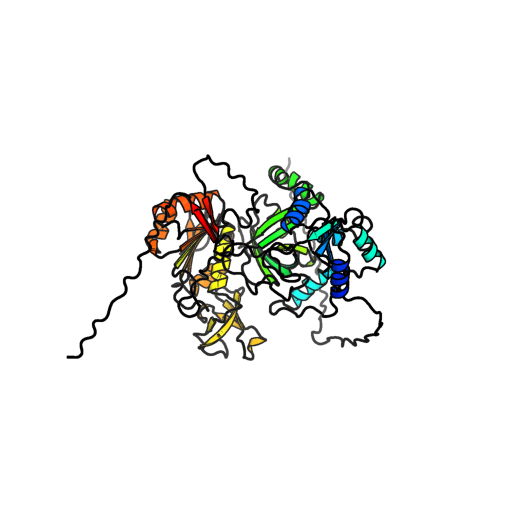99 ? -19.731 6.902 4.609 1.00 93.06 399 TRP A N 1
ATOM 3024 C CA . TRP A 1 399 ? -20.499 6.304 3.505 1.00 93.06 399 TRP A CA 1
ATOM 3025 C C . TRP A 1 399 ? -20.982 4.874 3.810 1.00 93.06 399 TRP A C 1
ATOM 3027 O O . TRP A 1 399 ? -21.997 4.433 3.278 1.00 93.06 399 TRP A O 1
ATOM 3037 N N . VAL A 1 400 ? -20.289 4.159 4.706 1.00 88.81 400 VAL A N 1
ATOM 3038 C CA . VAL A 1 400 ? -20.699 2.826 5.181 1.00 88.81 400 VAL A CA 1
ATOM 3039 C C . VAL A 1 400 ? -21.906 2.857 6.130 1.00 88.81 400 VAL A C 1
ATOM 3041 O O . VAL A 1 400 ? -22.395 1.797 6.523 1.00 88.81 400 VAL A O 1
ATOM 3044 N N . GLY A 1 401 ? -22.398 4.045 6.493 1.00 90.75 401 GLY A N 1
ATOM 3045 C CA . GLY A 1 401 ? -23.468 4.245 7.466 1.00 90.75 401 GLY A CA 1
ATOM 3046 C C . GLY A 1 401 ? -23.002 4.065 8.913 1.00 90.75 401 GLY A C 1
ATOM 3047 O O . GLY A 1 401 ? -21.807 4.042 9.203 1.00 90.75 401 GLY A O 1
ATOM 3048 N N . ASN A 1 402 ? -23.959 3.925 9.833 1.00 90.12 402 ASN A N 1
ATOM 3049 C CA . ASN A 1 402 ? -23.694 3.907 11.280 1.00 90.12 402 ASN A CA 1
ATOM 3050 C C . ASN A 1 402 ? -23.592 2.495 11.888 1.00 90.12 402 ASN A C 1
ATOM 3052 O O . ASN A 1 402 ? -23.307 2.362 13.076 1.00 90.12 402 ASN A O 1
ATOM 3056 N N . CYS A 1 403 ? -23.878 1.449 11.108 1.00 89.25 403 CYS A N 1
ATOM 3057 C CA . CYS A 1 403 ? -23.984 0.078 11.615 1.00 89.25 403 CYS A CA 1
ATOM 3058 C C . CYS A 1 403 ? -22.634 -0.648 11.724 1.00 89.25 403 CYS A C 1
ATOM 3060 O O . CYS A 1 403 ? -22.387 -1.229 12.779 1.00 89.25 403 CYS A O 1
ATOM 3062 N N . PRO A 1 404 ? -21.754 -0.630 10.700 1.00 91.44 404 PRO A N 1
ATOM 3063 C CA . PRO A 1 404 ? -20.533 -1.427 10.744 1.00 91.44 404 PRO A CA 1
ATOM 3064 C C . PRO A 1 404 ? -19.587 -0.981 11.860 1.00 91.44 404 PRO A C 1
ATOM 3066 O O . PRO A 1 404 ? -19.372 0.222 12.061 1.00 91.44 404 PRO A O 1
ATOM 3069 N N . ARG A 1 405 ? -18.996 -1.962 12.550 1.00 94.56 405 ARG A N 1
ATOM 3070 C CA . ARG A 1 405 ? -18.057 -1.766 13.658 1.00 94.56 405 ARG A CA 1
ATOM 3071 C C . ARG A 1 405 ? -16.681 -2.329 13.321 1.00 94.56 405 ARG A C 1
ATOM 3073 O O . ARG A 1 405 ? -16.553 -3.412 12.758 1.00 94.56 405 ARG A O 1
ATOM 3080 N N . LEU A 1 406 ? -15.642 -1.615 13.729 1.00 96.06 406 LEU A N 1
ATOM 3081 C CA . LEU A 1 406 ? -14.247 -1.999 13.579 1.00 96.06 406 LEU A CA 1
ATOM 3082 C C . LEU A 1 406 ? -13.518 -1.804 14.912 1.00 96.06 406 LEU A C 1
ATOM 3084 O O . LEU A 1 406 ? -13.445 -0.698 15.445 1.00 96.06 406 LEU A O 1
ATOM 3088 N N . THR A 1 407 ? -12.954 -2.883 15.444 1.00 97.75 407 THR A N 1
ATOM 3089 C CA . THR A 1 407 ? -12.078 -2.844 16.617 1.00 97.75 407 THR A CA 1
ATOM 3090 C C . THR A 1 407 ? -10.660 -3.201 16.198 1.00 97.75 407 THR A C 1
ATOM 3092 O O . THR A 1 407 ? -10.425 -4.267 15.644 1.00 97.75 407 THR A O 1
ATOM 3095 N N . VAL A 1 408 ? -9.691 -2.341 16.492 1.00 98.00 408 VAL A N 1
ATOM 3096 C CA . VAL A 1 408 ? -8.276 -2.568 16.186 1.00 98.00 408 VAL A CA 1
ATOM 3097 C C . VAL A 1 408 ? -7.510 -2.798 17.481 1.00 98.00 408 VAL A C 1
ATOM 3099 O O . VAL A 1 408 ? -7.514 -1.952 18.371 1.00 98.00 408 VAL A O 1
ATOM 3102 N N . LEU A 1 409 ? -6.818 -3.927 17.585 1.00 98.19 409 LEU A N 1
ATOM 3103 C CA . LEU A 1 409 ? -5.846 -4.198 18.636 1.00 98.19 409 LEU A CA 1
ATOM 3104 C C . LEU A 1 409 ? -4.465 -4.144 17.985 1.00 98.19 409 LEU A C 1
ATOM 3106 O O . LEU A 1 409 ? -4.169 -4.955 17.114 1.00 98.19 409 LEU A O 1
ATOM 3110 N N . CYS A 1 410 ? -3.617 -3.193 18.373 1.00 98.00 410 CYS A N 1
ATOM 3111 C CA . CYS A 1 410 ? -2.314 -2.973 17.743 1.00 98.00 410 CYS A CA 1
ATOM 3112 C C . CYS A 1 410 ? -1.161 -3.120 18.744 1.00 98.00 410 CYS A C 1
ATOM 3114 O O . CYS A 1 410 ? -1.084 -2.380 19.725 1.00 98.00 410 CYS A O 1
ATOM 3116 N N . ALA A 1 411 ? -0.253 -4.058 18.468 1.00 97.94 411 ALA A N 1
ATOM 3117 C CA . ALA A 1 411 ? 0.963 -4.315 19.228 1.00 97.94 411 ALA A CA 1
ATOM 3118 C C . ALA A 1 411 ? 2.150 -3.588 18.595 1.00 97.94 411 ALA A C 1
ATOM 3120 O O . ALA A 1 411 ? 2.391 -3.706 17.389 1.00 97.94 411 ALA A O 1
ATOM 3121 N N . GLU A 1 412 ? 2.917 -2.867 19.407 1.00 97.44 412 GLU A N 1
ATOM 3122 C CA . GLU A 1 412 ? 4.078 -2.121 18.932 1.00 97.44 412 GLU A CA 1
ATOM 3123 C C . GLU A 1 412 ? 5.159 -1.944 20.006 1.00 97.44 412 GLU A C 1
ATOM 3125 O O . GLU A 1 412 ? 4.867 -2.031 21.188 1.00 97.44 412 GLU A O 1
ATOM 3130 N N . SER A 1 413 ? 6.409 -1.656 19.629 1.00 95.81 413 SER A N 1
ATOM 3131 C CA . SER A 1 413 ? 7.473 -1.411 20.622 1.00 95.81 413 SER A CA 1
ATOM 3132 C C . SER A 1 413 ? 7.204 -0.180 21.496 1.00 95.81 413 SER A C 1
ATOM 3134 O O . SER A 1 413 ? 7.465 -0.158 22.697 1.00 95.81 413 SER A O 1
ATOM 3136 N N . ASP A 1 414 ? 6.676 0.877 20.889 1.00 95.75 414 ASP A N 1
ATOM 3137 C CA . ASP A 1 414 ? 6.410 2.143 21.557 1.00 95.75 414 ASP A CA 1
ATOM 3138 C C . ASP A 1 414 ? 5.262 2.884 20.870 1.00 95.75 414 ASP A C 1
ATOM 3140 O O . ASP A 1 414 ? 4.933 2.640 19.706 1.00 95.75 414 ASP A O 1
ATOM 3144 N N . TYR A 1 415 ? 4.670 3.823 21.603 1.00 95.75 415 TYR A N 1
ATOM 3145 C CA . TYR A 1 415 ? 3.508 4.583 21.154 1.00 95.75 415 TYR A CA 1
ATOM 3146 C C . TYR A 1 415 ? 3.778 5.471 19.927 1.00 95.75 415 TYR A C 1
ATOM 3148 O O . TYR A 1 415 ? 2.868 5.742 19.143 1.00 95.75 415 TYR A O 1
ATOM 3156 N N . ALA A 1 416 ? 5.011 5.951 19.742 1.00 96.25 416 ALA A N 1
ATOM 3157 C CA . ALA A 1 416 ? 5.370 6.814 18.617 1.00 96.25 416 ALA A CA 1
ATOM 3158 C C . ALA A 1 416 ? 5.612 6.018 17.319 1.00 96.25 416 ALA A C 1
ATOM 3160 O O . ALA A 1 416 ? 5.467 6.568 16.225 1.00 96.25 416 ALA A O 1
ATOM 3161 N N . SER A 1 417 ? 5.922 4.725 17.433 1.00 96.50 417 SER A N 1
ATOM 3162 C CA . SER A 1 417 ? 6.130 3.792 16.320 1.00 96.50 417 SER A CA 1
ATOM 3163 C C . SER A 1 417 ? 4.840 3.189 15.746 1.00 96.50 417 SER A C 1
ATOM 3165 O O . SER A 1 417 ? 4.917 2.441 14.761 1.00 96.50 417 SER A O 1
ATOM 3167 N N . ILE A 1 418 ? 3.671 3.468 16.337 1.00 96.94 418 ILE A N 1
ATOM 3168 C CA . ILE A 1 418 ? 2.376 2.947 15.873 1.00 96.94 418 ILE A CA 1
ATOM 3169 C C . ILE A 1 418 ? 2.040 3.570 14.517 1.00 96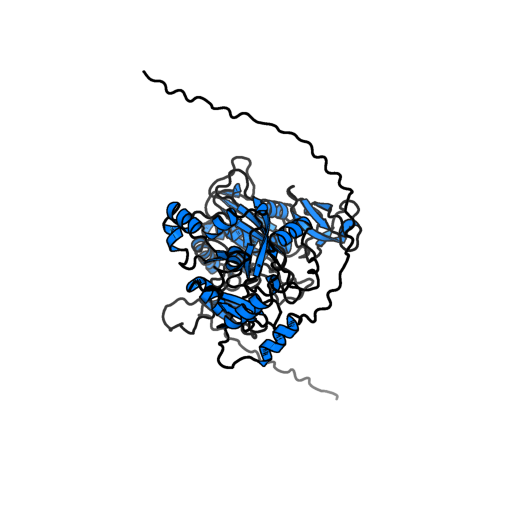.94 418 ILE A C 1
ATOM 3171 O O . ILE A 1 418 ? 1.845 4.779 14.383 1.00 96.94 418 ILE A O 1
ATOM 3175 N N . THR A 1 419 ? 1.960 2.727 13.492 1.00 96.62 419 THR A N 1
ATOM 3176 C CA . THR A 1 419 ? 1.612 3.165 12.139 1.00 96.62 419 THR A CA 1
ATOM 3177 C C . THR A 1 419 ? 0.136 3.557 12.072 1.00 96.62 419 THR A C 1
ATOM 3179 O O . THR A 1 419 ? -0.722 2.821 12.543 1.00 96.62 419 THR A O 1
ATOM 3182 N N . GLY A 1 420 ? -0.165 4.724 11.493 1.00 95.62 420 GLY A N 1
ATOM 3183 C CA . GLY A 1 420 ? -1.547 5.195 11.337 1.00 95.62 420 GLY A CA 1
ATOM 3184 C C . GLY A 1 420 ? -2.198 5.752 12.608 1.00 95.62 420 GLY A C 1
ATOM 3185 O O . GLY A 1 420 ? -3.370 6.109 12.569 1.00 95.62 420 GLY A O 1
ATOM 3186 N N . ARG A 1 421 ? -1.451 5.884 13.713 1.00 95.88 421 ARG A N 1
ATOM 3187 C CA . ARG A 1 421 ? -1.963 6.304 15.030 1.00 95.88 421 ARG A CA 1
ATOM 3188 C C . ARG A 1 421 ? -2.863 7.539 14.989 1.00 95.88 421 ARG A C 1
ATOM 3190 O O . ARG A 1 421 ? -3.987 7.488 15.462 1.00 95.88 421 ARG A O 1
ATOM 3197 N N . ASN A 1 422 ? -2.393 8.630 14.382 1.00 94.19 422 ASN A N 1
ATOM 3198 C CA . ASN A 1 422 ? -3.156 9.882 14.337 1.00 94.19 422 ASN A CA 1
ATOM 3199 C C . ASN A 1 422 ? -4.512 9.702 13.630 1.00 94.19 422 ASN A C 1
ATOM 3201 O O . ASN A 1 422 ? -5.495 10.334 14.011 1.00 94.19 422 ASN A O 1
ATOM 3205 N N . MET A 1 423 ? -4.572 8.822 12.626 1.00 95.62 423 MET A N 1
ATOM 3206 C CA . MET A 1 423 ? -5.811 8.495 11.927 1.00 95.62 423 MET A CA 1
ATOM 3207 C C . MET A 1 423 ? -6.725 7.638 12.804 1.00 95.62 423 MET A C 1
ATOM 3209 O O . MET A 1 423 ? -7.899 7.965 12.940 1.00 95.62 423 MET A O 1
ATOM 3213 N N . PHE A 1 424 ? -6.194 6.593 13.447 1.00 97.31 424 PHE A N 1
ATOM 3214 C CA . PHE A 1 424 ? -6.965 5.762 14.374 1.00 97.31 424 PHE A CA 1
ATOM 3215 C C . PHE A 1 424 ? -7.552 6.573 15.532 1.00 97.31 424 PHE A C 1
ATOM 3217 O O . PHE A 1 424 ? -8.737 6.437 15.821 1.00 97.31 424 PHE A O 1
ATOM 3224 N N . ASP A 1 425 ? -6.764 7.455 16.145 1.00 96.25 425 ASP A N 1
ATOM 3225 C CA . ASP A 1 425 ? -7.224 8.310 17.242 1.00 96.25 425 ASP A CA 1
ATOM 3226 C C . ASP A 1 425 ? -8.302 9.296 16.762 1.00 96.25 425 ASP A C 1
ATOM 3228 O O . ASP A 1 425 ? -9.319 9.479 17.431 1.00 96.25 425 ASP A O 1
ATOM 3232 N N . SER A 1 426 ? -8.123 9.883 15.571 1.00 96.06 426 SER A N 1
ATOM 3233 C CA . SER A 1 426 ? -9.105 10.800 14.975 1.00 96.06 426 SER A CA 1
ATOM 3234 C C . SER A 1 426 ? -10.432 10.100 14.673 1.00 96.06 426 SER A C 1
ATOM 3236 O O . SER A 1 426 ? -11.490 10.627 15.011 1.00 96.06 426 SER A O 1
ATOM 3238 N N . ILE A 1 427 ? -10.388 8.898 14.086 1.00 97.50 427 ILE A N 1
ATOM 3239 C CA . ILE A 1 427 ? -11.583 8.101 13.776 1.00 97.50 427 ILE A CA 1
ATOM 3240 C C . ILE A 1 427 ? -12.249 7.615 15.068 1.00 97.50 427 ILE A C 1
ATOM 3242 O O . ILE A 1 427 ? -13.464 7.724 15.194 1.00 97.50 427 ILE A O 1
ATOM 3246 N N . SER A 1 428 ? -11.484 7.125 16.049 1.00 97.50 428 SER A N 1
ATOM 3247 C CA . SER A 1 428 ? -12.042 6.634 17.317 1.00 97.50 428 SER A CA 1
ATOM 3248 C C . SER A 1 428 ? -12.708 7.744 18.124 1.00 97.50 428 SER A C 1
ATOM 3250 O O . SER A 1 428 ? -13.762 7.528 18.714 1.00 97.50 428 SER A O 1
ATOM 3252 N N . SER A 1 429 ? -12.130 8.947 18.101 1.00 96.75 429 SER A N 1
ATOM 3253 C CA . SER A 1 429 ? -12.730 10.137 18.705 1.00 96.75 429 SER A CA 1
ATOM 3254 C C . SER A 1 429 ? -14.013 10.561 17.982 1.00 96.75 429 SER A C 1
ATOM 3256 O O . SER A 1 429 ? -15.002 10.910 18.626 1.00 96.75 429 SER A O 1
ATOM 3258 N N . ALA A 1 430 ? -14.025 10.497 16.645 1.00 97.06 430 ALA A N 1
ATOM 3259 C CA . ALA A 1 430 ? -15.178 10.907 15.852 1.00 97.06 430 ALA A CA 1
ATOM 3260 C C . ALA A 1 430 ? -16.344 9.905 15.880 1.00 97.06 430 ALA A C 1
ATOM 3262 O O . ALA A 1 430 ? -17.503 10.319 15.874 1.00 97.06 430 ALA A O 1
ATOM 3263 N N . TYR A 1 431 ? -16.041 8.606 15.940 1.00 97.44 431 TYR A N 1
ATOM 3264 C CA . TYR A 1 431 ? -17.011 7.515 15.814 1.00 97.44 431 TYR A CA 1
ATOM 3265 C C . TYR A 1 431 ? -16.836 6.444 16.905 1.00 97.44 431 TYR A C 1
ATOM 3267 O O . TYR A 1 431 ? -16.654 5.268 16.584 1.00 97.44 431 TYR A O 1
ATOM 3275 N N . PRO A 1 432 ? -16.913 6.783 18.203 1.00 97.25 432 PRO A N 1
ATOM 3276 C CA . PRO A 1 432 ? -16.577 5.854 19.290 1.00 97.25 432 PRO A CA 1
ATOM 3277 C C . PRO A 1 432 ? -17.477 4.605 19.365 1.00 97.25 432 PRO A C 1
ATOM 3279 O O . PRO A 1 432 ? -17.070 3.578 19.914 1.00 97.25 432 PRO A O 1
ATOM 3282 N N . SER A 1 433 ? -18.694 4.661 18.812 1.00 96.12 433 SER A N 1
ATOM 3283 C CA . SER A 1 433 ? -19.601 3.508 18.705 1.00 96.12 433 SER A CA 1
ATOM 3284 C C . SER A 1 433 ? -19.220 2.538 17.579 1.00 96.12 433 SER A C 1
ATOM 3286 O O . SER A 1 433 ? -19.490 1.340 17.691 1.00 96.12 433 SER A O 1
ATOM 3288 N N . GLN A 1 434 ? -18.579 3.036 16.519 1.00 96.06 434 GLN A N 1
ATOM 3289 C CA . GLN A 1 434 ? -18.226 2.266 15.324 1.00 96.06 434 GLN A CA 1
ATOM 3290 C C . GLN A 1 434 ? -16.748 1.888 15.273 1.00 96.06 434 GLN A C 1
ATOM 3292 O O . GLN A 1 434 ? -16.420 0.845 14.726 1.00 96.06 434 GLN A O 1
ATOM 3297 N N . PHE A 1 435 ? -15.849 2.700 15.828 1.00 97.62 435 PHE A N 1
ATOM 3298 C CA . PHE A 1 435 ? -14.412 2.475 15.752 1.00 97.62 435 PHE A CA 1
ATOM 3299 C C . PHE A 1 435 ? -13.757 2.520 17.131 1.00 97.62 435 PHE A C 1
ATOM 3301 O O . PHE A 1 435 ? -13.705 3.555 17.801 1.00 97.62 435 PHE A O 1
ATOM 3308 N N . GLN A 1 436 ? -13.201 1.382 17.535 1.00 97.62 436 GLN A N 1
ATOM 3309 C CA . GLN A 1 436 ? -12.453 1.239 18.779 1.00 97.62 436 GLN A CA 1
ATOM 3310 C C . GLN A 1 436 ? -11.016 0.856 18.461 1.00 97.62 436 GLN A C 1
ATOM 3312 O O . GLN A 1 436 ? -10.773 -0.037 17.655 1.00 97.62 436 GLN A O 1
ATOM 3317 N N . VAL A 1 437 ? -10.050 1.486 19.120 1.00 97.75 437 VAL A N 1
ATOM 3318 C CA . VAL A 1 437 ? -8.638 1.131 18.970 1.00 97.75 437 VAL A CA 1
ATOM 3319 C C . VAL A 1 437 ? -7.986 0.946 20.329 1.00 97.75 437 VAL A C 1
ATOM 3321 O O . VAL A 1 437 ? -8.190 1.753 21.233 1.00 97.75 437 VAL A O 1
ATOM 3324 N N . HIS A 1 438 ? -7.201 -0.120 20.460 1.00 97.56 438 HIS A N 1
ATOM 3325 C CA . HIS A 1 438 ? -6.438 -0.479 21.646 1.00 97.56 438 HIS A CA 1
ATOM 3326 C C . HIS A 1 438 ? -4.979 -0.695 21.280 1.00 97.56 438 HIS A C 1
ATOM 3328 O O . HIS A 1 438 ? -4.651 -1.439 20.356 1.00 97.56 438 HIS A O 1
ATOM 3334 N N . TYR A 1 439 ? -4.103 -0.063 22.045 1.00 97.69 439 TYR A N 1
ATOM 3335 C CA . TYR A 1 439 ? -2.670 -0.122 21.848 1.00 97.69 439 TYR A CA 1
ATOM 3336 C C . TYR A 1 439 ? -2.023 -0.954 22.950 1.00 97.69 439 TYR A C 1
ATOM 3338 O O . TYR A 1 439 ? -2.321 -0.809 24.140 1.00 97.69 439 TYR A O 1
ATOM 3346 N N . ARG A 1 440 ? -1.112 -1.828 22.540 1.00 97.38 440 ARG A N 1
ATOM 3347 C CA . ARG A 1 440 ? -0.336 -2.693 23.419 1.00 97.38 440 ARG A CA 1
ATOM 3348 C C . ARG A 1 440 ? 1.137 -2.427 23.134 1.00 97.38 440 ARG A C 1
ATOM 3350 O O . ARG A 1 440 ? 1.590 -2.700 22.025 1.00 97.38 440 ARG A O 1
ATOM 3357 N N . THR A 1 441 ? 1.843 -1.805 24.074 1.00 96.94 441 THR A N 1
ATOM 3358 C CA . THR A 1 441 ? 3.215 -1.332 23.840 1.00 96.94 441 THR A CA 1
ATOM 3359 C C . THR A 1 441 ? 4.213 -1.831 24.871 1.00 96.94 441 THR A C 1
ATOM 3361 O O . THR A 1 441 ? 3.856 -2.012 26.032 1.00 96.94 441 THR A O 1
ATOM 3364 N N . ASP A 1 442 ? 5.481 -1.995 24.482 1.00 96.31 442 ASP A N 1
ATOM 3365 C CA . ASP A 1 442 ? 6.557 -2.384 25.418 1.00 96.31 442 ASP A CA 1
ATOM 3366 C C . ASP A 1 442 ? 6.975 -1.231 26.345 1.00 96.31 442 ASP A C 1
ATOM 3368 O O . ASP A 1 442 ? 7.613 -1.440 27.375 1.00 96.31 442 ASP A O 1
ATOM 3372 N N . SER A 1 443 ? 6.610 0.002 25.989 1.00 93.88 443 SER A N 1
ATOM 3373 C CA . SER A 1 443 ? 6.871 1.209 26.772 1.00 93.88 443 SER A CA 1
ATOM 3374 C C . SER A 1 443 ? 5.667 2.149 26.748 1.00 93.88 443 SER A C 1
ATOM 3376 O O . SER A 1 443 ? 4.975 2.278 25.732 1.00 93.88 443 SER A O 1
ATOM 3378 N N . LEU A 1 444 ? 5.393 2.799 27.882 1.00 90.38 444 LEU A N 1
ATOM 3379 C CA . LEU A 1 444 ? 4.361 3.830 27.976 1.00 90.38 444 LEU A CA 1
ATOM 3380 C C . LEU A 1 444 ? 4.941 5.199 27.595 1.00 90.38 444 LEU A C 1
ATOM 3382 O O . LEU A 1 444 ? 6.108 5.468 27.892 1.00 90.38 444 LEU A O 1
ATOM 3386 N N . PRO A 1 445 ? 4.144 6.084 26.972 1.00 90.44 445 PRO A N 1
ATOM 3387 C CA . PRO A 1 445 ? 4.559 7.460 26.761 1.00 90.44 445 PRO A CA 1
ATOM 3388 C C . PRO A 1 445 ? 4.780 8.163 28.115 1.00 90.44 445 PRO A C 1
ATOM 3390 O O . PRO A 1 445 ? 4.080 7.868 29.086 1.00 90.44 445 PRO A O 1
ATOM 3393 N N . PRO A 1 446 ? 5.732 9.110 28.195 1.00 84.56 446 PRO A N 1
ATOM 3394 C CA . PRO A 1 446 ? 6.070 9.800 29.441 1.00 84.56 446 PRO A CA 1
ATOM 3395 C C . PRO A 1 446 ? 4.961 10.736 29.943 1.00 84.56 446 PRO A C 1
ATOM 3397 O O . PRO A 1 446 ? 4.945 11.098 31.117 1.00 84.56 446 PRO A O 1
ATOM 3400 N N . THR A 1 447 ? 4.041 11.150 29.071 1.00 78.19 447 THR A N 1
ATOM 3401 C CA . THR A 1 447 ? 3.002 12.138 29.365 1.00 78.19 447 THR A CA 1
ATOM 3402 C C . THR A 1 447 ? 1.612 11.519 29.268 1.00 78.19 447 THR A C 1
ATOM 3404 O O . THR A 1 447 ? 1.284 10.900 28.263 1.00 78.19 447 THR A O 1
ATOM 3407 N N . ASN A 1 448 ? 0.801 11.748 30.309 1.00 64.75 448 ASN A N 1
ATOM 3408 C CA . ASN A 1 448 ? -0.617 11.398 30.460 1.00 64.75 448 ASN A CA 1
ATOM 3409 C C . ASN A 1 448 ? -1.011 9.928 30.215 1.00 64.75 448 ASN A C 1
ATOM 3411 O O . ASN A 1 448 ? -0.565 9.238 29.305 1.00 64.75 448 ASN A O 1
ATOM 3415 N N . ARG A 1 449 ? -1.939 9.432 31.040 1.00 80.44 449 ARG A N 1
ATOM 3416 C CA . ARG A 1 449 ? -2.567 8.129 30.800 1.00 80.44 449 ARG A CA 1
ATOM 3417 C C . ARG A 1 449 ? -3.448 8.229 29.558 1.00 80.44 449 ARG A C 1
ATOM 3419 O O . ARG A 1 449 ? -4.532 8.801 29.612 1.00 80.44 449 ARG A O 1
ATOM 3426 N N . ILE A 1 450 ? -2.975 7.672 28.450 1.00 88.06 450 ILE A N 1
ATOM 3427 C CA . ILE A 1 450 ? -3.777 7.476 27.244 1.00 88.06 450 ILE A CA 1
ATOM 3428 C C . ILE A 1 450 ? -4.753 6.320 27.538 1.00 88.06 450 ILE A C 1
ATOM 3430 O O . ILE A 1 450 ? -4.308 5.234 27.901 1.00 88.06 450 ILE A O 1
ATOM 3434 N N . PRO A 1 451 ? -6.080 6.513 27.463 1.00 90.19 451 PRO A N 1
ATOM 3435 C CA . PRO A 1 451 ? -7.046 5.564 28.032 1.00 90.19 451 PRO A CA 1
ATOM 3436 C C . PRO A 1 451 ? -7.051 4.193 27.343 1.00 90.19 451 PRO A C 1
ATOM 3438 O O . PRO A 1 451 ? -7.465 3.199 27.935 1.00 90.19 451 PRO A O 1
ATOM 3441 N N . ASN A 1 452 ? -6.585 4.124 26.100 1.00 94.38 452 ASN A N 1
ATOM 3442 C CA . ASN A 1 452 ? -6.571 2.919 25.284 1.00 94.38 452 ASN A CA 1
ATOM 3443 C C . ASN A 1 452 ? -5.174 2.306 25.090 1.00 94.38 452 ASN A C 1
ATOM 3445 O O . ASN A 1 452 ? -5.041 1.400 24.269 1.00 94.38 452 ASN A O 1
ATOM 3449 N N . ILE A 1 453 ? -4.153 2.747 25.838 1.00 95.81 453 ILE A N 1
ATOM 3450 C CA . ILE A 1 453 ? -2.823 2.122 25.834 1.00 95.81 453 ILE A CA 1
ATOM 3451 C C . ILE A 1 453 ? -2.635 1.210 27.047 1.00 95.81 453 ILE A C 1
ATOM 3453 O O . ILE A 1 453 ? -3.012 1.542 28.170 1.00 95.81 453 ILE A O 1
ATOM 3457 N N . THR A 1 454 ? -2.007 0.058 26.837 1.00 96.12 454 THR A N 1
ATOM 3458 C CA . THR A 1 454 ? -1.614 -0.853 27.915 1.00 96.12 454 THR A CA 1
ATOM 3459 C C . THR A 1 454 ? -0.188 -1.363 27.700 1.00 96.12 454 THR A C 1
ATOM 3461 O O . THR A 1 454 ? 0.246 -1.531 26.563 1.00 96.12 454 THR A O 1
ATOM 3464 N N . LEU A 1 455 ? 0.535 -1.622 28.795 1.00 96.25 455 LEU A N 1
ATOM 3465 C CA . LEU A 1 455 ? 1.942 -2.043 28.774 1.00 96.25 455 LEU A CA 1
ATOM 3466 C C . LEU A 1 455 ? 2.097 -3.568 28.677 1.00 96.25 455 LEU A C 1
ATOM 3468 O O . LEU A 1 455 ? 1.556 -4.279 29.529 1.00 96.25 455 LEU A O 1
ATOM 3472 N N . GLY A 1 456 ? 2.880 -4.047 27.712 1.00 95.88 456 GLY A N 1
ATOM 3473 C CA . GLY A 1 456 ? 3.325 -5.434 27.545 1.00 95.88 456 GLY A CA 1
ATOM 3474 C C . GLY A 1 456 ? 3.103 -5.957 26.124 1.00 95.88 456 GLY A C 1
ATOM 3475 O O . GLY A 1 456 ? 2.770 -5.194 25.226 1.00 95.88 456 GLY A O 1
ATOM 3476 N N . SER A 1 457 ? 3.233 -7.271 25.933 1.00 94.62 457 SER A N 1
ATOM 3477 C CA . SER A 1 457 ? 2.935 -7.959 24.669 1.00 94.62 457 SER A CA 1
ATOM 3478 C C . SER A 1 457 ? 1.459 -8.372 24.568 1.00 94.62 457 SER A C 1
ATOM 3480 O O . SER A 1 457 ? 0.728 -8.365 25.567 1.00 94.62 457 SER A O 1
ATOM 3482 N N . MET A 1 458 ? 0.997 -8.723 23.362 1.00 95.25 458 MET A N 1
ATOM 3483 C CA . MET A 1 458 ? -0.296 -9.396 23.167 1.00 95.25 458 MET A CA 1
ATOM 3484 C C . MET A 1 458 ? -0.161 -10.880 23.503 1.00 95.25 458 MET A C 1
ATOM 3486 O O . MET A 1 458 ? 0.086 -11.697 22.623 1.00 95.25 458 MET A O 1
ATOM 3490 N N . THR A 1 459 ? -0.281 -11.219 24.784 1.00 95.44 459 THR A N 1
ATOM 3491 C CA . THR A 1 459 ? -0.318 -12.621 25.213 1.00 95.44 459 THR A CA 1
ATOM 3492 C C . THR A 1 459 ? -1.683 -13.249 24.904 1.00 95.44 459 THR A C 1
ATOM 3494 O O . THR A 1 459 ? -2.670 -12.512 24.766 1.00 95.44 459 THR A O 1
ATOM 3497 N N . PRO A 1 460 ? -1.778 -14.588 24.836 1.00 94.19 460 PRO A N 1
ATOM 3498 C CA . PRO A 1 460 ? -3.052 -15.297 24.737 1.00 94.19 460 PRO A CA 1
ATOM 3499 C C . PRO A 1 460 ? -4.119 -14.817 25.722 1.00 94.19 460 PRO A C 1
ATOM 3501 O O . PRO A 1 460 ? -5.242 -14.506 25.327 1.00 94.19 460 PRO A O 1
ATOM 3504 N N . GLU A 1 461 ? -3.742 -14.639 26.988 1.00 95.38 461 GLU A N 1
ATOM 3505 C CA . GLU A 1 461 ? -4.650 -14.214 28.056 1.00 95.38 461 GLU A CA 1
ATOM 3506 C C . GLU A 1 461 ? -5.146 -12.784 27.824 1.00 95.38 461 GLU A C 1
ATOM 3508 O O . GLU A 1 461 ? -6.306 -12.466 28.090 1.00 95.38 461 GLU A O 1
ATOM 3513 N N . TYR A 1 462 ? -4.276 -11.905 27.313 1.00 95.38 462 TYR A N 1
ATOM 3514 C CA . TYR A 1 462 ? -4.658 -10.542 26.957 1.00 95.38 462 TYR A CA 1
ATOM 3515 C C . TYR A 1 462 ? -5.658 -10.530 25.801 1.00 95.38 462 TYR A C 1
ATOM 3517 O O . TYR A 1 462 ? -6.658 -9.811 25.882 1.00 95.38 462 TYR A O 1
ATOM 3525 N N . ILE A 1 463 ? -5.403 -11.315 24.748 1.00 94.25 463 ILE A N 1
ATOM 3526 C CA . ILE A 1 463 ? -6.294 -11.427 23.590 1.00 94.25 463 ILE A CA 1
ATOM 3527 C C . ILE A 1 463 ? -7.650 -11.946 24.067 1.00 94.25 463 ILE A C 1
ATOM 3529 O O . ILE A 1 463 ? -8.636 -11.223 23.955 1.00 94.25 463 ILE A O 1
ATOM 3533 N N . GLN A 1 464 ? -7.696 -13.113 24.710 1.00 93.94 464 GLN A N 1
ATOM 3534 C CA . GLN A 1 464 ? -8.937 -13.724 25.184 1.00 93.94 464 GLN A CA 1
ATOM 3535 C C . GLN A 1 464 ? -9.736 -12.774 26.088 1.00 93.94 464 GLN A C 1
ATOM 3537 O O . GLN A 1 464 ? -10.913 -12.517 25.834 1.00 93.94 464 GLN A O 1
ATOM 3542 N N . LYS A 1 465 ? -9.091 -12.159 27.090 1.00 94.56 465 LYS A N 1
ATOM 3543 C CA . LYS A 1 465 ? -9.740 -11.188 27.986 1.00 94.56 465 LYS A CA 1
ATOM 3544 C C . LYS A 1 465 ? -10.301 -9.979 27.233 1.00 94.56 465 LYS A C 1
ATOM 3546 O O . LYS A 1 465 ? -11.384 -9.489 27.556 1.00 94.56 465 LYS A O 1
ATOM 3551 N N . THR A 1 466 ? -9.556 -9.459 26.261 1.00 93.12 466 THR A N 1
ATOM 3552 C CA . THR A 1 466 ? -9.970 -8.268 25.507 1.00 93.12 466 THR A CA 1
ATOM 3553 C C . THR A 1 466 ? -11.106 -8.584 24.541 1.00 93.12 466 THR A C 1
ATOM 3555 O O . THR A 1 466 ? -12.008 -7.766 24.396 1.00 93.12 466 THR A O 1
ATOM 3558 N N . LEU A 1 467 ? -11.102 -9.763 23.918 1.00 92.62 467 LEU A N 1
ATOM 3559 C CA . LEU A 1 467 ? -12.155 -10.184 22.995 1.00 92.62 467 LEU A CA 1
ATOM 3560 C C . LEU A 1 467 ? -13.467 -10.476 23.729 1.00 92.62 467 LEU A C 1
ATOM 3562 O O . LEU A 1 467 ? -14.492 -9.889 23.391 1.00 92.62 467 LEU A O 1
ATOM 3566 N N . MET A 1 468 ? -13.413 -11.265 24.808 1.00 90.81 468 MET A N 1
ATOM 3567 C CA . MET A 1 468 ? -14.593 -11.643 25.605 1.00 90.81 468 MET A CA 1
ATOM 3568 C C . MET A 1 468 ? -15.327 -10.447 26.226 1.00 90.81 468 MET A C 1
ATOM 3570 O O . MET A 1 468 ? -16.489 -10.550 26.599 1.00 90.81 468 MET A O 1
ATOM 3574 N N . THR A 1 469 ? -14.659 -9.299 26.355 1.00 92.19 469 THR A N 1
ATOM 3575 C CA . THR A 1 469 ? -15.257 -8.082 26.922 1.00 92.19 469 THR A CA 1
ATOM 3576 C C . THR A 1 469 ? -15.817 -7.121 25.875 1.00 92.19 469 THR A C 1
ATOM 3578 O O . THR A 1 469 ? -16.455 -6.139 26.253 1.00 92.19 469 THR A O 1
ATOM 3581 N N . ARG A 1 470 ? -15.568 -7.337 24.575 1.00 91.00 470 ARG A N 1
ATOM 3582 C CA . ARG A 1 470 ? -15.778 -6.297 23.547 1.00 91.00 470 ARG A CA 1
ATOM 3583 C C . ARG A 1 470 ? -16.602 -6.718 22.345 1.00 91.00 470 ARG A C 1
ATOM 3585 O O . ARG A 1 470 ? -17.175 -5.846 21.685 1.00 91.00 470 ARG A O 1
ATOM 3592 N N . CYS A 1 471 ? -16.641 -8.004 22.042 1.00 93.50 471 CYS A N 1
ATOM 3593 C CA . CYS A 1 471 ? -17.334 -8.523 20.877 1.00 93.50 471 CYS A CA 1
ATOM 3594 C C . CYS A 1 471 ? -17.995 -9.857 21.200 1.00 93.50 471 CYS A C 1
ATOM 3596 O O . CYS A 1 471 ? -17.559 -10.571 22.099 1.00 93.50 471 CYS A O 1
ATOM 3598 N N . ASP A 1 472 ? -19.032 -10.180 20.437 1.00 94.62 472 ASP A N 1
ATOM 3599 C CA . ASP A 1 472 ? -19.591 -11.523 20.386 1.00 94.62 472 ASP A CA 1
ATOM 3600 C C . ASP A 1 472 ? -18.803 -12.332 19.338 1.00 94.62 472 ASP A C 1
ATOM 3602 O O . ASP A 1 472 ? -18.882 -12.005 18.148 1.00 94.62 472 ASP A O 1
ATOM 3606 N N . PRO A 1 473 ? -18.018 -13.351 19.739 1.00 92.50 473 PRO A N 1
ATOM 3607 C CA . PRO A 1 473 ? -17.198 -14.128 18.813 1.00 92.50 473 PRO A CA 1
ATOM 3608 C C . PRO A 1 473 ? -17.992 -14.789 17.678 1.00 92.50 473 PRO A C 1
ATOM 3610 O O . PRO A 1 473 ? -17.445 -14.968 16.594 1.00 92.50 473 PRO A O 1
ATOM 3613 N N . ALA A 1 474 ? -19.274 -15.111 17.894 1.00 90.62 474 ALA A N 1
ATOM 3614 C CA . ALA A 1 474 ? -20.104 -15.793 16.900 1.00 90.62 474 ALA A CA 1
ATOM 3615 C C . ALA A 1 474 ? -20.485 -14.895 15.709 1.00 90.62 474 ALA A C 1
ATOM 3617 O O . ALA A 1 474 ? -20.665 -15.381 14.595 1.00 90.62 474 ALA A O 1
ATOM 3618 N N . SER A 1 475 ? -20.591 -13.583 15.931 1.00 90.31 475 SER A N 1
ATOM 3619 C CA . SER A 1 475 ? -20.993 -12.594 14.920 1.00 90.31 475 SER A CA 1
ATOM 3620 C C . SER A 1 475 ? -19.842 -11.705 14.434 1.00 90.31 475 SER A C 1
ATOM 3622 O O . SER A 1 475 ? -20.046 -10.803 13.618 1.00 90.31 475 SER A O 1
ATOM 3624 N N . THR A 1 476 ? -18.622 -11.954 14.916 1.00 93.31 476 THR A N 1
ATOM 3625 C CA . THR A 1 476 ? -17.452 -11.112 14.654 1.00 93.31 476 THR A CA 1
ATOM 3626 C C . THR A 1 476 ? -16.483 -11.788 13.699 1.00 93.31 476 THR A C 1
ATOM 3628 O O . THR A 1 476 ? -16.088 -12.932 13.907 1.00 93.31 476 THR A O 1
ATOM 3631 N N . HIS A 1 477 ? -16.031 -11.045 12.688 1.00 92.62 477 HIS A N 1
ATOM 3632 C CA . HIS A 1 477 ? -14.956 -11.492 11.806 1.00 92.62 477 HIS A CA 1
ATOM 3633 C C . HIS A 1 477 ? -13.598 -11.014 12.320 1.00 92.62 477 HIS A C 1
ATOM 3635 O O . HIS A 1 477 ? -13.389 -9.822 12.558 1.00 92.62 477 HIS A O 1
ATOM 3641 N N . PHE A 1 478 ? -12.651 -11.930 12.465 1.00 94.12 478 PHE A N 1
ATOM 3642 C CA . PHE A 1 478 ? -11.322 -11.667 12.996 1.00 94.12 478 PHE A CA 1
ATOM 3643 C C . PHE A 1 478 ? -10.296 -11.646 11.877 1.00 94.12 478 PHE A C 1
ATOM 3645 O O . PHE A 1 478 ? -10.157 -12.593 11.109 1.00 94.12 478 PHE A O 1
ATOM 3652 N N . VAL A 1 479 ? -9.517 -10.574 11.816 1.00 94.62 479 VAL A N 1
ATOM 3653 C CA . VAL A 1 479 ? -8.413 -10.428 10.872 1.00 94.62 479 VAL A CA 1
ATOM 3654 C C . VAL A 1 479 ? -7.128 -10.239 11.658 1.00 94.62 479 VAL A C 1
ATOM 3656 O O . VAL A 1 479 ? -7.057 -9.375 12.523 1.00 94.62 479 VAL A O 1
ATOM 3659 N N . MET A 1 480 ? -6.083 -11.002 11.360 1.00 96.06 480 MET A N 1
ATOM 3660 C CA . MET A 1 480 ? -4.784 -10.839 12.016 1.00 96.06 480 MET A CA 1
ATOM 3661 C C . MET A 1 480 ? -3.690 -10.498 11.016 1.00 96.06 480 MET A C 1
ATOM 3663 O O . MET A 1 480 ? -3.630 -11.089 9.944 1.00 96.06 480 MET A O 1
ATOM 3667 N N . CYS A 1 481 ? -2.813 -9.552 11.348 1.00 96.25 481 CYS A N 1
ATOM 3668 C CA . CYS A 1 481 ? -1.707 -9.160 10.484 1.00 96.25 481 CYS A CA 1
ATOM 3669 C C . CYS A 1 481 ? -0.459 -8.786 11.282 1.00 96.25 481 CYS A C 1
ATOM 3671 O O . CYS A 1 481 ? -0.487 -7.906 12.142 1.00 96.25 481 CYS A O 1
ATOM 3673 N N . GLY A 1 482 ? 0.676 -9.408 10.972 1.00 95.25 482 GLY A N 1
ATOM 3674 C CA . GLY A 1 482 ? 1.932 -9.107 11.652 1.00 95.25 482 GLY A CA 1
ATOM 3675 C C . GLY A 1 482 ? 3.044 -10.105 11.338 1.00 95.25 482 GLY A C 1
ATOM 3676 O O . GLY A 1 482 ? 2.958 -10.851 10.360 1.00 95.25 482 GLY A O 1
ATOM 3677 N N . PRO A 1 483 ? 4.118 -10.126 12.147 1.00 92.94 483 PRO A N 1
ATOM 3678 C CA . PRO A 1 483 ? 5.139 -11.165 12.069 1.00 92.94 483 PRO A CA 1
ATOM 3679 C C . PRO A 1 483 ? 4.521 -12.564 12.192 1.00 92.94 483 PRO A C 1
ATOM 3681 O O . PRO A 1 483 ? 3.593 -12.751 12.971 1.00 92.94 483 PRO A O 1
ATOM 3684 N N . LYS A 1 484 ? 5.077 -13.562 11.487 1.00 89.56 484 LYS A N 1
ATOM 3685 C CA . LYS A 1 484 ? 4.533 -14.934 11.473 1.00 89.56 484 LYS A CA 1
ATOM 3686 C C . LYS A 1 484 ? 4.252 -15.482 12.876 1.00 89.56 484 LYS A C 1
ATOM 3688 O O . LYS A 1 484 ? 3.157 -15.955 13.122 1.00 89.56 484 LYS A O 1
ATOM 3693 N N . ARG A 1 485 ? 5.205 -15.337 13.800 1.00 91.44 485 ARG A N 1
ATOM 3694 C CA . ARG A 1 485 ? 5.039 -15.778 15.191 1.00 91.44 485 ARG A CA 1
ATOM 3695 C C . ARG A 1 485 ? 3.802 -15.166 15.865 1.00 91.44 485 ARG A C 1
ATOM 3697 O O . ARG A 1 485 ? 3.070 -15.880 16.527 1.00 91.44 485 ARG A O 1
ATOM 3704 N N . PHE A 1 486 ? 3.565 -13.869 15.668 1.00 94.06 486 PHE A N 1
ATOM 3705 C CA . PHE A 1 486 ? 2.397 -13.177 16.221 1.00 94.06 486 PHE A CA 1
ATOM 3706 C C . PHE A 1 486 ? 1.088 -13.709 15.626 1.00 94.06 486 PHE A C 1
ATOM 3708 O O . PHE A 1 486 ? 0.129 -13.933 16.355 1.00 94.06 486 PHE A O 1
ATOM 3715 N N . VAL A 1 487 ? 1.060 -13.926 14.308 1.00 93.56 487 VAL A N 1
ATOM 3716 C CA . VAL A 1 487 ? -0.101 -14.496 13.608 1.00 93.56 487 VAL A CA 1
ATOM 3717 C C . VAL A 1 487 ? -0.389 -15.914 14.103 1.00 93.56 487 VAL A C 1
ATOM 3719 O O . VAL A 1 487 ? -1.532 -16.212 14.420 1.00 93.56 487 VAL A O 1
ATOM 3722 N N . ASP A 1 488 ? 0.637 -16.758 14.229 1.00 91.69 488 ASP A N 1
ATOM 3723 C CA . ASP A 1 488 ? 0.494 -18.136 14.712 1.00 91.69 488 ASP A CA 1
ATOM 3724 C C . ASP A 1 488 ? -0.054 -18.169 16.156 1.00 91.69 488 ASP A C 1
ATOM 3726 O O . ASP A 1 488 ? -0.982 -18.921 16.449 1.00 91.69 488 ASP A O 1
ATOM 3730 N N . GLU A 1 489 ? 0.469 -17.312 17.043 1.00 93.44 489 GLU A N 1
ATOM 3731 C CA . GLU A 1 489 ? -0.004 -17.180 18.430 1.00 93.44 489 GLU A CA 1
ATOM 3732 C C . GLU A 1 489 ? -1.462 -16.683 18.490 1.00 93.44 489 GLU A C 1
ATOM 3734 O O . GLU A 1 489 ? -2.275 -17.258 19.210 1.00 93.44 489 GLU A O 1
ATOM 3739 N N . CYS A 1 490 ? -1.831 -15.665 17.703 1.00 94.81 490 CYS A N 1
ATOM 3740 C CA . CYS A 1 490 ? -3.214 -15.172 17.646 1.00 94.81 490 CYS A CA 1
ATOM 3741 C C . CYS A 1 490 ? -4.185 -16.227 17.107 1.00 94.81 490 CYS A C 1
ATOM 3743 O O . CYS A 1 490 ? -5.289 -16.365 17.630 1.00 94.81 490 CYS A O 1
ATOM 3745 N N . TYR A 1 491 ? -3.785 -16.954 16.061 1.00 94.25 491 TYR A N 1
ATOM 3746 C CA . TYR A 1 491 ? -4.610 -17.991 15.452 1.00 94.25 491 TYR A CA 1
ATOM 3747 C C . TYR A 1 491 ? -4.905 -19.116 16.443 1.00 94.25 491 TYR A C 1
ATOM 3749 O O . TYR A 1 491 ? -6.066 -19.472 16.606 1.00 94.25 491 TYR A O 1
ATOM 3757 N N . SER A 1 492 ? -3.884 -19.603 17.160 1.00 94.44 492 SER A N 1
ATOM 3758 C CA . SER A 1 492 ? -4.056 -20.654 18.172 1.00 94.44 492 SER A CA 1
ATOM 3759 C C . SER A 1 492 ? -5.086 -20.276 19.237 1.00 94.44 492 SER A C 1
ATOM 3761 O O . SER A 1 492 ? -5.839 -21.129 19.678 1.00 94.44 492 SER A O 1
ATOM 3763 N N . VAL A 1 493 ? -5.126 -19.005 19.641 1.00 95.88 493 VAL A N 1
ATOM 3764 C CA . VAL A 1 493 ? -6.071 -18.513 20.655 1.00 95.88 493 VAL A CA 1
ATOM 3765 C C . VAL A 1 493 ? -7.475 -18.358 20.087 1.00 95.88 493 VAL A C 1
ATOM 3767 O O . VAL A 1 493 ? -8.452 -18.653 20.765 1.00 95.88 493 VAL A O 1
ATOM 3770 N N . LEU A 1 494 ? -7.591 -17.868 18.851 1.00 95.06 494 LEU A N 1
ATOM 3771 C CA . LEU A 1 494 ? -8.885 -17.654 18.209 1.00 95.06 494 LEU A CA 1
ATOM 3772 C C . LEU A 1 494 ? -9.563 -18.967 17.817 1.00 95.06 494 LEU A C 1
ATOM 3774 O O . LEU A 1 494 ? -10.774 -19.054 17.952 1.00 95.06 494 LEU A O 1
ATOM 3778 N N . GLU A 1 495 ? -8.814 -19.981 17.384 1.00 95.81 495 GLU A N 1
ATOM 3779 C CA . GLU A 1 495 ? -9.364 -21.291 16.997 1.00 95.81 495 GLU A CA 1
ATOM 3780 C C . GLU A 1 495 ? -10.081 -21.999 18.165 1.00 95.81 495 GLU A C 1
ATOM 3782 O O . GLU A 1 495 ? -10.979 -22.806 17.941 1.00 95.81 495 GLU A O 1
ATOM 3787 N N . GLU A 1 496 ? -9.749 -21.659 19.415 1.00 95.75 496 GLU A N 1
ATOM 3788 C CA . GLU A 1 496 ? -10.428 -22.186 20.607 1.00 95.75 496 GLU A CA 1
ATOM 3789 C C . GLU A 1 496 ? -11.802 -21.545 20.871 1.00 95.75 496 GLU A C 1
ATOM 3791 O O . GLU A 1 496 ? -12.620 -22.122 21.589 1.00 95.75 496 GLU A O 1
ATOM 3796 N N . ILE A 1 497 ? -12.058 -20.342 20.342 1.00 95.38 497 ILE A N 1
ATOM 3797 C CA . ILE A 1 497 ? -13.225 -19.519 20.713 1.00 95.38 497 ILE A CA 1
ATOM 3798 C C . ILE A 1 497 ? -14.032 -18.985 19.520 1.00 95.38 497 ILE A C 1
ATOM 3800 O O . ILE A 1 497 ? -15.118 -18.444 19.723 1.00 95.38 497 ILE A O 1
ATOM 3804 N N . VAL A 1 498 ? -13.515 -19.098 18.295 1.00 94.25 498 VAL A N 1
ATOM 3805 C CA . VAL A 1 498 ? -14.120 -18.601 17.054 1.00 94.25 498 VAL A CA 1
ATOM 3806 C C . VAL A 1 498 ? -14.112 -19.709 16.005 1.00 94.25 498 VAL A C 1
ATOM 3808 O O . VAL A 1 498 ? -13.118 -20.412 15.836 1.00 94.25 498 VAL A O 1
ATOM 3811 N N . GLU A 1 499 ? -15.197 -19.827 15.242 1.00 92.06 499 GLU A N 1
ATOM 3812 C CA . GLU A 1 499 ? -15.231 -20.683 14.055 1.00 92.06 499 GLU A CA 1
ATOM 3813 C C . GLU A 1 499 ? -14.173 -20.256 13.027 1.00 92.06 499 GLU A C 1
ATOM 3815 O O . GLU A 1 499 ? -14.029 -19.073 12.708 1.00 92.06 499 GLU A O 1
ATOM 3820 N N . ALA A 1 500 ? -13.458 -21.225 12.449 1.00 89.44 500 ALA A N 1
ATOM 3821 C CA . ALA A 1 500 ? -12.348 -20.962 11.532 1.00 89.44 500 ALA A CA 1
ATOM 3822 C C . ALA A 1 500 ? -12.745 -20.126 10.297 1.00 89.44 500 ALA A C 1
ATOM 3824 O O . ALA A 1 500 ? -11.924 -19.371 9.778 1.00 89.44 500 ALA A O 1
ATOM 3825 N N . SER A 1 501 ? -14.001 -20.207 9.842 1.00 86.19 501 SER A N 1
ATOM 3826 C CA . SER A 1 501 ? -14.533 -19.396 8.735 1.00 86.19 501 SER A CA 1
ATOM 3827 C C . SER A 1 501 ? -14.576 -17.896 9.031 1.00 86.19 501 SER A C 1
ATOM 3829 O O . SER A 1 501 ? -14.539 -17.094 8.098 1.00 86.19 501 SER A O 1
ATOM 3831 N N . ASN A 1 502 ? -14.614 -17.516 10.309 1.00 89.56 502 ASN A N 1
ATOM 3832 C CA . ASN A 1 502 ? -14.622 -16.127 10.761 1.00 89.56 502 ASN A CA 1
ATOM 3833 C C . ASN A 1 502 ? -13.211 -15.622 11.097 1.00 89.56 502 ASN A C 1
ATOM 3835 O O . ASN A 1 502 ? -13.059 -14.552 11.683 1.00 89.56 502 ASN A O 1
ATOM 3839 N N . ILE A 1 503 ? -12.163 -16.377 10.750 1.00 91.31 503 ILE A N 1
ATOM 3840 C CA . ILE A 1 503 ? -10.768 -16.011 10.989 1.00 91.31 503 ILE A CA 1
ATOM 3841 C C . ILE A 1 503 ? -10.064 -15.801 9.645 1.00 91.31 503 ILE A C 1
ATOM 3843 O O . ILE A 1 503 ? -10.116 -16.625 8.737 1.00 91.31 503 ILE A O 1
ATOM 3847 N N . THR A 1 504 ? -9.353 -14.687 9.498 1.00 90.25 504 THR A N 1
ATOM 3848 C CA . THR A 1 504 ? -8.529 -14.389 8.324 1.00 90.25 504 THR A CA 1
ATOM 3849 C C . THR A 1 504 ? -7.128 -13.958 8.736 1.00 90.25 504 THR A C 1
ATOM 3851 O O . THR A 1 504 ? -6.936 -12.986 9.464 1.00 90.25 504 THR A O 1
ATOM 3854 N N . CYS A 1 505 ? -6.116 -14.655 8.229 1.00 90.62 505 CYS A N 1
ATOM 3855 C CA . CYS A 1 505 ? -4.713 -14.322 8.463 1.00 90.62 505 CYS A CA 1
ATOM 3856 C C . CYS A 1 505 ? -4.137 -13.538 7.283 1.00 90.62 505 CYS A C 1
ATOM 3858 O O . CYS A 1 505 ? -4.255 -13.970 6.138 1.00 90.62 505 CYS A O 1
ATOM 3860 N N . LEU A 1 506 ? -3.464 -12.422 7.568 1.00 88.81 506 LEU A N 1
ATOM 3861 C CA . LEU A 1 506 ? -2.763 -11.578 6.607 1.00 88.81 506 LEU A CA 1
ATOM 3862 C C . LEU A 1 506 ? -1.245 -11.534 6.896 1.00 88.81 506 LEU A C 1
ATOM 3864 O O . LEU A 1 506 ? -0.837 -11.363 8.045 1.00 88.81 506 LEU A O 1
ATOM 3868 N N . PRO A 1 507 ? -0.388 -11.568 5.863 1.00 71.88 507 PRO A N 1
ATOM 3869 C CA . PRO A 1 507 ? -0.758 -11.981 4.520 1.00 71.88 507 PRO A CA 1
ATOM 3870 C C . PRO A 1 507 ? -1.306 -13.424 4.576 1.00 71.88 507 PRO A C 1
ATOM 3872 O O . PRO A 1 507 ? -0.720 -14.253 5.281 1.00 71.88 507 PRO A O 1
ATOM 3875 N N . PRO A 1 508 ? -2.389 -13.756 3.844 1.00 56.78 508 PRO A N 1
ATOM 3876 C CA . PRO A 1 508 ? -2.655 -15.138 3.500 1.00 56.78 508 PRO A CA 1
ATOM 3877 C C . PRO A 1 508 ? -1.344 -15.637 2.901 1.00 56.78 508 PRO A C 1
ATOM 3879 O O . PRO A 1 508 ? -0.623 -14.864 2.262 1.00 56.78 508 PRO A O 1
ATOM 3882 N N . HIS A 1 509 ? -0.969 -16.880 3.153 1.00 46.12 509 HIS A N 1
ATOM 3883 C CA . HIS A 1 509 ? 0.385 -17.415 2.949 1.00 46.12 509 HIS A CA 1
ATOM 3884 C C . HIS A 1 509 ? 0.868 -17.380 1.463 1.00 46.12 509 HIS A C 1
ATOM 3886 O O . HIS A 1 509 ? 1.872 -17.993 1.112 1.00 46.12 509 HIS A O 1
ATOM 3892 N N . THR A 1 510 ? 0.135 -16.681 0.587 1.00 47.34 510 THR A N 1
ATOM 3893 C CA . THR A 1 510 ? -0.042 -16.836 -0.853 1.00 47.34 510 THR A CA 1
ATOM 3894 C C . THR A 1 510 ? -0.495 -15.561 -1.589 1.00 47.34 510 THR A C 1
ATOM 3896 O O . THR A 1 510 ? -1.064 -15.705 -2.668 1.00 47.34 510 THR A O 1
ATOM 3899 N N . TYR A 1 511 ? -0.238 -14.320 -1.136 1.00 48.19 511 TYR A N 1
ATOM 3900 C CA . TYR A 1 511 ? -0.594 -13.161 -1.995 1.00 48.19 511 TYR A CA 1
ATOM 3901 C C . TYR A 1 511 ? -0.028 -13.253 -3.430 1.00 48.19 511 TYR A C 1
ATOM 3903 O O . TYR A 1 511 ? -0.596 -12.619 -4.307 1.00 48.19 511 TYR A O 1
ATOM 3911 N N . LEU A 1 512 ? 0.981 -14.112 -3.671 1.00 41.59 512 LEU A N 1
ATOM 3912 C CA . LEU A 1 512 ? 1.068 -14.976 -4.862 1.00 41.59 512 LEU A CA 1
ATOM 3913 C C . LEU A 1 512 ? 1.787 -16.305 -4.515 1.00 41.59 512 LEU A C 1
ATOM 3915 O O . LEU A 1 512 ? 2.992 -16.421 -4.763 1.00 41.59 512 LEU A O 1
ATOM 3919 N N . SER A 1 513 ? 1.133 -17.356 -3.990 1.00 34.34 513 SER A N 1
ATOM 3920 C CA . SER A 1 513 ? 1.702 -18.676 -4.332 1.00 34.34 513 SER A CA 1
ATOM 3921 C C . SER A 1 513 ? 1.536 -18.797 -5.834 1.00 34.34 513 SER A C 1
ATOM 3923 O O . SER A 1 513 ? 0.408 -18.780 -6.322 1.00 34.34 513 SER A O 1
ATOM 3925 N N . ARG A 1 514 ? 2.667 -18.861 -6.542 1.00 35.84 514 ARG A N 1
ATOM 3926 C CA . ARG A 1 514 ? 2.808 -19.322 -7.929 1.00 35.84 514 ARG A CA 1
ATOM 3927 C C . ARG A 1 514 ? 1.712 -20.344 -8.295 1.00 35.84 514 ARG A C 1
ATOM 3929 O O . ARG A 1 514 ? 1.311 -21.098 -7.405 1.00 35.84 514 ARG A O 1
ATOM 3936 N N . PRO A 1 515 ? 1.319 -20.507 -9.573 1.00 34.34 515 PRO A N 1
ATOM 3937 C CA . PRO A 1 515 ? 0.803 -21.805 -9.990 1.00 34.34 515 PRO A CA 1
ATOM 3938 C C . PRO A 1 515 ? 1.904 -22.826 -9.663 1.00 34.34 515 PRO A C 1
ATOM 3940 O O . PRO A 1 515 ? 2.915 -22.919 -10.355 1.00 34.34 515 PRO A O 1
ATOM 3943 N N . MET A 1 516 ? 1.799 -23.497 -8.518 1.00 30.52 516 MET A N 1
ATOM 3944 C CA . MET A 1 516 ? 2.671 -24.612 -8.195 1.00 30.52 516 MET A CA 1
ATOM 3945 C C . MET A 1 516 ? 2.420 -25.653 -9.292 1.00 30.52 516 MET A C 1
ATOM 3947 O O . MET A 1 516 ? 1.254 -25.973 -9.539 1.00 30.52 516 MET A O 1
ATOM 3951 N N . PRO A 1 517 ? 3.453 -26.208 -9.952 1.00 31.56 517 PRO A N 1
ATOM 3952 C CA . PRO A 1 517 ? 3.266 -27.488 -10.623 1.00 31.56 517 PRO A CA 1
ATOM 3953 C C . PRO A 1 517 ? 2.739 -28.498 -9.584 1.00 31.56 517 PRO A C 1
ATOM 3955 O O . PRO A 1 517 ? 2.987 -28.307 -8.388 1.00 31.56 517 PRO A O 1
ATOM 3958 N N . PRO A 1 518 ? 2.010 -29.552 -9.991 1.00 29.22 518 PRO A N 1
ATOM 3959 C CA . PRO A 1 518 ? 1.380 -30.497 -9.076 1.00 29.22 518 PRO A CA 1
ATOM 3960 C C . PRO A 1 518 ? 2.448 -31.321 -8.345 1.00 29.22 518 PRO A C 1
ATOM 3962 O O . PRO A 1 518 ? 2.765 -32.446 -8.706 1.00 29.22 518 PRO A O 1
ATOM 3965 N N . PHE A 1 519 ? 3.021 -30.744 -7.299 1.00 31.94 519 PHE A N 1
ATOM 3966 C CA . PHE A 1 519 ? 3.852 -31.419 -6.319 1.00 31.94 519 PHE A CA 1
ATOM 3967 C C . PHE A 1 519 ? 3.297 -31.110 -4.935 1.00 31.94 519 PHE A C 1
ATOM 3969 O O . PHE A 1 519 ? 3.908 -30.450 -4.102 1.00 31.94 519 PHE A O 1
ATOM 3976 N N . LEU A 1 520 ? 2.101 -31.636 -4.695 1.00 30.09 520 LEU A N 1
ATOM 3977 C CA . LEU A 1 520 ? 1.741 -32.166 -3.392 1.00 30.09 520 LEU A CA 1
ATOM 3978 C C . LEU A 1 520 ? 1.761 -33.685 -3.555 1.00 30.09 520 LEU A C 1
ATOM 3980 O O . LEU A 1 520 ? 0.777 -34.273 -3.983 1.00 30.09 520 LEU A O 1
ATOM 3984 N N . LYS A 1 521 ? 2.898 -34.320 -3.241 1.00 32.25 521 LYS A N 1
ATOM 3985 C CA . LYS A 1 521 ? 2.849 -35.731 -2.848 1.00 32.25 521 LYS A CA 1
ATOM 3986 C C . LYS A 1 521 ? 2.071 -35.811 -1.533 1.00 32.25 521 LYS A C 1
ATOM 3988 O O . LYS A 1 521 ? 2.189 -34.942 -0.658 1.00 32.25 521 LYS A O 1
ATOM 3993 N N . ASP A 1 522 ? 1.219 -36.816 -1.434 1.00 31.00 522 ASP A N 1
ATOM 3994 C CA . ASP A 1 522 ? 0.533 -37.169 -0.200 1.00 31.00 522 ASP A CA 1
ATOM 3995 C C . ASP A 1 522 ? 1.539 -37.578 0.882 1.00 31.00 522 ASP A C 1
ATOM 3997 O O . ASP A 1 522 ? 2.542 -38.226 0.589 1.00 31.00 522 ASP A O 1
ATOM 4001 N N . GLY A 1 523 ? 1.267 -37.160 2.123 1.00 37.66 523 GLY A N 1
ATOM 4002 C CA . GLY A 1 523 ? 2.027 -37.546 3.318 1.00 37.66 523 GLY A CA 1
ATOM 4003 C C . GLY A 1 523 ? 2.816 -36.413 3.986 1.00 37.66 523 GLY A C 1
ATOM 4004 O O . GLY A 1 523 ? 4.004 -36.268 3.719 1.00 37.66 523 GLY A O 1
ATOM 4005 N N . ALA A 1 524 ? 2.140 -35.625 4.839 1.00 31.00 524 ALA A N 1
ATOM 4006 C CA . ALA A 1 524 ? 2.657 -34.973 6.063 1.00 31.00 524 ALA A CA 1
ATOM 4007 C C . ALA A 1 524 ? 1.582 -34.031 6.681 1.00 31.00 524 ALA A C 1
ATOM 4009 O O . ALA A 1 524 ? 1.467 -32.856 6.337 1.00 31.00 524 ALA A O 1
ATOM 4010 N N . ASP A 1 525 ? 0.745 -34.628 7.526 1.00 41.94 525 ASP A N 1
ATOM 4011 C CA . ASP A 1 525 ? -0.165 -34.232 8.628 1.00 41.94 525 ASP A CA 1
ATOM 4012 C C . ASP A 1 525 ? -0.570 -32.787 9.029 1.00 41.94 525 ASP A C 1
ATOM 4014 O O . ASP A 1 525 ? -1.179 -32.620 10.085 1.00 41.94 525 ASP A O 1
ATOM 4018 N N . ALA A 1 526 ? -0.424 -31.743 8.209 1.00 38.94 526 ALA A N 1
ATOM 4019 C CA . ALA A 1 526 ? -1.281 -30.544 8.347 1.00 38.94 526 ALA A CA 1
ATOM 4020 C C . ALA A 1 526 ? -1.307 -29.710 7.056 1.00 38.94 526 ALA A C 1
ATOM 4022 O O . ALA A 1 526 ? -0.447 -28.856 6.844 1.00 38.94 526 ALA A O 1
ATOM 4023 N N . LYS A 1 527 ? -2.294 -29.935 6.176 1.00 44.59 527 LYS A N 1
ATOM 4024 C CA . LYS A 1 527 ? -2.437 -29.186 4.915 1.00 44.59 527 LYS A CA 1
ATOM 4025 C C . LYS A 1 527 ? -3.571 -28.149 5.000 1.00 44.59 527 LYS A C 1
ATOM 4027 O O . LYS A 1 527 ? -4.748 -28.493 5.091 1.00 44.59 527 LYS A O 1
ATOM 4032 N N . LEU A 1 528 ? -3.196 -26.868 4.939 1.00 37.12 528 LEU A N 1
ATOM 4033 C CA . LEU A 1 528 ? -4.063 -25.773 4.485 1.00 37.12 528 LEU A CA 1
ATOM 4034 C C . LEU A 1 528 ? -4.346 -25.997 2.989 1.00 37.12 528 LEU A C 1
ATOM 4036 O O . LEU A 1 528 ? -3.408 -26.139 2.205 1.00 37.12 528 LEU A O 1
ATOM 4040 N N . SER A 1 529 ? -5.615 -26.063 2.589 1.00 40.69 529 SER A N 1
ATOM 4041 C CA . SER A 1 529 ? -6.043 -26.247 1.194 1.00 40.69 529 SER A CA 1
ATOM 4042 C C . SER A 1 529 ? -6.696 -24.974 0.658 1.00 40.69 529 SER A C 1
ATOM 4044 O O . SER A 1 529 ? -7.352 -24.261 1.409 1.00 40.69 529 SER A O 1
ATOM 4046 N N . VAL A 1 530 ? -6.493 -24.665 -0.624 1.00 42.34 530 VAL A N 1
ATOM 4047 C CA . VAL A 1 530 ? -7.030 -23.456 -1.267 1.00 42.34 530 VAL A CA 1
ATOM 4048 C C . VAL A 1 530 ? -8.376 -23.772 -1.919 1.00 42.34 530 VAL A C 1
ATOM 4050 O O . VAL A 1 530 ? -8.455 -24.667 -2.761 1.00 42.34 530 VAL A O 1
ATOM 4053 N N . ARG A 1 531 ? -9.434 -23.039 -1.560 1.00 41.38 531 ARG A N 1
ATOM 4054 C CA . ARG A 1 531 ? -10.764 -23.165 -2.175 1.00 41.38 531 ARG A CA 1
ATOM 4055 C C . ARG A 1 531 ? -10.847 -22.268 -3.410 1.00 41.38 531 ARG A C 1
ATOM 4057 O O . ARG A 1 531 ? -10.518 -21.089 -3.320 1.00 41.38 531 ARG A O 1
ATOM 4064 N N . MET A 1 532 ? -11.287 -22.815 -4.540 1.00 45.59 532 MET A N 1
ATOM 4065 C CA . MET A 1 532 ? -11.497 -22.077 -5.794 1.00 45.59 532 MET A CA 1
ATOM 4066 C C . MET A 1 532 ? -12.980 -21.712 -5.954 1.00 45.59 532 MET A C 1
ATOM 4068 O O . MET A 1 532 ? -13.841 -22.504 -5.567 1.00 45.59 532 MET A O 1
ATOM 4072 N N . ASP A 1 533 ? -13.290 -20.547 -6.523 1.00 44.06 533 ASP A N 1
ATOM 4073 C CA . ASP A 1 533 ? -14.642 -20.227 -6.993 1.00 44.06 533 ASP A CA 1
ATOM 4074 C C . ASP A 1 533 ? -14.970 -20.944 -8.313 1.00 44.06 533 ASP A C 1
ATOM 4076 O O . ASP A 1 533 ? -14.119 -21.586 -8.935 1.00 44.06 533 ASP A O 1
ATOM 4080 N N . ALA A 1 534 ? -16.215 -20.799 -8.774 1.00 36.94 534 ALA A N 1
ATOM 4081 C CA . ALA A 1 534 ? -16.684 -21.366 -10.040 1.00 36.94 534 ALA A CA 1
ATOM 4082 C C . ALA A 1 534 ? -15.928 -20.847 -11.286 1.00 36.94 534 ALA A C 1
ATOM 4084 O O . ALA A 1 534 ? -16.060 -21.419 -12.364 1.00 36.94 534 ALA A O 1
ATOM 4085 N N . ARG A 1 535 ? -15.137 -19.775 -11.151 1.00 37.78 535 ARG A N 1
ATOM 4086 C CA . ARG A 1 535 ? -14.302 -19.173 -12.202 1.00 37.78 535 ARG A CA 1
ATOM 4087 C C . ARG A 1 535 ? -12.835 -19.615 -12.098 1.00 37.78 535 ARG A C 1
ATOM 4089 O O . ARG A 1 535 ? -12.015 -19.170 -12.895 1.00 37.78 535 ARG A O 1
ATOM 4096 N N . GLY A 1 536 ? -12.494 -20.477 -11.136 1.00 39.50 536 GLY A N 1
ATOM 4097 C CA . GLY A 1 536 ? -11.124 -20.920 -10.880 1.00 39.50 536 GLY A CA 1
ATOM 4098 C C . GLY A 1 536 ? -10.268 -19.903 -10.116 1.00 39.50 536 GLY A C 1
ATOM 4099 O O . GLY A 1 536 ? -9.045 -20.012 -10.132 1.00 39.50 536 GLY A O 1
ATOM 4100 N N . MET A 1 537 ? -10.877 -18.914 -9.459 1.00 39.72 537 MET A N 1
ATOM 4101 C CA . MET A 1 537 ? -10.181 -17.919 -8.638 1.00 39.72 537 MET A CA 1
ATOM 4102 C C . MET A 1 537 ? -10.073 -18.402 -7.190 1.00 39.72 537 MET A C 1
ATOM 4104 O O . MET A 1 537 ? -11.042 -18.896 -6.620 1.00 39.72 537 MET A O 1
ATOM 4108 N N . GLN A 1 538 ? -8.901 -18.245 -6.574 1.00 45.16 538 GLN A N 1
ATOM 4109 C CA . GLN A 1 538 ? -8.674 -18.631 -5.178 1.00 45.16 538 GLN A CA 1
ATOM 4110 C C . GLN A 1 538 ? -9.483 -17.726 -4.241 1.00 45.16 538 GLN A C 1
ATOM 4112 O O . GLN A 1 538 ? -9.307 -16.511 -4.255 1.00 45.16 538 GLN A O 1
ATOM 4117 N N . LEU A 1 539 ? -10.360 -18.316 -3.430 1.00 38.22 539 LEU A N 1
ATOM 4118 C CA . LEU A 1 539 ? -11.219 -17.595 -2.498 1.00 38.22 539 LEU A CA 1
ATOM 4119 C C . LEU A 1 539 ? -10.634 -17.575 -1.074 1.00 38.22 539 LEU A C 1
ATOM 4121 O O . LEU A 1 539 ? -10.556 -16.496 -0.495 1.00 38.22 539 LEU A O 1
ATOM 4125 N N . TRP A 1 540 ? -10.199 -18.724 -0.520 1.00 41.25 540 TRP A N 1
ATOM 4126 C CA . TRP A 1 540 ? -9.788 -18.862 0.900 1.00 41.25 540 TRP A CA 1
ATOM 4127 C C . TRP A 1 540 ? -8.901 -20.091 1.166 1.00 41.25 540 TRP A C 1
ATOM 4129 O O . TRP A 1 540 ? -8.809 -20.981 0.318 1.00 41.25 540 TRP A O 1
ATOM 4139 N N . PHE A 1 541 ? -8.325 -20.184 2.374 1.00 40.47 541 PHE A N 1
ATOM 4140 C CA . PHE A 1 541 ? -7.752 -21.428 2.903 1.00 40.47 541 PHE A CA 1
ATOM 4141 C C . PHE A 1 541 ? -8.715 -22.137 3.850 1.00 40.47 541 PHE A C 1
ATOM 4143 O O . PHE A 1 541 ? -9.278 -21.504 4.735 1.00 40.47 541 PHE A O 1
ATOM 4150 N N . VAL A 1 542 ? -8.847 -23.454 3.708 1.00 37.50 542 VAL A N 1
ATOM 4151 C CA . VAL A 1 542 ? -9.571 -24.329 4.642 1.00 37.50 542 VAL A CA 1
ATOM 4152 C C . VAL A 1 542 ? -8.666 -25.512 4.981 1.00 37.50 542 VAL A C 1
ATOM 4154 O O . VAL A 1 542 ? -7.999 -26.057 4.095 1.00 37.50 542 VAL A O 1
ATOM 4157 N N . ARG A 1 543 ? -8.600 -25.927 6.250 1.00 36.44 543 ARG A N 1
ATOM 4158 C CA . ARG A 1 543 ? -7.881 -27.151 6.634 1.00 36.44 543 ARG A CA 1
ATOM 4159 C C . ARG A 1 543 ? -8.633 -28.365 6.077 1.00 36.44 543 ARG A C 1
ATOM 4161 O O . ARG A 1 543 ? -9.839 -28.490 6.265 1.00 36.44 543 ARG A O 1
ATOM 4168 N N . SER A 1 544 ? -7.938 -29.264 5.381 1.00 39.88 544 SER A N 1
ATOM 4169 C CA . SER A 1 544 ? -8.553 -30.495 4.872 1.00 39.88 544 SER A CA 1
ATOM 4170 C C . SER A 1 544 ? -8.920 -31.415 6.044 1.00 39.88 544 SER A C 1
ATOM 4172 O O . SER A 1 544 ? -8.035 -32.020 6.649 1.00 39.88 544 SER A O 1
ATOM 4174 N N . GLY A 1 545 ? -10.209 -31.491 6.374 1.00 38.44 545 GLY A N 1
ATOM 4175 C CA . GLY A 1 545 ? -10.744 -32.325 7.456 1.00 38.44 545 GLY A CA 1
ATOM 4176 C C . GLY A 1 545 ? -12.269 -32.276 7.578 1.00 38.44 545 GLY A C 1
ATOM 4177 O O . GLY A 1 545 ? -12.882 -33.256 7.992 1.00 38.44 545 GLY A O 1
ATOM 4178 N N . GLU A 1 546 ? -12.905 -31.191 7.135 1.00 39.84 546 GLU A N 1
ATOM 4179 C CA . GLU A 1 546 ? -14.364 -31.087 7.144 1.00 39.84 546 GLU A CA 1
ATOM 4180 C C . GLU A 1 546 ? -14.979 -31.740 5.903 1.00 39.84 546 GLU A C 1
ATOM 4182 O O . GLU A 1 546 ? -14.982 -31.192 4.798 1.00 39.84 546 GLU A O 1
ATOM 4187 N N . LYS A 1 547 ? -15.549 -32.935 6.087 1.00 34.88 547 LYS A N 1
ATOM 4188 C CA . LYS A 1 547 ? -16.591 -33.424 5.183 1.00 34.88 547 LYS A CA 1
ATOM 4189 C C . LYS A 1 547 ? -17.822 -32.542 5.381 1.00 34.88 547 LYS A C 1
ATOM 4191 O O . LYS A 1 547 ? -18.594 -32.767 6.306 1.00 34.88 547 LYS A O 1
ATOM 4196 N N . ALA A 1 548 ? -18.029 -31.573 4.496 1.00 34.69 548 ALA A N 1
ATOM 4197 C CA . ALA A 1 548 ? -19.325 -30.926 4.362 1.00 34.69 548 ALA A CA 1
ATOM 4198 C C . ALA A 1 548 ? -20.341 -31.960 3.844 1.00 34.69 548 ALA A C 1
ATOM 4200 O O . ALA A 1 548 ? -20.421 -32.239 2.648 1.00 34.69 548 ALA A O 1
ATOM 4201 N N . THR A 1 549 ? -21.109 -32.569 4.746 1.00 35.09 549 THR A N 1
ATOM 4202 C CA . THR A 1 549 ? -22.354 -33.257 4.395 1.00 35.09 549 THR A CA 1
ATOM 4203 C C . THR A 1 549 ? -23.358 -32.215 3.910 1.00 35.09 549 THR A C 1
ATOM 4205 O O . THR A 1 549 ? -24.084 -31.625 4.704 1.00 35.09 549 THR A O 1
ATOM 4208 N N . MET A 1 550 ? -23.402 -31.971 2.598 1.00 30.94 550 MET A N 1
ATOM 4209 C CA . MET A 1 550 ? -24.538 -31.287 1.984 1.00 30.94 550 MET A CA 1
ATOM 4210 C C . MET A 1 550 ? -25.711 -32.265 1.913 1.00 30.94 550 MET A C 1
ATOM 4212 O O . MET A 1 550 ? -25.811 -33.073 0.991 1.00 30.94 550 MET A O 1
ATOM 4216 N N . ALA A 1 551 ? -26.601 -32.193 2.901 1.00 29.16 551 ALA A N 1
ATOM 4217 C CA . ALA A 1 551 ? -27.949 -32.715 2.760 1.00 29.16 551 ALA A CA 1
ATOM 4218 C C . ALA A 1 551 ? -28.709 -31.789 1.799 1.00 29.16 551 ALA A C 1
ATOM 4220 O O . ALA A 1 551 ? -29.100 -30.678 2.153 1.00 29.16 551 ALA A O 1
ATOM 4221 N N . VAL A 1 552 ? -28.877 -32.237 0.556 1.00 31.72 552 VAL A N 1
ATOM 4222 C CA . VAL A 1 552 ? -29.820 -31.637 -0.388 1.00 31.72 552 VAL A CA 1
ATOM 4223 C C . VAL A 1 552 ? -31.218 -32.050 0.070 1.00 31.72 552 VAL A C 1
ATOM 4225 O O . VAL A 1 552 ? -31.652 -33.171 -0.184 1.00 31.72 552 VAL A O 1
ATOM 4228 N N . ALA A 1 553 ? -31.910 -31.163 0.784 1.00 31.06 553 ALA A N 1
ATOM 4229 C CA . ALA A 1 553 ? -33.341 -31.302 1.014 1.00 31.06 553 ALA A CA 1
ATOM 4230 C C . ALA A 1 553 ? -34.059 -31.025 -0.315 1.00 31.06 553 ALA A C 1
ATOM 4232 O O . ALA A 1 553 ? -34.120 -29.890 -0.786 1.00 31.06 553 ALA A O 1
ATOM 4233 N N . ALA A 1 554 ? -34.531 -32.093 -0.955 1.00 33.25 554 ALA A N 1
ATOM 4234 C CA . ALA A 1 554 ? -35.381 -32.014 -2.129 1.00 33.25 554 ALA A CA 1
ATOM 4235 C C . ALA A 1 554 ? -36.743 -31.412 -1.745 1.00 33.25 554 ALA A C 1
ATOM 4237 O O . ALA A 1 554 ? -37.365 -31.829 -0.771 1.00 33.25 554 ALA A O 1
ATOM 4238 N N . ASN A 1 555 ? -37.190 -30.435 -2.535 1.00 32.88 555 ASN A N 1
ATOM 4239 C CA . ASN A 1 555 ? -38.535 -29.869 -2.500 1.00 32.88 555 ASN A CA 1
ATOM 4240 C C . ASN A 1 555 ? -39.591 -30.971 -2.692 1.00 32.88 555 ASN A C 1
ATOM 4242 O O . ASN A 1 555 ? -39.724 -31.506 -3.795 1.00 32.88 555 ASN A O 1
ATOM 4246 N N . GLU A 1 556 ? -40.389 -31.257 -1.663 1.00 32.19 556 GLU A N 1
ATOM 4247 C CA . GLU A 1 556 ? -41.682 -31.917 -1.842 1.00 32.19 556 GLU A CA 1
ATOM 4248 C C . GLU A 1 556 ? -42.725 -30.887 -2.289 1.00 32.19 556 GLU A C 1
ATOM 4250 O O . GLU A 1 556 ? -43.010 -29.893 -1.621 1.00 32.19 556 GLU A O 1
ATOM 4255 N N . ALA A 1 557 ? -43.275 -31.135 -3.474 1.00 33.84 557 ALA A N 1
ATOM 4256 C CA . ALA A 1 557 ? -44.342 -30.362 -4.077 1.00 33.84 557 ALA A CA 1
ATOM 4257 C C . ALA A 1 557 ? -45.655 -30.537 -3.297 1.00 33.84 557 ALA A C 1
ATOM 4259 O O . ALA A 1 557 ? -46.210 -31.633 -3.213 1.00 33.84 557 ALA A O 1
ATOM 4260 N N . VAL A 1 558 ? -46.193 -29.427 -2.792 1.00 35.94 558 VAL A N 1
ATOM 4261 C CA . VAL A 1 558 ? -47.552 -29.341 -2.250 1.00 35.94 558 VAL A CA 1
ATOM 4262 C C . VAL A 1 558 ? -48.553 -29.493 -3.401 1.00 35.94 558 VAL A C 1
ATOM 4264 O O . VAL A 1 558 ? -48.726 -28.589 -4.218 1.00 35.94 558 VAL A O 1
ATOM 4267 N N . LYS A 1 559 ? -49.230 -30.645 -3.468 1.00 35.84 559 LYS A N 1
ATOM 4268 C CA . LYS A 1 559 ? -50.452 -30.828 -4.262 1.00 35.84 559 LYS A CA 1
ATOM 4269 C C . LYS A 1 559 ? -51.605 -30.079 -3.586 1.00 35.84 559 LYS A C 1
ATOM 4271 O O . LYS A 1 559 ? -51.990 -30.420 -2.471 1.00 35.84 559 LYS A O 1
ATOM 4276 N N . GLN A 1 560 ? -52.179 -29.096 -4.278 1.00 35.38 560 GLN A N 1
ATOM 4277 C CA . GLN A 1 560 ? -53.502 -28.556 -3.951 1.00 35.38 560 GLN A CA 1
ATOM 4278 C C . GLN A 1 560 ? -54.590 -29.603 -4.253 1.00 35.38 560 GLN A C 1
ATOM 4280 O O . GLN A 1 560 ? -54.545 -30.211 -5.327 1.00 35.38 560 GLN A O 1
ATOM 4285 N N . PRO A 1 561 ? -55.593 -29.798 -3.378 1.00 46.38 561 PRO A N 1
ATOM 4286 C CA . PRO A 1 561 ? -56.801 -30.519 -3.739 1.00 46.38 561 PRO A CA 1
ATOM 4287 C C . PRO A 1 561 ? -57.823 -29.568 -4.375 1.00 46.38 561 PRO A C 1
ATOM 4289 O O . PRO A 1 561 ? -58.239 -28.572 -3.787 1.00 46.38 561 PRO A O 1
ATOM 4292 N N . SER A 1 562 ? -58.246 -29.915 -5.587 1.00 49.19 562 SER A N 1
ATOM 4293 C CA . SER A 1 562 ? -59.467 -29.423 -6.216 1.00 49.19 562 SER A CA 1
ATOM 4294 C C . SER A 1 562 ? -60.687 -30.037 -5.525 1.00 49.19 562 SER A C 1
ATOM 4296 O O . SER A 1 562 ? -60.826 -31.260 -5.520 1.00 49.19 562 SER A O 1
ATOM 4298 N N . ALA A 1 563 ? -61.595 -29.209 -5.015 1.00 43.84 563 ALA A N 1
ATOM 4299 C CA . ALA A 1 563 ? -62.965 -29.618 -4.722 1.00 43.84 563 ALA A CA 1
ATOM 4300 C C . ALA A 1 563 ? -63.925 -28.468 -5.061 1.00 43.84 563 ALA A C 1
ATOM 4302 O O . ALA A 1 563 ? -63.994 -27.460 -4.363 1.00 43.84 563 ALA A O 1
ATOM 4303 N N . LEU A 1 564 ? -64.630 -28.647 -6.177 1.00 46.81 564 LEU A N 1
ATOM 4304 C CA . LEU A 1 564 ? -65.912 -28.033 -6.500 1.00 46.81 564 LEU A CA 1
ATOM 4305 C C . LEU A 1 564 ? -66.905 -29.200 -6.556 1.00 46.81 564 LEU A C 1
ATOM 4307 O O . LEU A 1 564 ? -66.886 -29.956 -7.527 1.00 46.81 564 LEU A O 1
ATOM 4311 N N . ALA A 1 565 ? -67.664 -29.370 -5.474 1.00 44.00 565 ALA A N 1
ATOM 4312 C CA . ALA A 1 565 ? -69.008 -29.948 -5.348 1.00 44.00 565 ALA A CA 1
ATOM 4313 C C . ALA A 1 565 ? -69.336 -30.030 -3.853 1.00 44.00 565 ALA A C 1
ATOM 4315 O O . ALA A 1 565 ? -68.581 -30.725 -3.134 1.00 44.00 565 ALA A O 1
#

Radius of gyration: 27.61 Å; chains: 1; bounding box: 118×75×77 Å

Secondary structure (DSSP, 8-state):
---------PPP-----------S-------------------HHHHHHHHHHT--TTSPEE-HHHHHHIIIII---EEE-GGGEEEE-TTTTTT-TT-HHHHHHHTTSB-HHHHS--SSPPP--TT--HHHHHHHHHH----PPPHHHHHHHHTTEEEEEPPPTTPPTTS--TTS-EEEEEEEEEE-SPTT-SS-EEEEEEEESS---SS--SSPPTT-EEEEEEE--HHHHHHHHHH-HHHHTTS-TT-EEEEEE-EEEEETTEEEEEEE--TT-HHHHHHHH--GGG--EEEEEEEES--SS-TTSPSSSS-SS-SEEEEEEEGGGHHHHHHHHHHHHS-SSS-EEESS-BTTBPTT-EEEEEEE-SSTTEEEEE-TTSGGGSS-EEEEGGGEE-TT-SS-EEEEEEEESSGGG-TTHHHHHHHHHH-TTTEEEEEEESS--SSS--TTEEES---HHHHHHHHHTT--TTTEEEEEESSHHHHHHHHHHHTTTS-GGGEEEES-TTTT-----S---S--S--EEEEE-TTS-EEEEEETT-------------PPPP---